Protein AF-A0A0P8XLV2-F1 (afdb_monomer_lite)

Structure (mmCIF, N/CA/C/O backbone):
data_AF-A0A0P8XLV2-F1
#
_entry.id   AF-A0A0P8XLV2-F1
#
loop_
_atom_site.group_PDB
_atom_site.id
_atom_site.type_symbol
_atom_site.label_atom_id
_atom_site.label_alt_id
_atom_site.label_comp_id
_atom_site.label_asym_id
_atom_site.label_entity_id
_atom_site.label_seq_id
_atom_site.pdbx_PDB_ins_code
_atom_site.Cartn_x
_atom_site.Cartn_y
_atom_site.Cartn_z
_atom_site.occupancy
_atom_site.B_iso_or_equiv
_atom_site.auth_seq_id
_atom_site.auth_comp_id
_atom_site.auth_asym_id
_atom_site.auth_atom_id
_atom_site.pdbx_PDB_model_num
ATOM 1 N N . MET A 1 1 ? -13.966 -9.878 7.333 1.00 91.69 1 MET A N 1
ATOM 2 C CA . MET A 1 1 ? -14.048 -8.593 6.598 1.00 91.69 1 MET A CA 1
ATOM 3 C C . MET A 1 1 ? -13.240 -8.684 5.309 1.00 91.69 1 MET A C 1
ATOM 5 O O . MET A 1 1 ? -12.273 -9.438 5.301 1.00 91.69 1 MET A O 1
ATOM 9 N N . PRO A 1 2 ? -13.582 -7.924 4.253 1.00 91.19 2 PRO A N 1
ATOM 10 C CA . PRO A 1 2 ? -12.923 -8.065 2.952 1.00 91.19 2 PRO A CA 1
ATOM 11 C C . PRO A 1 2 ? -11.479 -7.551 2.877 1.00 91.19 2 PRO A C 1
ATOM 13 O O . PRO A 1 2 ? -10.662 -8.152 2.195 1.00 91.19 2 PRO A O 1
ATOM 16 N N . THR A 1 3 ? -11.153 -6.438 3.547 1.00 90.81 3 THR A N 1
ATOM 17 C CA . THR A 1 3 ? -9.817 -5.814 3.464 1.00 90.81 3 THR A CA 1
ATOM 18 C C . THR A 1 3 ? -9.368 -5.244 4.804 1.00 90.81 3 THR A C 1
ATOM 20 O O . THR A 1 3 ? -10.184 -5.025 5.703 1.00 90.81 3 THR A O 1
ATOM 23 N N . TYR A 1 4 ? -8.075 -4.935 4.921 1.00 90.38 4 TYR A N 1
ATOM 24 C CA . TYR A 1 4 ? -7.524 -4.245 6.086 1.00 90.38 4 TYR A CA 1
ATOM 25 C C . TYR A 1 4 ? -8.180 -2.879 6.350 1.00 90.38 4 TYR A C 1
ATOM 27 O O . TYR A 1 4 ? -8.515 -2.580 7.493 1.00 90.38 4 TYR A O 1
ATOM 35 N N . TYR A 1 5 ? -8.463 -2.094 5.303 1.00 88.62 5 TYR A N 1
ATOM 36 C CA . TYR A 1 5 ? -9.189 -0.821 5.420 1.00 88.62 5 TYR A CA 1
ATOM 37 C C . TYR A 1 5 ? -10.507 -0.989 6.196 1.00 88.62 5 TYR A C 1
ATOM 39 O O . TYR A 1 5 ? -10.782 -0.251 7.140 1.00 88.62 5 TYR A O 1
ATOM 47 N N . HIS A 1 6 ? -11.287 -2.024 5.864 1.00 90.19 6 HIS A N 1
ATOM 48 C CA . HIS A 1 6 ? -12.550 -2.317 6.544 1.00 90.19 6 HIS A CA 1
ATOM 49 C C . HIS A 1 6 ? -12.369 -2.708 8.017 1.00 90.19 6 HIS A C 1
ATOM 51 O O . HIS A 1 6 ? -13.211 -2.371 8.847 1.00 90.19 6 HIS A O 1
ATOM 57 N N . ILE A 1 7 ? -11.281 -3.411 8.348 1.00 92.88 7 ILE A N 1
ATOM 58 C CA . ILE A 1 7 ? -10.942 -3.768 9.732 1.00 92.88 7 ILE A CA 1
ATOM 59 C C . ILE A 1 7 ? -10.658 -2.501 10.544 1.00 92.88 7 ILE A C 1
ATOM 61 O O . ILE A 1 7 ? -11.217 -2.342 11.628 1.00 92.88 7 ILE A O 1
ATOM 65 N N . VAL A 1 8 ? -9.830 -1.585 10.029 1.00 90.00 8 VAL A N 1
ATOM 66 C CA . VAL A 1 8 ? -9.492 -0.338 10.739 1.00 90.00 8 VAL A CA 1
ATOM 67 C C . VAL A 1 8 ? -10.716 0.568 10.881 1.00 90.00 8 VAL A C 1
ATOM 69 O O . VAL A 1 8 ? -10.938 1.137 11.950 1.00 90.00 8 VAL A O 1
ATOM 72 N N . LYS A 1 9 ? -11.557 0.636 9.844 1.00 88.44 9 LYS A N 1
ATOM 73 C CA . LYS A 1 9 ? -12.821 1.378 9.867 1.00 88.44 9 LYS A CA 1
ATOM 74 C C . LYS A 1 9 ? -13.758 0.877 10.975 1.00 88.44 9 LYS A C 1
ATOM 76 O O . LYS A 1 9 ? -14.200 1.647 11.824 1.00 88.44 9 LYS A O 1
ATOM 81 N N . LEU A 1 10 ? -13.995 -0.435 11.035 1.00 91.25 10 LEU A N 1
ATOM 82 C CA . LEU A 1 10 ? -14.824 -1.032 12.086 1.00 91.25 10 LEU A CA 1
ATOM 83 C C . LEU A 1 10 ? -14.197 -0.868 13.480 1.00 91.25 10 LEU A C 1
ATOM 85 O O . LEU A 1 10 ? -14.918 -0.644 14.449 1.00 91.25 10 LEU A O 1
ATOM 89 N N . ASN A 1 11 ? -12.865 -0.920 13.587 1.00 91.94 11 ASN A N 1
ATOM 90 C CA . ASN A 1 11 ? -12.161 -0.642 14.838 1.00 91.94 11 ASN A CA 1
ATOM 91 C C . ASN A 1 11 ? -12.483 0.768 15.361 1.00 91.94 11 ASN A C 1
ATOM 93 O O . ASN A 1 11 ? -12.864 0.905 16.521 1.00 91.94 11 ASN A O 1
ATOM 97 N N . TYR A 1 12 ? -12.420 1.795 14.502 1.00 89.00 12 TYR A N 1
ATOM 98 C CA . TYR A 1 12 ? -12.822 3.162 14.863 1.00 89.00 12 TYR A CA 1
ATOM 99 C C . TYR A 1 12 ? -14.260 3.208 15.388 1.00 89.00 12 TYR A C 1
ATOM 101 O O . TYR A 1 12 ? -14.511 3.734 16.473 1.00 89.00 12 TYR A O 1
ATOM 109 N N . MET A 1 13 ? -15.203 2.608 14.652 1.00 87.69 13 MET A N 1
ATOM 110 C CA . MET A 1 13 ? -16.616 2.593 15.041 1.00 87.69 13 MET A CA 1
ATOM 111 C C . MET A 1 13 ? -16.819 1.948 16.418 1.00 87.69 13 MET A C 1
ATOM 113 O O . MET A 1 13 ? -17.513 2.513 17.264 1.00 87.69 13 MET A O 1
ATOM 117 N N . LEU A 1 14 ? -16.191 0.796 16.671 1.00 90.69 14 LEU A N 1
ATOM 118 C CA . LEU A 1 14 ? -16.284 0.108 17.960 1.00 90.69 14 LEU A CA 1
ATOM 119 C C . LEU A 1 14 ? -15.725 0.965 19.101 1.00 90.69 14 LEU A C 1
ATOM 121 O O . LEU A 1 14 ? -16.404 1.125 20.114 1.00 90.69 14 LEU A O 1
ATOM 125 N N . LEU A 1 15 ? -14.546 1.574 18.930 1.00 89.06 15 LEU A N 1
ATOM 126 C CA . LEU A 1 15 ? -13.952 2.464 19.937 1.00 89.06 15 LEU A CA 1
ATOM 127 C C . LEU A 1 15 ? -14.869 3.658 20.254 1.00 89.06 15 LEU A C 1
ATOM 129 O O . LEU A 1 15 ? -15.130 3.953 21.425 1.00 89.06 15 LEU A O 1
ATOM 133 N N . SER A 1 16 ? -15.425 4.297 19.223 1.00 86.94 16 SER A N 1
ATOM 134 C CA . SER A 1 16 ? -16.391 5.392 19.358 1.00 86.94 16 SER A CA 1
ATOM 135 C C . SER A 1 16 ? -17.663 4.967 20.108 1.00 86.94 16 SER A C 1
ATOM 137 O O . SER A 1 16 ? -18.164 5.699 20.972 1.00 86.94 16 SER A O 1
ATOM 139 N N . HIS A 1 17 ? -18.187 3.767 19.839 1.00 86.06 17 HIS A N 1
ATOM 140 C CA . HIS A 1 17 ? -19.363 3.228 20.528 1.00 86.06 17 HIS A CA 1
ATOM 141 C C . HIS A 1 17 ? -19.089 2.839 21.990 1.00 86.06 17 HIS A C 1
ATOM 143 O O . HIS A 1 17 ? -19.942 3.096 22.847 1.00 86.06 17 HIS A O 1
ATOM 149 N N . CYS A 1 18 ? -17.911 2.286 22.297 1.00 82.94 18 CYS A N 1
ATOM 150 C CA . CYS A 1 18 ? -17.477 2.015 23.671 1.00 82.94 18 CYS A CA 1
ATOM 151 C C . CYS A 1 18 ? -17.439 3.313 24.491 1.00 82.94 18 CYS A C 1
ATOM 153 O O . CYS A 1 18 ? -18.000 3.393 25.584 1.00 82.94 18 CYS A O 1
ATOM 155 N N . LEU A 1 19 ? -16.853 4.379 23.937 1.00 80.50 19 LEU A N 1
ATOM 156 C CA . LEU A 1 19 ? -16.751 5.665 24.631 1.00 80.50 19 LEU A CA 1
ATOM 157 C C . LEU A 1 19 ? -18.091 6.353 24.852 1.00 80.50 19 LEU A C 1
ATOM 159 O O . LEU A 1 19 ? -18.364 6.861 25.941 1.00 80.50 19 LEU A O 1
ATOM 163 N N . THR A 1 20 ? -18.954 6.329 23.841 1.00 79.19 20 THR A N 1
ATOM 164 C CA . THR A 1 20 ? -20.302 6.895 23.940 1.00 79.19 20 THR A CA 1
ATOM 165 C C . THR A 1 20 ? -21.250 6.036 24.778 1.00 79.19 20 THR A C 1
ATOM 167 O O . THR A 1 20 ? -22.351 6.478 25.088 1.00 79.19 20 THR A O 1
ATOM 170 N N . GLY A 1 21 ? -20.821 4.864 25.271 1.00 75.19 21 GLY A N 1
ATOM 171 C CA . GLY A 1 21 ? -21.608 3.981 26.156 1.00 75.19 21 GLY A CA 1
ATOM 172 C C . GLY A 1 21 ? -22.720 3.232 25.466 1.00 75.19 21 GLY A C 1
ATOM 173 O O . GLY A 1 21 ? -23.600 2.702 26.135 1.00 75.19 21 GLY A O 1
ATOM 174 N N . ASN A 1 22 ? -22.679 3.214 24.141 1.00 71.50 22 ASN A N 1
ATOM 175 C CA . ASN A 1 22 ? -23.561 2.390 23.337 1.00 71.50 22 ASN A CA 1
ATOM 176 C C . ASN A 1 22 ? -23.142 0.915 23.410 1.00 71.50 22 ASN A C 1
ATOM 178 O O . ASN A 1 22 ? -23.965 0.035 23.187 1.00 71.50 22 ASN A O 1
ATOM 182 N N . LEU A 1 23 ? -21.869 0.655 23.725 1.00 75.62 23 LEU A N 1
ATOM 183 C CA . LEU A 1 23 ? -21.315 -0.674 23.948 1.00 75.62 23 LEU A CA 1
ATOM 184 C C . LEU A 1 23 ? -20.613 -0.740 25.305 1.00 75.62 23 LEU A C 1
ATOM 186 O O . LEU A 1 23 ? -20.111 0.265 25.813 1.00 75.62 23 LEU A O 1
ATOM 190 N N . GLN A 1 24 ? -20.573 -1.946 25.873 1.00 76.44 24 GLN A N 1
ATOM 191 C CA . GLN A 1 24 ? -19.674 -2.261 26.980 1.00 76.44 24 GLN A CA 1
ATOM 192 C C . GLN A 1 24 ? -18.219 -2.208 26.500 1.00 76.44 24 GLN A C 1
ATOM 194 O O . GLN A 1 24 ? -17.950 -2.212 25.302 1.00 76.44 24 GLN A O 1
ATOM 199 N N . GLU A 1 25 ? -17.275 -2.170 27.433 1.00 75.81 25 GLU A N 1
ATOM 200 C CA . GLU A 1 25 ? -15.856 -2.154 27.097 1.00 75.81 25 GLU A CA 1
ATOM 201 C C . GLU A 1 25 ? -15.399 -3.471 26.446 1.00 75.81 25 GLU A C 1
ATOM 203 O O . GLU A 1 25 ? -15.727 -4.562 26.917 1.00 75.81 25 GLU A O 1
ATOM 208 N N . LEU A 1 26 ? -14.622 -3.356 25.365 1.00 84.25 26 LEU A N 1
ATOM 209 C CA . LEU A 1 26 ? -14.157 -4.470 24.541 1.00 84.25 26 LEU A CA 1
ATOM 210 C C . LEU A 1 26 ? -12.632 -4.438 24.416 1.00 84.25 26 LEU A C 1
ATOM 212 O O . LEU A 1 26 ? -12.038 -3.378 24.224 1.00 84.25 26 LEU A O 1
ATOM 216 N N . SER A 1 27 ? -11.997 -5.608 24.432 1.00 87.00 27 SER A N 1
ATOM 217 C CA . SER A 1 27 ? -10.600 -5.757 24.012 1.00 87.00 27 SER A CA 1
ATOM 218 C C . SER A 1 27 ? -10.559 -6.097 22.523 1.00 87.00 27 SER A C 1
ATOM 220 O O . SER A 1 27 ? -10.882 -7.222 22.138 1.00 87.00 27 SER A O 1
ATOM 222 N N . ILE A 1 28 ? -10.199 -5.121 21.688 1.00 91.06 28 ILE A N 1
ATOM 223 C CA . ILE A 1 28 ? -10.263 -5.243 20.226 1.00 91.06 28 ILE A CA 1
ATOM 224 C C . ILE A 1 28 ? -8.884 -5.593 19.652 1.00 91.06 28 ILE A C 1
ATOM 226 O O . ILE A 1 28 ? -7.907 -4.878 19.880 1.00 91.06 28 ILE A O 1
ATOM 230 N N . PHE A 1 29 ? -8.820 -6.661 18.858 1.00 91.50 29 PHE A N 1
ATOM 231 C CA . PHE A 1 29 ? -7.621 -7.147 18.175 1.00 91.50 29 PHE A CA 1
ATOM 232 C C . PHE A 1 29 ? -7.838 -7.155 16.665 1.00 91.50 29 PHE A C 1
ATOM 234 O O . PHE A 1 29 ? -8.930 -7.466 16.196 1.00 91.50 29 PHE A O 1
ATOM 241 N N . LEU A 1 30 ? -6.792 -6.838 15.904 1.00 92.06 30 LEU A N 1
ATOM 242 C CA . LEU A 1 30 ? -6.822 -6.812 14.446 1.00 92.06 30 LEU A CA 1
ATOM 243 C C . LEU A 1 30 ? -5.859 -7.872 13.911 1.00 92.06 30 LEU A C 1
ATOM 245 O O . LEU A 1 30 ? -4.695 -7.893 14.308 1.00 92.06 30 LEU A O 1
ATOM 249 N N . LEU A 1 31 ? -6.332 -8.730 13.009 1.00 91.75 31 LEU A N 1
ATOM 250 C CA . LEU A 1 31 ? -5.530 -9.773 12.368 1.00 91.75 31 LEU A CA 1
ATOM 251 C C . LEU A 1 31 ? -5.616 -9.654 10.844 1.00 91.75 31 LEU A C 1
ATOM 253 O O . LEU A 1 31 ? -6.704 -9.699 10.269 1.00 91.75 31 LEU A O 1
ATOM 257 N N . HIS A 1 32 ? -4.458 -9.545 10.200 1.00 91.12 32 HIS A N 1
ATOM 258 C CA . HIS A 1 32 ? -4.290 -9.434 8.752 1.00 91.12 32 HIS A CA 1
ATOM 259 C C . HIS A 1 32 ? -2.994 -10.153 8.334 1.00 91.12 32 HIS A C 1
ATOM 261 O O . HIS A 1 32 ? -2.091 -10.284 9.155 1.00 91.12 32 HIS A O 1
ATOM 267 N N . GLU A 1 33 ? -2.880 -10.603 7.082 1.00 87.31 33 GLU A N 1
ATOM 268 C CA . GLU A 1 33 ? -1.690 -11.316 6.573 1.00 87.31 33 GLU A CA 1
ATOM 269 C C . GLU A 1 33 ? -0.389 -10.503 6.708 1.00 87.31 33 GLU A C 1
ATOM 271 O O . GLU A 1 33 ? 0.601 -11.000 7.233 1.00 87.31 33 GLU A O 1
ATOM 276 N N . ASN A 1 34 ? -0.425 -9.220 6.341 1.00 80.44 34 ASN A N 1
ATOM 277 C CA . ASN A 1 34 ? 0.729 -8.307 6.364 1.00 80.44 34 ASN A CA 1
ATOM 278 C C . ASN A 1 34 ? 0.913 -7.602 7.726 1.00 80.44 34 ASN A C 1
ATOM 280 O O . ASN A 1 34 ? 1.312 -6.437 7.783 1.00 80.44 34 ASN A O 1
ATOM 284 N N . MET A 1 35 ? 0.532 -8.260 8.827 1.00 76.88 35 MET A N 1
ATOM 285 C CA . MET A 1 35 ? 0.686 -7.736 10.188 1.00 76.88 35 MET A CA 1
ATOM 286 C C . MET A 1 35 ? 1.738 -8.499 10.985 1.00 76.88 35 MET A C 1
ATOM 288 O O . MET A 1 35 ? 1.958 -9.696 10.815 1.00 76.88 35 MET A O 1
ATOM 292 N N . ARG A 1 36 ? 2.368 -7.794 11.929 1.00 81.00 36 ARG A N 1
ATOM 293 C CA . ARG A 1 36 ? 3.384 -8.373 12.812 1.00 81.00 36 ARG A CA 1
ATOM 294 C C . ARG A 1 36 ? 2.786 -9.483 13.679 1.00 81.00 36 ARG A C 1
ATOM 296 O O . ARG A 1 36 ? 1.705 -9.325 14.246 1.00 81.00 36 ARG A O 1
ATOM 303 N N . LYS A 1 37 ? 3.561 -10.551 13.897 1.00 83.38 37 LYS A N 1
ATOM 304 C CA . LYS A 1 37 ? 3.203 -11.662 14.804 1.00 83.38 37 LYS A CA 1
ATOM 305 C C . LYS A 1 37 ? 2.867 -11.203 16.228 1.00 83.38 37 LYS A C 1
ATOM 307 O O . LYS A 1 37 ? 2.071 -11.850 16.900 1.00 83.38 37 LYS A O 1
ATOM 312 N N . ASP A 1 38 ? 3.395 -10.053 16.643 1.00 84.94 38 ASP A N 1
ATOM 313 C CA . ASP A 1 38 ? 3.100 -9.419 17.929 1.00 84.94 38 ASP A CA 1
ATOM 314 C C . ASP A 1 38 ? 1.581 -9.214 18.167 1.00 84.94 38 ASP A C 1
ATOM 316 O O . ASP A 1 38 ? 1.133 -9.289 19.309 1.00 84.94 38 ASP A O 1
ATOM 320 N N . TYR A 1 39 ? 0.765 -9.019 17.116 1.00 85.81 39 TYR A N 1
ATOM 321 C CA . TYR A 1 39 ? -0.702 -8.930 17.237 1.00 85.81 39 TYR A CA 1
ATOM 322 C C . TYR A 1 39 ? -1.349 -10.263 17.648 1.00 85.81 39 TYR A C 1
ATOM 324 O O . TYR A 1 39 ? -2.299 -10.277 18.432 1.00 85.81 39 TYR A O 1
ATOM 332 N N . ILE A 1 40 ? -0.821 -11.388 17.153 1.00 87.31 40 ILE A N 1
ATOM 333 C CA . ILE A 1 40 ? -1.277 -12.734 17.531 1.00 87.31 40 ILE A CA 1
ATOM 334 C C . ILE A 1 40 ? -0.871 -13.016 18.979 1.00 87.31 40 ILE A C 1
ATOM 336 O O . ILE A 1 40 ? -1.692 -13.459 19.781 1.00 87.31 40 ILE A O 1
ATOM 340 N N . ASP A 1 41 ? 0.374 -12.698 19.336 1.00 87.19 41 ASP A N 1
ATOM 341 C CA . ASP A 1 41 ? 0.871 -12.853 20.703 1.00 87.19 41 ASP A CA 1
ATOM 342 C C . ASP A 1 41 ? 0.047 -12.032 21.701 1.00 87.19 41 ASP A C 1
ATOM 344 O O . ASP A 1 41 ? -0.266 -12.521 22.789 1.00 87.19 41 ASP A O 1
ATOM 348 N N . ALA A 1 42 ? -0.328 -10.802 21.335 1.00 85.81 42 ALA A N 1
ATOM 349 C CA . ALA A 1 42 ? -1.185 -9.947 22.148 1.00 85.81 42 ALA A CA 1
ATOM 350 C C . ALA A 1 42 ? -2.570 -10.571 22.374 1.00 85.81 42 ALA A C 1
ATOM 352 O O . ALA A 1 42 ? -3.060 -10.563 23.502 1.00 85.81 42 ALA A O 1
ATOM 353 N N . LEU A 1 43 ? -3.174 -11.165 21.339 1.00 87.69 43 LEU A N 1
ATOM 354 C CA . LEU A 1 43 ? -4.459 -11.861 21.446 1.00 87.69 43 LEU A CA 1
ATOM 355 C C . LEU A 1 43 ? -4.377 -13.091 22.367 1.00 87.69 43 LEU A C 1
ATOM 357 O O . LEU A 1 43 ? -5.247 -13.287 23.219 1.00 87.69 43 LEU A O 1
ATOM 361 N N . ILE A 1 44 ? -3.327 -13.906 22.224 1.00 86.31 44 ILE A N 1
ATOM 362 C CA . ILE A 1 44 ? -3.126 -15.119 23.035 1.00 86.31 44 ILE A CA 1
ATOM 363 C C . ILE A 1 44 ? -2.891 -14.757 24.507 1.00 86.31 44 ILE A C 1
ATOM 365 O O . ILE A 1 44 ? -3.442 -15.401 25.398 1.00 86.31 44 ILE A O 1
ATOM 369 N N . LYS A 1 45 ? -2.100 -13.710 24.769 1.00 83.94 45 LYS A N 1
ATOM 370 C CA . LYS A 1 45 ? -1.774 -13.236 26.126 1.00 83.94 45 LYS A CA 1
ATOM 371 C C . LYS A 1 45 ? -2.881 -12.387 26.759 1.00 83.94 45 LYS A C 1
ATOM 373 O O . LYS A 1 45 ? -2.770 -12.030 27.931 1.00 83.94 45 LYS A O 1
ATOM 378 N N . ALA A 1 46 ? -3.928 -12.038 26.012 1.00 79.94 46 ALA A N 1
ATOM 379 C CA . ALA A 1 46 ? -5.003 -11.187 26.506 1.00 79.94 46 ALA A CA 1
ATOM 380 C C . ALA A 1 46 ? -5.753 -11.833 27.684 1.00 79.94 46 ALA A C 1
ATOM 382 O O . ALA A 1 46 ? -6.057 -13.031 27.663 1.00 79.94 46 ALA A O 1
ATOM 383 N N . ARG A 1 47 ? -6.112 -11.017 28.682 1.00 71.00 47 ARG A N 1
ATOM 384 C CA . ARG A 1 47 ? -6.822 -11.440 29.904 1.00 71.00 47 ARG A CA 1
ATOM 385 C C . ARG A 1 47 ? -8.180 -12.082 29.579 1.00 71.00 47 ARG A C 1
ATOM 387 O O . ARG A 1 47 ? -8.781 -11.787 28.551 1.00 71.00 47 ARG A O 1
ATOM 394 N N . SER A 1 48 ? -8.661 -12.988 30.429 1.00 66.75 48 SER A N 1
ATOM 395 C CA . SER A 1 48 ? -9.911 -13.744 30.214 1.00 66.75 48 SER A CA 1
ATOM 396 C C . SER A 1 48 ? -11.176 -13.045 30.725 1.00 66.75 48 SER A C 1
ATOM 398 O O . SER A 1 48 ? -12.274 -13.541 30.502 1.00 66.75 48 SER A O 1
ATOM 400 N N . ASN A 1 49 ? -11.029 -11.929 31.439 1.00 71.12 49 ASN A N 1
ATOM 401 C CA . ASN A 1 49 ? -12.098 -11.195 32.123 1.00 71.12 49 ASN A CA 1
ATOM 402 C C . ASN A 1 49 ? -12.774 -10.111 31.264 1.00 71.12 49 ASN A C 1
ATOM 404 O O . ASN A 1 49 ? -13.757 -9.524 31.708 1.00 71.12 49 ASN A O 1
ATOM 408 N N . THR A 1 50 ? -12.278 -9.843 30.054 1.00 71.62 50 THR A N 1
ATOM 409 C CA . THR A 1 50 ? -12.869 -8.877 29.119 1.00 71.62 50 THR A CA 1
ATOM 410 C C . THR A 1 50 ? -13.478 -9.574 27.907 1.00 71.62 50 THR A C 1
ATOM 412 O O . THR A 1 50 ? -13.036 -10.647 27.485 1.00 71.62 50 THR A O 1
ATOM 415 N N . VAL A 1 51 ? -14.497 -8.951 27.310 1.00 83.50 51 VAL A N 1
ATOM 416 C CA . VAL A 1 51 ? -15.041 -9.410 26.028 1.00 83.50 51 VAL A CA 1
ATOM 417 C C . VAL A 1 51 ? -14.023 -9.087 24.937 1.00 83.50 51 VAL A C 1
ATOM 419 O O . VAL A 1 51 ? -13.726 -7.923 24.663 1.00 83.50 51 VAL A O 1
ATOM 422 N N . LYS A 1 52 ? -13.467 -10.132 24.322 1.00 88.31 52 LYS A N 1
ATOM 423 C CA . LYS A 1 52 ? -12.504 -10.012 23.225 1.00 88.31 52 LYS A CA 1
ATOM 424 C C . LYS A 1 52 ? -13.240 -9.940 21.894 1.00 88.31 52 LYS A C 1
ATOM 426 O O . LYS A 1 52 ? -14.089 -10.783 21.612 1.00 88.31 52 LYS A O 1
ATOM 431 N N . VAL A 1 53 ? -12.867 -8.978 21.059 1.00 92.69 53 VAL A N 1
ATOM 432 C CA . VAL A 1 53 ? -13.349 -8.855 19.681 1.00 92.69 53 VAL A CA 1
ATOM 433 C C . VAL A 1 53 ? -12.157 -8.946 18.746 1.00 92.69 53 VAL A C 1
ATOM 435 O O . VAL A 1 53 ? -11.209 -8.175 18.866 1.00 92.69 53 VAL A O 1
ATOM 438 N N . VAL A 1 54 ? -12.197 -9.898 17.817 1.00 94.06 54 VAL A N 1
ATOM 439 C CA . VAL A 1 54 ? -11.144 -10.090 16.817 1.00 94.06 54 VAL A CA 1
ATOM 440 C C . VAL A 1 54 ? -11.688 -9.680 15.457 1.00 94.06 54 VAL A C 1
ATOM 442 O O . VAL A 1 54 ? -12.605 -10.299 14.927 1.00 94.06 54 VAL A O 1
ATOM 445 N N . LEU A 1 55 ? -11.118 -8.620 14.898 1.00 95.44 55 LEU A N 1
ATOM 446 C CA . LEU A 1 55 ? -11.414 -8.130 13.562 1.00 95.44 55 LEU A CA 1
ATOM 447 C C . LEU A 1 55 ? -10.396 -8.723 12.589 1.00 95.44 55 LEU A C 1
ATOM 449 O O . LEU A 1 55 ? -9.190 -8.549 12.763 1.00 95.44 55 LEU A O 1
ATOM 453 N N . THR A 1 56 ? -10.863 -9.441 11.571 1.00 94.81 56 THR A N 1
ATOM 454 C CA . THR A 1 56 ? -9.969 -10.207 10.695 1.00 94.81 56 THR A CA 1
ATOM 455 C C . THR A 1 56 ? -10.470 -10.327 9.255 1.00 94.81 56 THR A C 1
ATOM 457 O O . THR A 1 56 ? -11.656 -10.113 8.963 1.00 94.81 56 THR A O 1
ATOM 460 N N . THR A 1 57 ? -9.541 -10.623 8.344 1.00 93.88 57 THR A N 1
ATOM 461 C CA . THR A 1 57 ? -9.816 -11.056 6.970 1.00 93.88 57 THR A CA 1
ATOM 462 C C . THR A 1 57 ? -9.867 -12.584 6.895 1.00 93.88 57 THR A C 1
ATOM 464 O O . THR A 1 57 ? -9.906 -13.274 7.910 1.00 93.88 57 THR A O 1
ATOM 467 N N . GLU A 1 58 ? -9.854 -13.130 5.685 1.00 91.56 58 GLU A N 1
ATOM 468 C CA . GLU A 1 58 ? -9.702 -14.563 5.407 1.00 91.56 58 GLU A CA 1
ATOM 469 C C . GLU A 1 58 ? -8.457 -15.218 6.020 1.00 91.56 58 GLU A C 1
ATOM 471 O O . GLU A 1 58 ? -8.436 -16.436 6.167 1.00 91.56 58 GLU A O 1
ATOM 476 N N . ILE A 1 59 ? -7.453 -14.439 6.449 1.00 91.38 59 ILE A N 1
ATOM 477 C CA . ILE A 1 59 ? -6.251 -14.965 7.114 1.00 91.38 59 ILE A CA 1
ATOM 478 C C . ILE A 1 59 ? -6.602 -15.902 8.279 1.00 91.38 59 ILE A C 1
ATOM 480 O O . ILE A 1 59 ? -5.923 -16.908 8.484 1.00 91.38 59 ILE A O 1
ATOM 484 N N . ILE A 1 60 ? -7.707 -15.624 8.983 1.00 89.94 60 ILE A N 1
ATOM 485 C CA . ILE A 1 60 ? -8.215 -16.424 10.101 1.00 89.94 60 ILE A CA 1
ATOM 486 C C . ILE A 1 60 ? -8.427 -17.901 9.750 1.00 89.94 60 ILE A C 1
ATOM 488 O O . ILE A 1 60 ? -8.221 -18.754 10.605 1.00 89.94 60 ILE A O 1
ATOM 492 N N . GLU A 1 61 ? -8.770 -18.215 8.497 1.00 88.25 61 GLU A N 1
ATOM 493 C CA . GLU A 1 61 ? -9.008 -19.586 8.030 1.00 88.25 61 GLU A CA 1
ATOM 494 C C . GLU A 1 61 ? -7.734 -20.445 8.048 1.00 88.25 61 GLU A C 1
ATOM 496 O O . GLU A 1 61 ? -7.808 -21.671 8.064 1.00 88.25 61 GLU A O 1
ATOM 501 N N . SER A 1 62 ? -6.568 -19.798 8.020 1.00 86.38 62 SER A N 1
ATOM 502 C CA . SER A 1 62 ? -5.249 -20.438 7.956 1.00 86.38 62 SER A CA 1
ATOM 503 C C . SER A 1 62 ? -4.424 -20.277 9.236 1.00 86.38 62 SER A C 1
ATOM 505 O O . SER A 1 62 ? -3.372 -20.903 9.382 1.00 86.38 62 SER A O 1
ATOM 507 N N . LEU A 1 63 ? -4.879 -19.444 10.178 1.00 84.88 63 LEU A N 1
ATOM 508 C CA . LEU A 1 63 ? -4.147 -19.178 11.410 1.00 84.88 63 LEU A CA 1
ATOM 509 C C . LEU A 1 63 ? -4.371 -20.305 12.431 1.00 84.88 63 LEU A C 1
ATOM 511 O O . LEU A 1 63 ? -5.516 -20.610 12.764 1.00 84.88 63 LEU A O 1
ATOM 515 N N . PRO A 1 64 ? -3.305 -20.874 13.023 1.00 75.62 64 PRO A N 1
ATOM 516 C CA . PRO A 1 64 ? -3.422 -21.874 14.082 1.00 75.62 64 PRO A CA 1
ATOM 517 C C . PRO A 1 64 ? -3.760 -21.207 15.429 1.00 75.62 64 PRO A C 1
ATOM 519 O O . PRO A 1 64 ? -2.955 -21.194 16.364 1.00 75.62 64 PRO A O 1
ATOM 522 N N . LEU A 1 65 ? -4.946 -20.608 15.531 1.00 78.69 65 LEU A N 1
ATOM 523 C CA . LEU A 1 65 ? -5.406 -19.920 16.735 1.00 78.69 65 LEU A CA 1
ATOM 524 C C . LEU A 1 65 ? -6.031 -20.906 17.719 1.00 78.69 65 LEU A C 1
ATOM 526 O O . LEU A 1 65 ? -7.080 -21.486 17.468 1.00 78.69 65 LEU A O 1
ATOM 530 N N . LYS A 1 66 ? -5.422 -21.036 18.899 1.00 75.81 66 LYS A N 1
ATOM 531 C CA . LYS A 1 66 ? -5.989 -21.785 20.033 1.00 75.81 66 LYS A CA 1
ATOM 532 C C . LYS A 1 66 ? -6.904 -20.897 20.886 1.00 75.81 66 LYS A C 1
ATOM 534 O O . LYS A 1 66 ? -6.777 -20.868 22.107 1.00 75.81 66 LYS A O 1
ATOM 539 N N . VAL A 1 67 ? -7.767 -20.114 20.239 1.00 77.25 67 VAL A N 1
ATOM 540 C CA . VAL A 1 67 ? -8.698 -19.192 20.904 1.00 77.25 67 VAL A CA 1
ATOM 541 C C . VAL A 1 67 ? -10.122 -19.617 20.542 1.00 77.25 67 VAL A C 1
ATOM 543 O O . VAL A 1 67 ? -10.470 -19.533 19.368 1.00 77.25 67 VAL A O 1
ATOM 546 N N . PRO A 1 68 ? -10.942 -20.088 21.500 1.00 78.00 68 PRO A N 1
ATOM 547 C CA . PRO A 1 68 ? -12.321 -20.464 21.210 1.00 78.00 68 PRO A CA 1
ATOM 548 C C . PRO A 1 68 ? -13.182 -19.211 21.001 1.00 78.00 68 PRO A C 1
ATOM 550 O O . PRO A 1 68 ? -13.209 -18.328 21.862 1.00 78.00 68 PRO A O 1
ATOM 553 N N . PHE A 1 69 ? -13.912 -19.139 19.886 1.00 89.69 69 PHE A N 1
ATOM 554 C CA . PHE A 1 69 ? -14.861 -18.055 19.621 1.00 89.69 69 PHE A CA 1
ATOM 555 C C . PHE A 1 69 ? -16.284 -18.496 19.958 1.00 89.69 69 PHE A C 1
ATOM 557 O O . PHE A 1 69 ? -16.735 -19.537 19.500 1.00 89.69 69 PHE A O 1
ATOM 564 N N . LYS A 1 70 ? -17.017 -17.706 20.747 1.00 91.81 70 LYS A N 1
ATOM 565 C CA . LYS A 1 70 ? -18.438 -17.979 21.030 1.00 91.81 70 LYS A CA 1
ATOM 566 C C . LYS A 1 70 ? -19.358 -17.465 19.915 1.00 91.81 70 LYS A C 1
ATOM 568 O O . LYS A 1 70 ? -20.363 -18.088 19.587 1.00 91.81 70 LYS A O 1
ATOM 573 N N . TYR A 1 71 ? -19.004 -16.323 19.331 1.00 93.88 71 TYR A N 1
ATOM 574 C CA . TYR A 1 71 ? -19.782 -15.672 18.284 1.00 93.88 71 TYR A CA 1
ATOM 575 C C . TYR A 1 71 ? -18.894 -15.359 17.089 1.00 93.88 71 TYR A C 1
ATOM 577 O O . TYR A 1 71 ? -17.765 -14.893 17.256 1.00 93.88 71 TYR A O 1
ATOM 585 N N . GLN A 1 72 ? -19.438 -15.552 15.894 1.00 94.25 72 GLN A N 1
ATOM 586 C CA . GLN A 1 72 ? -18.809 -15.158 14.640 1.00 94.25 72 GLN A CA 1
ATOM 587 C C . GLN A 1 72 ? -19.766 -14.285 13.837 1.00 94.25 72 GLN A C 1
ATOM 589 O O . GLN A 1 72 ? -20.933 -14.631 13.683 1.00 94.25 72 GLN A O 1
ATOM 594 N N . ILE A 1 73 ? -19.258 -13.181 13.289 1.00 96.38 73 ILE A N 1
ATOM 595 C CA . ILE A 1 73 ? -19.973 -12.336 12.329 1.00 96.38 73 ILE A CA 1
ATOM 596 C C . ILE A 1 73 ? -19.194 -12.382 11.016 1.00 96.38 73 ILE A C 1
ATOM 598 O O . ILE A 1 73 ? -18.073 -11.880 10.930 1.00 96.38 73 ILE A O 1
ATOM 602 N N . ASP A 1 74 ? -19.777 -13.012 10.005 1.00 95.56 74 ASP A N 1
ATOM 603 C CA . ASP A 1 74 ? -19.167 -13.219 8.699 1.00 95.56 74 ASP A CA 1
ATOM 604 C C . ASP A 1 74 ? -19.813 -12.306 7.657 1.00 95.56 74 ASP A C 1
ATOM 606 O O . ASP A 1 74 ? -21.012 -12.395 7.388 1.00 95.56 74 ASP A O 1
ATOM 610 N N . SER A 1 75 ? -19.006 -11.443 7.035 1.00 95.06 75 SER A N 1
ATOM 611 C CA . SER A 1 75 ? -19.446 -10.606 5.916 1.00 95.06 75 SER A CA 1
ATOM 612 C C . SER A 1 75 ? -19.704 -11.408 4.638 1.00 95.06 75 SER A C 1
ATOM 614 O O . SER A 1 75 ? -20.165 -10.827 3.664 1.00 95.06 75 SER A O 1
ATOM 616 N N . ALA A 1 76 ? -19.334 -12.696 4.606 1.00 95.00 76 ALA A N 1
ATOM 617 C CA . ALA A 1 76 ? -19.414 -13.601 3.458 1.00 95.00 76 ALA A CA 1
ATOM 618 C C . ALA A 1 76 ? -18.729 -13.079 2.179 1.00 95.00 76 ALA A C 1
ATOM 620 O O . ALA A 1 76 ? -18.900 -13.638 1.106 1.00 95.00 76 ALA A O 1
ATOM 621 N N . CYS A 1 77 ? -17.919 -12.030 2.294 1.00 93.56 77 CYS A N 1
ATOM 622 C CA . CYS A 1 77 ? -17.326 -11.294 1.184 1.00 93.56 77 CYS A CA 1
ATOM 623 C C . CYS A 1 77 ? -15.811 -11.173 1.377 1.00 93.56 77 CYS A C 1
ATOM 625 O O . CYS A 1 77 ? -15.338 -11.015 2.513 1.00 93.56 77 CYS A O 1
ATOM 627 N N . ARG A 1 78 ? -15.073 -11.236 0.266 1.00 91.38 78 ARG A N 1
ATOM 628 C CA . ARG A 1 78 ? -13.624 -11.016 0.178 1.00 91.38 78 ARG A CA 1
ATOM 629 C C . ARG A 1 78 ? -13.293 -10.081 -0.986 1.00 91.38 78 ARG A C 1
ATOM 631 O O . ARG A 1 78 ? -14.106 -9.920 -1.890 1.00 91.38 78 ARG A O 1
ATOM 638 N N . LEU A 1 79 ? -12.105 -9.482 -0.959 1.00 89.62 79 LEU A N 1
ATOM 639 C CA . LEU A 1 79 ? -11.534 -8.814 -2.128 1.00 89.62 79 LEU A CA 1
ATOM 640 C C . LEU A 1 79 ? -10.596 -9.802 -2.836 1.00 89.62 79 LEU A C 1
ATOM 642 O O . LEU A 1 79 ? -9.605 -10.217 -2.240 1.00 89.62 79 LEU A O 1
ATOM 646 N N . THR A 1 80 ? -10.911 -10.183 -4.072 1.00 87.38 80 THR A N 1
ATOM 647 C CA . THR A 1 80 ? -10.108 -11.114 -4.876 1.00 87.38 80 THR A CA 1
ATOM 648 C C . THR A 1 80 ? -9.383 -10.346 -5.988 1.00 87.38 80 THR A C 1
ATOM 650 O O . THR A 1 80 ? -10.058 -9.730 -6.816 1.00 87.38 80 THR A O 1
ATOM 653 N N . PRO A 1 81 ? -8.039 -10.392 -6.068 1.00 86.81 81 PRO A N 1
ATOM 654 C CA . PRO A 1 81 ? -7.314 -9.906 -7.236 1.00 86.81 81 PRO A CA 1
ATOM 655 C C . PRO A 1 81 ? -7.456 -10.909 -8.388 1.00 86.81 81 PRO A C 1
ATOM 657 O O . PRO A 1 81 ? -7.038 -12.064 -8.287 1.00 86.81 81 PRO A O 1
ATOM 660 N N . MET A 1 82 ? -8.033 -10.460 -9.496 1.00 88.25 82 MET A N 1
ATOM 661 C CA . MET A 1 82 ? -8.302 -11.252 -10.692 1.00 88.25 82 MET A CA 1
ATOM 662 C C . MET A 1 82 ? -7.402 -10.782 -11.832 1.00 88.25 82 MET A C 1
ATOM 664 O O . MET A 1 82 ? -7.371 -9.596 -12.159 1.00 88.25 82 MET A O 1
ATOM 668 N N . TYR A 1 83 ? -6.666 -11.698 -12.457 1.00 89.44 83 TYR A N 1
ATOM 669 C CA . TYR A 1 83 ? -5.887 -11.376 -13.647 1.00 89.44 83 TYR A CA 1
ATOM 670 C C . TYR A 1 83 ? -6.753 -11.438 -14.907 1.00 89.44 83 TYR A C 1
ATOM 672 O O . TYR A 1 83 ? -7.272 -12.494 -15.273 1.00 89.44 83 TYR A O 1
ATOM 680 N N . ASP A 1 84 ? -6.857 -10.302 -15.595 1.00 84.94 84 ASP A N 1
ATOM 681 C CA . ASP A 1 84 ? -7.506 -10.187 -16.895 1.00 84.94 84 ASP A CA 1
ATOM 682 C C . ASP A 1 84 ? -6.455 -10.221 -18.013 1.00 84.94 84 ASP A C 1
ATOM 684 O O . ASP A 1 84 ? -5.695 -9.267 -18.232 1.00 84.94 84 ASP A O 1
ATOM 688 N N . SER A 1 85 ? -6.429 -11.336 -18.744 1.00 82.25 85 SER A N 1
ATOM 689 C CA . SER A 1 85 ? -5.516 -11.553 -19.864 1.00 82.25 85 SER A CA 1
ATOM 690 C C . SER A 1 85 ? -5.855 -10.721 -21.097 1.00 82.25 85 SER A C 1
ATOM 692 O O . SER A 1 85 ? -4.978 -10.551 -21.940 1.00 82.25 85 SER A O 1
ATOM 694 N N . THR A 1 86 ? -7.066 -10.161 -21.199 1.00 81.50 86 THR A N 1
ATOM 695 C CA . THR A 1 86 ? -7.442 -9.288 -22.323 1.00 81.50 86 THR A CA 1
ATOM 696 C C . THR A 1 86 ? -6.822 -7.898 -22.196 1.00 81.50 86 THR A C 1
ATOM 698 O O . THR A 1 86 ? -6.379 -7.321 -23.186 1.00 81.50 86 THR A O 1
ATOM 701 N N . ASN A 1 87 ? -6.728 -7.380 -20.968 1.00 75.88 87 ASN A N 1
ATOM 702 C CA . ASN A 1 87 ? -6.235 -6.032 -20.676 1.00 75.88 87 ASN A CA 1
ATOM 703 C C . ASN A 1 87 ? -4.814 -5.992 -20.096 1.00 75.88 87 ASN A C 1
ATOM 705 O O . ASN A 1 87 ? -4.300 -4.893 -19.837 1.00 75.88 87 ASN A O 1
ATOM 709 N N . TYR A 1 88 ? -4.194 -7.163 -19.901 1.00 80.75 88 TYR A N 1
ATOM 710 C CA . TYR A 1 88 ? -2.897 -7.346 -19.241 1.00 80.75 88 TYR A CA 1
ATOM 711 C C . TYR A 1 88 ? -2.849 -6.656 -17.870 1.00 80.75 88 TYR A C 1
ATOM 713 O O . TYR A 1 88 ? -1.879 -5.977 -17.534 1.00 80.75 88 TYR A O 1
ATOM 721 N N . SER A 1 89 ? -3.920 -6.785 -17.085 1.00 82.88 89 SER A N 1
ATOM 722 C CA . SER A 1 89 ? -4.069 -6.053 -15.825 1.00 82.88 89 SER A CA 1
ATOM 723 C C . SER A 1 89 ? -4.663 -6.907 -14.718 1.00 82.88 89 SER A C 1
ATOM 725 O O . SER A 1 89 ? -5.405 -7.851 -14.976 1.00 82.88 89 SER A O 1
ATOM 727 N N . ILE A 1 90 ? -4.355 -6.526 -13.481 1.00 86.50 90 ILE A N 1
ATOM 728 C CA . ILE A 1 90 ? -4.999 -7.065 -12.286 1.00 86.50 90 ILE A CA 1
ATOM 729 C C . ILE A 1 90 ? -6.216 -6.198 -11.971 1.00 86.50 90 ILE A C 1
ATOM 731 O O . ILE A 1 90 ? -6.186 -4.974 -12.132 1.00 86.50 90 ILE A O 1
ATOM 735 N N . GLU A 1 91 ? -7.278 -6.848 -11.531 1.00 84.38 91 GLU A N 1
ATOM 736 C CA . GLU A 1 91 ? -8.525 -6.229 -11.136 1.00 84.38 91 GLU A CA 1
ATOM 737 C C . GLU A 1 91 ? -8.958 -6.751 -9.768 1.00 84.38 91 GLU A C 1
ATOM 739 O O . GLU A 1 91 ? -9.177 -7.947 -9.601 1.00 84.38 91 GLU A O 1
ATOM 744 N N . ASP A 1 92 ? -9.130 -5.855 -8.804 1.00 84.44 92 ASP A N 1
ATOM 745 C CA . ASP A 1 92 ? -9.616 -6.222 -7.478 1.00 84.44 92 ASP A CA 1
ATOM 746 C C . ASP A 1 92 ? -11.152 -6.237 -7.469 1.00 84.44 92 ASP A C 1
ATOM 748 O O . ASP A 1 92 ? -11.794 -5.212 -7.710 1.00 84.44 92 ASP A O 1
ATOM 752 N N . ARG A 1 93 ? -11.757 -7.401 -7.198 1.00 86.25 93 ARG A N 1
ATOM 753 C CA . ARG A 1 93 ? -13.219 -7.581 -7.155 1.00 86.25 93 ARG A CA 1
ATOM 754 C C . ARG A 1 93 ? -13.701 -7.963 -5.767 1.00 86.25 93 ARG A C 1
ATOM 756 O O . ARG A 1 93 ? -13.167 -8.882 -5.151 1.00 86.25 93 ARG A O 1
ATOM 763 N N . TYR A 1 94 ? -14.742 -7.287 -5.285 1.00 89.38 94 TYR A N 1
ATOM 764 C CA . TYR A 1 94 ? -15.492 -7.769 -4.129 1.00 89.38 94 TYR A CA 1
ATOM 765 C C . TYR A 1 94 ? -16.381 -8.928 -4.562 1.00 89.38 94 TYR A C 1
ATOM 767 O O . TYR A 1 94 ? -17.283 -8.752 -5.377 1.00 89.38 94 TYR A O 1
ATOM 775 N N . GLU A 1 95 ? -16.125 -10.106 -4.008 1.00 90.12 95 GLU A N 1
ATOM 776 C CA . GLU A 1 95 ? -16.831 -11.332 -4.359 1.00 90.12 95 GLU A CA 1
ATOM 777 C C . GLU A 1 95 ? -17.385 -12.003 -3.106 1.00 90.12 95 GLU A C 1
ATOM 779 O O . GLU A 1 95 ? -16.757 -12.014 -2.038 1.00 90.12 95 GLU A O 1
ATOM 784 N N . TRP A 1 96 ? -18.574 -12.591 -3.246 1.00 94.31 96 TRP A N 1
ATOM 785 C CA . TRP A 1 96 ? -19.082 -13.521 -2.248 1.00 94.31 96 TRP A CA 1
ATOM 786 C C . TRP A 1 96 ? -18.177 -14.752 -2.195 1.00 94.31 96 TRP A C 1
ATOM 788 O O . TRP A 1 96 ? -17.766 -15.284 -3.225 1.00 94.31 96 TRP A O 1
ATOM 798 N N . VAL A 1 97 ? -17.865 -15.213 -0.988 1.00 94.94 97 VAL A N 1
ATOM 799 C CA . VAL A 1 97 ? -17.068 -16.426 -0.798 1.00 94.94 97 VAL A CA 1
ATOM 800 C C . VAL A 1 97 ? -17.937 -17.666 -0.991 1.00 94.94 97 VAL A C 1
ATOM 802 O O . VAL A 1 97 ? -19.131 -17.645 -0.699 1.00 94.94 97 VAL A O 1
ATOM 805 N N . ALA A 1 98 ? -17.334 -18.758 -1.451 1.00 95.88 98 ALA A N 1
ATOM 806 C CA . ALA A 1 98 ? -18.022 -20.032 -1.634 1.00 95.88 98 ALA A CA 1
ATOM 807 C C . ALA A 1 98 ? -18.477 -20.663 -0.301 1.00 95.88 98 ALA A C 1
ATOM 809 O O . ALA A 1 98 ? -18.016 -20.287 0.786 1.00 95.88 98 ALA A O 1
ATOM 810 N N . LYS A 1 99 ? -19.385 -21.646 -0.373 1.00 96.88 99 LYS A N 1
ATOM 811 C CA . LYS A 1 99 ? -19.958 -22.297 0.820 1.00 96.88 99 LYS A CA 1
ATOM 812 C C . LYS A 1 99 ? -18.900 -23.015 1.663 1.00 96.88 99 LYS A C 1
ATOM 814 O O . LYS A 1 99 ? -19.004 -22.994 2.888 1.00 96.88 99 LYS A O 1
ATOM 819 N N . ASP A 1 100 ? -17.867 -23.589 1.048 1.00 95.19 100 ASP A N 1
ATOM 820 C CA . ASP A 1 100 ? -16.739 -24.214 1.750 1.00 95.19 100 ASP A CA 1
ATOM 821 C C . ASP A 1 100 ? -15.952 -23.235 2.642 1.00 95.19 100 ASP A C 1
ATOM 823 O O . ASP A 1 100 ? -15.595 -23.583 3.767 1.00 95.19 100 ASP A O 1
ATOM 827 N N . CYS A 1 101 ? -15.720 -21.997 2.198 1.00 94.38 101 CYS A N 1
ATOM 828 C CA . CYS A 1 101 ? -15.135 -20.928 3.010 1.00 94.38 101 CYS A CA 1
ATOM 829 C C . CYS A 1 101 ? -16.018 -20.621 4.216 1.00 94.38 101 CYS A C 1
ATOM 831 O O . CYS A 1 101 ? -15.530 -20.566 5.344 1.00 94.38 101 CYS A O 1
ATOM 833 N N . LEU A 1 102 ? -17.325 -20.460 3.993 1.00 94.94 102 LEU A N 1
ATOM 834 C CA . LEU A 1 102 ? -18.284 -20.180 5.064 1.00 94.94 102 LEU A CA 1
ATOM 835 C C . LEU A 1 102 ? -18.338 -21.313 6.096 1.00 94.94 102 LEU A C 1
ATOM 837 O O . LEU A 1 102 ? -18.466 -21.037 7.290 1.00 94.94 102 LEU A O 1
ATOM 841 N N . ALA A 1 103 ? -18.222 -22.564 5.646 1.00 92.94 103 ALA A N 1
ATOM 842 C CA . ALA A 1 103 ? -18.144 -23.736 6.511 1.00 92.94 103 ALA A CA 1
ATOM 843 C C . ALA A 1 103 ? -16.821 -23.774 7.294 1.00 92.94 103 ALA A C 1
ATOM 845 O O . ALA A 1 103 ? -16.838 -23.961 8.505 1.00 92.94 103 ALA A O 1
ATOM 846 N N . ARG A 1 104 ? -15.670 -23.525 6.647 1.00 91.75 104 ARG A N 1
ATOM 847 C CA . ARG A 1 104 ? -14.361 -23.472 7.329 1.00 91.75 104 ARG A CA 1
ATOM 848 C C . ARG A 1 104 ? -14.305 -22.380 8.391 1.00 91.75 104 ARG A C 1
ATOM 850 O O . ARG A 1 104 ? -13.751 -22.609 9.461 1.00 91.75 104 ARG A O 1
ATOM 857 N N . ARG A 1 105 ? -14.894 -21.213 8.121 1.00 91.75 105 ARG A N 1
ATOM 858 C CA . ARG A 1 105 ? -14.997 -20.137 9.114 1.00 91.75 105 ARG A CA 1
ATOM 859 C C . ARG A 1 105 ? -15.885 -20.549 10.282 1.00 91.75 105 ARG A C 1
ATOM 861 O O . ARG A 1 105 ? -15.479 -20.347 11.413 1.00 91.75 105 ARG A O 1
ATOM 868 N N . GLU A 1 106 ? -17.037 -21.171 10.022 1.00 91.31 106 GLU A N 1
ATOM 869 C CA . GLU A 1 106 ? -17.959 -21.664 11.061 1.00 91.31 106 GLU A CA 1
ATOM 870 C C . GLU A 1 106 ? -17.290 -22.629 12.057 1.00 91.31 106 GLU A C 1
ATOM 872 O O . GLU A 1 106 ? -17.620 -22.592 13.239 1.00 91.31 106 GLU A O 1
ATOM 877 N N . LEU A 1 107 ? -16.282 -23.403 11.631 1.00 89.50 107 LEU A N 1
ATOM 878 C CA . LEU A 1 107 ? -15.489 -24.270 12.521 1.00 89.50 107 LEU A CA 1
ATOM 879 C C . LEU A 1 107 ? -14.695 -23.509 13.598 1.00 89.50 107 LEU A C 1
ATOM 881 O O . LEU A 1 107 ? -14.214 -24.122 14.549 1.00 89.50 107 LEU A O 1
ATOM 885 N N . LEU A 1 108 ? -14.528 -22.191 13.462 1.00 88.81 108 LEU A N 1
ATOM 886 C CA . LEU A 1 108 ? -13.898 -21.349 14.481 1.00 88.81 108 LEU A CA 1
ATOM 887 C C . LEU A 1 108 ? -14.821 -21.122 15.686 1.00 88.81 108 LEU A C 1
ATOM 889 O O . LEU A 1 108 ? -14.341 -20.776 16.771 1.00 88.81 108 LEU A O 1
ATOM 893 N N . VAL A 1 109 ? -16.134 -21.296 15.506 1.00 90.69 109 VAL A N 1
ATOM 894 C CA . VAL A 1 109 ? -17.115 -21.185 16.583 1.00 90.69 109 VAL A CA 1
ATOM 895 C C . VAL A 1 109 ? -17.036 -22.427 17.462 1.00 90.69 109 VAL A C 1
ATOM 897 O O . VAL A 1 109 ? -17.107 -23.560 16.993 1.00 90.69 109 VAL A O 1
ATOM 900 N N . ASN A 1 110 ? -16.925 -22.217 18.768 1.00 86.19 110 ASN A N 1
ATOM 901 C CA . ASN A 1 110 ? -16.961 -23.284 19.750 1.00 86.19 110 ASN A CA 1
ATOM 902 C C . ASN A 1 110 ? -18.393 -23.816 19.901 1.00 86.19 110 ASN A C 1
ATOM 904 O O . ASN A 1 110 ? -19.152 -23.355 20.752 1.00 86.19 110 ASN A O 1
ATOM 908 N N . THR A 1 111 ? -18.748 -24.811 19.094 1.00 79.12 111 THR A N 1
ATOM 909 C CA . THR A 1 111 ? -20.076 -25.439 19.104 1.00 79.12 111 THR A CA 1
ATOM 910 C C . THR A 1 111 ? -20.401 -26.178 20.404 1.00 79.12 111 THR A C 1
ATOM 912 O O . THR A 1 111 ? -21.568 -26.457 20.660 1.00 79.12 111 THR A O 1
ATOM 915 N N . GLU A 1 112 ? -19.404 -26.499 21.235 1.00 82.38 112 GLU A N 1
ATOM 916 C CA . GLU A 1 112 ? -19.618 -27.151 22.535 1.00 82.38 112 GLU A CA 1
ATOM 917 C C . GLU A 1 112 ? -20.084 -26.163 23.615 1.00 82.38 112 GLU A C 1
ATOM 919 O O . GLU A 1 112 ? -20.697 -26.561 24.607 1.00 82.38 112 GLU A O 1
ATOM 924 N N . ALA A 1 113 ? -19.808 -24.866 23.441 1.00 82.31 113 ALA A N 1
ATOM 925 C CA . ALA A 1 113 ? -20.261 -23.847 24.376 1.00 82.31 113 ALA A CA 1
ATOM 926 C C . ALA A 1 113 ? -21.752 -23.533 24.148 1.00 82.31 113 ALA A C 1
ATOM 928 O O . ALA A 1 113 ? -22.160 -23.303 23.004 1.00 82.31 113 ALA A O 1
ATOM 929 N N . PRO A 1 114 ? -22.572 -23.462 25.215 1.00 84.06 114 PRO A N 1
ATOM 930 C CA . PRO A 1 114 ? -23.982 -23.124 25.081 1.00 84.06 114 PRO A CA 1
ATOM 931 C C . PRO A 1 114 ? -24.142 -21.716 24.499 1.00 84.06 114 PRO A C 1
ATOM 933 O O . PRO A 1 114 ? -23.391 -20.805 24.856 1.00 84.06 114 PRO A O 1
ATOM 936 N N . ASP A 1 115 ? -25.163 -21.537 23.655 1.00 88.69 115 ASP A N 1
ATOM 937 C CA . ASP A 1 115 ? -25.531 -20.242 23.064 1.00 88.69 115 ASP A CA 1
ATOM 938 C C . ASP A 1 115 ? -24.447 -19.647 22.135 1.00 88.69 115 ASP A C 1
ATOM 940 O O . ASP A 1 115 ? -24.201 -18.443 22.117 1.00 88.69 115 ASP A O 1
ATOM 944 N N . SER A 1 116 ? -23.762 -20.503 21.375 1.00 91.50 116 SER A N 1
ATOM 945 C CA . SER A 1 116 ? -22.794 -20.090 20.350 1.00 91.50 116 SER A CA 1
ATOM 946 C C . SER A 1 116 ? -23.473 -19.910 18.991 1.00 91.50 116 SER A C 1
ATOM 948 O O . SER A 1 116 ? -24.290 -20.740 18.598 1.00 91.50 116 SER A O 1
ATOM 950 N N . HIS A 1 117 ? -23.132 -18.838 18.265 1.00 93.12 117 HIS A N 1
ATOM 951 C CA . HIS A 1 117 ? -23.820 -18.462 17.019 1.00 93.12 117 HIS A CA 1
ATOM 952 C C . HIS A 1 117 ? -22.857 -18.013 15.917 1.00 93.12 117 HIS A C 1
ATOM 954 O O . HIS A 1 117 ? -21.909 -17.262 16.164 1.00 93.12 117 HIS A O 1
ATOM 960 N N . CYS A 1 118 ? -23.160 -18.413 14.681 1.00 93.56 118 CYS A N 1
ATOM 961 C CA . CYS A 1 118 ? -22.533 -17.906 13.463 1.00 93.56 118 CYS A CA 1
ATOM 962 C C . CYS A 1 118 ? -23.539 -17.031 12.700 1.00 93.56 118 CYS A C 1
ATOM 964 O O . CYS A 1 118 ? -24.544 -17.521 12.185 1.00 93.56 118 CYS A O 1
ATOM 966 N N . PHE A 1 119 ? -23.273 -15.729 12.622 1.00 95.56 119 PHE A N 1
ATOM 967 C CA . PHE A 1 119 ? -24.085 -14.764 11.888 1.00 95.56 119 PHE A CA 1
ATOM 968 C C . PHE A 1 119 ? -23.467 -14.521 10.513 1.00 95.56 119 PHE A C 1
ATOM 970 O O . PHE A 1 119 ? -22.343 -14.032 10.420 1.00 95.56 119 PHE A O 1
ATOM 977 N N . ARG A 1 120 ? -24.200 -14.827 9.439 1.00 95.12 120 ARG A N 1
ATOM 978 C CA . ARG A 1 120 ? -23.767 -14.562 8.059 1.00 95.12 120 ARG A CA 1
ATOM 979 C C . ARG A 1 120 ? -24.548 -13.383 7.493 1.00 95.12 120 ARG A C 1
ATOM 981 O O . ARG A 1 120 ? -25.773 -13.424 7.435 1.00 95.12 120 ARG A O 1
ATOM 988 N N . LEU A 1 121 ? -23.840 -12.342 7.070 1.00 95.56 121 LEU A N 1
ATOM 989 C CA . LEU A 1 121 ? -24.422 -11.124 6.503 1.00 95.56 121 LEU A CA 1
ATOM 990 C C . LEU A 1 121 ? -24.674 -11.294 4.997 1.00 95.56 121 LEU A C 1
ATOM 992 O O . LEU A 1 121 ? -24.092 -10.595 4.172 1.00 95.56 121 LEU A O 1
ATOM 996 N N . ILE A 1 122 ? -25.516 -12.262 4.644 1.00 94.81 122 ILE A N 1
ATOM 997 C CA . ILE A 1 122 ? -25.886 -12.586 3.264 1.00 94.81 122 ILE A CA 1
ATOM 998 C C . ILE A 1 122 ? -27.352 -13.027 3.219 1.00 94.81 122 ILE A C 1
ATOM 1000 O O . ILE A 1 122 ? -27.829 -13.716 4.123 1.00 94.81 122 ILE A O 1
ATOM 1004 N N . PHE A 1 123 ? -28.074 -12.627 2.172 1.00 95.44 123 PHE A N 1
ATOM 1005 C CA . PHE A 1 123 ? -29.443 -13.091 1.945 1.00 95.44 123 PHE A CA 1
ATOM 1006 C C . PHE A 1 123 ? -29.473 -14.586 1.637 1.00 95.44 123 PHE A C 1
ATOM 1008 O O . PHE A 1 123 ? -28.530 -15.135 1.062 1.00 95.44 123 PHE A O 1
ATOM 1015 N N . LYS A 1 124 ? -30.571 -15.251 2.001 1.00 95.19 124 LYS A N 1
ATOM 1016 C CA . LYS A 1 124 ? -30.700 -16.699 1.834 1.00 95.19 124 LYS A CA 1
ATOM 1017 C C . LYS A 1 124 ? -30.625 -17.101 0.359 1.00 95.19 124 LYS A C 1
ATOM 1019 O O . LYS A 1 124 ? -29.906 -18.034 0.025 1.00 95.19 124 LYS A O 1
ATOM 1024 N N . GLU A 1 125 ? -31.262 -16.334 -0.516 1.00 95.94 125 GLU A N 1
ATOM 1025 C CA . GLU A 1 125 ? -31.251 -16.542 -1.964 1.00 95.94 125 GLU A CA 1
ATOM 1026 C C . GLU A 1 125 ? -29.832 -16.409 -2.538 1.00 95.94 125 GLU A C 1
ATOM 1028 O O . GLU A 1 125 ? -29.396 -17.242 -3.331 1.00 95.94 125 GLU A O 1
ATOM 1033 N N . ALA A 1 126 ? -29.082 -15.396 -2.088 1.00 95.25 126 ALA A N 1
ATOM 1034 C CA . ALA A 1 126 ? -27.691 -15.204 -2.488 1.00 95.25 126 ALA A CA 1
ATOM 1035 C C . ALA A 1 126 ? -26.807 -16.356 -1.988 1.00 95.25 126 ALA A C 1
ATOM 1037 O O . ALA A 1 126 ? -26.014 -16.883 -2.763 1.00 95.25 126 ALA A O 1
ATOM 1038 N N . TYR A 1 127 ? -26.996 -16.806 -0.742 1.00 96.50 127 TYR A N 1
ATOM 1039 C CA . TYR A 1 127 ? -26.296 -17.968 -0.187 1.00 96.50 127 TYR A CA 1
ATOM 1040 C C . TYR A 1 127 ? -26.562 -19.251 -0.985 1.00 96.50 127 TYR A C 1
ATOM 1042 O O . TYR A 1 127 ? -25.633 -20.007 -1.275 1.00 96.50 127 TYR A O 1
ATOM 1050 N N . ASP A 1 128 ? -27.818 -19.498 -1.358 1.00 96.62 128 ASP A N 1
ATOM 1051 C CA . ASP A 1 128 ? -28.200 -20.695 -2.108 1.00 96.62 128 ASP A CA 1
ATOM 1052 C C . ASP A 1 128 ? -27.598 -20.696 -3.527 1.00 96.62 128 ASP A C 1
ATOM 1054 O O . ASP A 1 128 ? -27.302 -21.767 -4.059 1.00 96.62 128 ASP A O 1
ATOM 1058 N N . SER A 1 129 ? -27.323 -19.510 -4.089 1.00 96.62 129 SER A N 1
ATOM 1059 C CA . SER A 1 129 ? -26.646 -19.329 -5.383 1.00 96.62 129 SER A CA 1
ATOM 1060 C C . SER A 1 129 ? -25.113 -19.437 -5.345 1.00 96.62 129 SER A C 1
ATOM 1062 O O . SER A 1 129 ? -24.484 -19.463 -6.404 1.00 96.62 129 SER A O 1
ATOM 1064 N N . LEU A 1 130 ? -24.495 -19.495 -4.158 1.00 96.50 130 LEU A N 1
ATOM 1065 C CA . LEU A 1 130 ? -23.038 -19.598 -4.033 1.00 96.50 130 LEU A CA 1
ATOM 1066 C C . LEU A 1 130 ? -22.524 -20.936 -4.566 1.00 96.50 130 LEU A C 1
ATOM 1068 O O . LEU A 1 130 ? -23.165 -21.976 -4.389 1.00 96.50 130 LEU A O 1
ATOM 1072 N N . SER A 1 131 ? -21.317 -20.920 -5.135 1.00 96.50 131 SER A N 1
ATOM 1073 C CA . SER A 1 131 ? -20.603 -22.152 -5.454 1.00 96.50 131 SER A CA 1
ATOM 1074 C C . SER A 1 131 ? -20.323 -22.950 -4.180 1.00 96.50 131 SER A C 1
ATOM 1076 O O . SER A 1 131 ? -20.050 -22.389 -3.114 1.00 96.50 131 SER A O 1
ATOM 1078 N N . ASP A 1 132 ? -20.388 -24.276 -4.283 1.00 96.75 132 ASP A N 1
ATOM 1079 C CA . ASP A 1 132 ? -20.122 -25.140 -3.132 1.00 96.75 132 ASP A CA 1
ATOM 1080 C C . ASP A 1 132 ? -18.644 -25.076 -2.724 1.00 96.75 132 ASP A C 1
ATOM 1082 O O . ASP A 1 132 ? -18.327 -25.050 -1.535 1.00 96.75 132 ASP A O 1
ATOM 1086 N N . THR A 1 133 ? -17.749 -24.975 -3.710 1.00 94.56 133 THR A N 1
ATOM 1087 C CA . THR A 1 133 ? -16.298 -24.901 -3.518 1.00 94.56 133 THR A CA 1
ATOM 1088 C C . THR A 1 133 ? -15.716 -23.590 -4.025 1.00 94.56 133 THR A C 1
ATOM 1090 O O . THR A 1 133 ? -16.198 -23.008 -5.003 1.00 94.56 133 THR A O 1
ATOM 1093 N N . SER A 1 134 ? -14.642 -23.151 -3.377 1.00 91.88 134 SER A N 1
ATOM 1094 C CA . SER A 1 134 ? -13.872 -21.980 -3.777 1.00 91.88 134 SER A CA 1
ATOM 1095 C C . SER A 1 134 ? -13.092 -22.230 -5.062 1.00 91.88 134 SER A C 1
ATOM 1097 O O . SER A 1 134 ? -12.502 -23.296 -5.243 1.00 91.88 134 SER A O 1
ATOM 1099 N N . THR A 1 135 ? -13.026 -21.220 -5.928 1.00 91.38 135 THR A N 1
ATOM 1100 C CA . THR A 1 135 ? -12.141 -21.246 -7.097 1.00 91.38 135 THR A CA 1
ATOM 1101 C C . THR A 1 135 ? -10.680 -21.293 -6.633 1.00 91.38 135 THR A C 1
ATOM 1103 O O . THR A 1 135 ? -10.268 -20.435 -5.843 1.00 91.38 135 THR A O 1
ATOM 1106 N N . PRO A 1 136 ? -9.874 -22.266 -7.096 1.00 92.06 136 PRO A N 1
ATOM 1107 C CA . PRO A 1 136 ? -8.461 -22.351 -6.752 1.00 92.06 136 PRO A CA 1
ATOM 1108 C C . PRO A 1 136 ? -7.710 -21.066 -7.134 1.00 92.06 136 PRO A C 1
ATOM 1110 O O . PRO A 1 136 ? -7.775 -20.659 -8.297 1.00 92.06 136 PRO A O 1
ATOM 1113 N N . PRO A 1 137 ? -6.930 -20.455 -6.219 1.00 89.44 137 PRO A N 1
ATOM 1114 C CA . PRO A 1 137 ? -6.237 -19.195 -6.492 1.00 89.44 137 PRO A CA 1
ATOM 1115 C C . PRO A 1 137 ? -5.337 -19.235 -7.732 1.00 89.44 137 PRO A C 1
ATOM 1117 O O . PRO A 1 137 ? -5.186 -18.229 -8.416 1.00 89.44 137 PRO A O 1
ATOM 1120 N N . LEU A 1 138 ? -4.758 -20.401 -8.054 1.00 93.19 138 LEU A N 1
ATOM 1121 C CA . LEU A 1 138 ? -3.877 -20.574 -9.213 1.00 93.19 138 LEU A CA 1
ATOM 1122 C C . LEU A 1 138 ? -4.584 -20.247 -10.540 1.00 93.19 138 LEU A C 1
ATOM 1124 O O . LEU A 1 138 ? -3.928 -19.833 -11.486 1.00 93.19 138 LEU A O 1
ATOM 1128 N N . GLN A 1 139 ? -5.910 -20.384 -10.613 1.00 92.75 139 GLN A N 1
ATOM 1129 C CA . GLN A 1 139 ? -6.670 -20.126 -11.837 1.00 92.75 139 GLN A CA 1
ATOM 1130 C C . GLN A 1 139 ? -6.906 -18.639 -12.113 1.00 92.75 139 GLN A C 1
ATOM 1132 O O . GLN A 1 139 ? -7.148 -18.268 -13.261 1.00 92.75 139 GLN A O 1
ATOM 1137 N N . THR A 1 140 ? -6.837 -17.795 -11.084 1.00 90.81 140 THR A N 1
ATOM 1138 C CA . THR A 1 140 ? -7.245 -16.387 -11.169 1.00 90.81 140 THR A CA 1
ATOM 1139 C C . THR A 1 140 ? -6.136 -15.403 -10.820 1.00 90.81 140 THR A C 1
ATOM 1141 O O . THR A 1 140 ? -6.181 -14.261 -11.276 1.00 90.81 140 THR A O 1
ATOM 1144 N N . MET A 1 141 ? -5.132 -15.825 -10.046 1.00 91.50 141 MET A N 1
ATOM 1145 C CA . MET A 1 141 ? -4.053 -14.952 -9.594 1.00 91.50 141 MET A CA 1
ATOM 1146 C C . MET A 1 141 ? -3.120 -14.513 -10.730 1.00 91.50 141 MET A C 1
ATOM 1148 O O . MET A 1 141 ? -2.972 -15.177 -11.757 1.00 91.50 141 MET A O 1
ATOM 1152 N N . TYR A 1 142 ? -2.399 -13.420 -10.492 1.00 93.00 142 TYR A N 1
ATOM 1153 C CA . TYR A 1 142 ? -1.241 -13.041 -11.295 1.00 93.00 142 TYR A CA 1
ATOM 1154 C C . TYR A 1 142 ? -0.075 -14.011 -11.027 1.00 93.00 142 TYR A C 1
ATOM 1156 O O . TYR A 1 142 ? 0.340 -14.189 -9.883 1.00 93.00 142 TYR A O 1
ATOM 1164 N N . LEU A 1 143 ? 0.441 -14.673 -12.069 1.00 95.56 143 LEU A N 1
ATOM 1165 C CA . LEU A 1 143 ? 1.310 -15.854 -11.915 1.00 95.56 143 LEU A CA 1
ATOM 1166 C C . LEU A 1 143 ? 2.815 -15.552 -11.894 1.00 95.56 143 LEU A C 1
ATOM 1168 O O . LEU A 1 143 ? 3.603 -16.494 -11.936 1.00 95.56 143 LEU A O 1
ATOM 1172 N N . ASP A 1 144 ? 3.256 -14.293 -11.873 1.00 95.69 144 ASP A N 1
ATOM 1173 C CA . ASP A 1 144 ? 4.675 -13.940 -12.067 1.00 95.69 144 ASP A CA 1
ATOM 1174 C C . ASP A 1 144 ? 5.603 -14.627 -11.049 1.00 95.69 144 ASP A C 1
ATOM 1176 O O . ASP A 1 144 ? 6.578 -15.288 -11.416 1.00 95.69 144 ASP A O 1
ATOM 1180 N N . ARG A 1 145 ? 5.233 -14.566 -9.768 1.00 95.62 145 ARG A N 1
ATOM 1181 C CA . ARG A 1 145 ? 5.924 -15.223 -8.656 1.00 95.62 145 ARG A CA 1
ATOM 1182 C C . ARG A 1 145 ? 5.872 -16.740 -8.766 1.00 95.62 145 ARG A C 1
ATOM 1184 O O . ARG A 1 145 ? 6.865 -17.404 -8.479 1.00 95.62 145 ARG A O 1
ATOM 1191 N N . ILE A 1 146 ? 4.731 -17.285 -9.188 1.00 96.31 146 ILE A N 1
ATOM 1192 C CA . ILE A 1 146 ? 4.542 -18.729 -9.352 1.00 96.31 146 ILE A CA 1
ATOM 1193 C C . ILE A 1 146 ? 5.434 -19.256 -10.475 1.00 96.31 146 ILE A C 1
ATOM 1195 O O . ILE A 1 146 ? 6.134 -20.243 -10.280 1.00 96.31 146 ILE A O 1
ATOM 1199 N N . CYS A 1 147 ? 5.475 -18.572 -11.617 1.00 97.31 147 CYS A N 1
ATOM 1200 C CA . CYS A 1 147 ? 6.325 -18.923 -12.753 1.00 97.31 147 CYS A CA 1
ATOM 1201 C C . CYS A 1 147 ? 7.810 -18.923 -12.360 1.00 97.31 147 CYS A C 1
ATOM 1203 O O . CYS A 1 147 ? 8.540 -19.864 -12.676 1.00 97.31 147 CYS A O 1
ATOM 1205 N N . LEU A 1 148 ? 8.247 -17.908 -11.607 1.00 96.75 148 LEU A N 1
ATOM 1206 C CA . LEU A 1 148 ? 9.614 -17.840 -11.093 1.00 96.75 148 LEU A CA 1
ATOM 1207 C C . LEU A 1 148 ? 9.920 -18.986 -10.108 1.00 96.75 148 LEU A C 1
ATOM 1209 O O . LEU A 1 148 ? 10.976 -19.613 -10.199 1.00 96.75 148 LEU A O 1
ATOM 1213 N N . LEU A 1 149 ? 8.985 -19.307 -9.206 1.00 96.00 149 LEU A N 1
ATOM 1214 C CA . LEU A 1 149 ? 9.118 -20.426 -8.268 1.00 96.00 149 LEU A CA 1
ATOM 1215 C C . LEU A 1 149 ? 9.183 -21.781 -8.990 1.00 96.00 149 LEU A C 1
ATOM 1217 O O . LEU A 1 149 ? 10.000 -22.625 -8.628 1.00 96.00 149 LEU A O 1
ATOM 1221 N N . VAL A 1 150 ? 8.372 -21.984 -10.031 1.00 96.31 150 VAL A N 1
ATOM 1222 C CA . VAL A 1 150 ? 8.407 -23.191 -10.871 1.00 96.31 150 VAL A CA 1
ATOM 1223 C C . VAL A 1 150 ? 9.794 -23.389 -11.467 1.00 96.31 150 VAL A C 1
ATOM 1225 O O . VAL A 1 150 ? 10.350 -24.480 -11.353 1.00 96.31 150 VAL A O 1
ATOM 1228 N N . LYS A 1 151 ? 10.394 -22.342 -12.043 1.00 95.31 151 LYS A N 1
ATOM 1229 C CA . LYS A 1 151 ? 11.745 -22.445 -12.609 1.00 95.31 151 LYS A CA 1
ATOM 1230 C C . LYS A 1 151 ? 12.818 -22.692 -11.556 1.00 95.31 151 LYS A C 1
ATOM 1232 O O . LYS A 1 151 ? 13.782 -23.390 -11.843 1.00 95.31 151 LYS A O 1
ATOM 1237 N N . PHE A 1 152 ? 12.656 -22.174 -10.343 1.00 93.50 152 PHE A N 1
ATOM 1238 C CA . PHE A 1 152 ? 13.560 -22.500 -9.243 1.00 93.50 152 PHE A CA 1
ATOM 1239 C C . PHE A 1 152 ? 13.463 -23.979 -8.830 1.00 93.50 152 PHE A C 1
ATOM 1241 O O . PHE A 1 152 ? 14.485 -24.638 -8.650 1.00 93.50 152 PHE A O 1
ATOM 1248 N N . LEU A 1 153 ? 12.245 -24.518 -8.719 1.00 94.50 153 LEU A N 1
ATOM 1249 C CA . LEU A 1 153 ? 12.000 -25.910 -8.318 1.00 94.50 153 LEU A CA 1
ATOM 1250 C C . LEU A 1 153 ? 12.270 -26.925 -9.439 1.00 94.50 153 LEU A C 1
ATOM 1252 O O . LEU A 1 153 ? 12.556 -28.090 -9.172 1.00 94.50 153 LEU A O 1
ATOM 1256 N N . SER A 1 154 ? 12.131 -26.522 -10.700 1.00 95.25 154 SER A N 1
ATOM 1257 C CA . SER A 1 154 ? 12.311 -27.374 -11.878 1.00 95.25 154 SER A CA 1
ATOM 1258 C C . SER A 1 154 ? 12.957 -26.596 -13.032 1.00 95.25 154 SER A C 1
ATOM 1260 O O . SER A 1 154 ? 12.286 -26.281 -14.018 1.00 95.25 154 SER A O 1
ATOM 1262 N N . PRO A 1 155 ? 14.276 -26.326 -12.958 1.00 93.38 155 PRO A N 1
ATOM 1263 C CA . PRO A 1 155 ? 14.979 -25.467 -13.917 1.00 93.38 155 PRO A CA 1
ATOM 1264 C C . PRO A 1 155 ? 14.902 -25.930 -15.371 1.00 93.38 155 PRO A C 1
ATOM 1266 O O . PRO A 1 155 ? 14.897 -25.108 -16.275 1.00 93.38 155 PRO A O 1
ATOM 1269 N N . HIS A 1 156 ? 14.813 -27.238 -15.610 1.00 93.38 156 HIS A N 1
ATOM 1270 C CA . HIS A 1 156 ? 14.818 -27.810 -16.960 1.00 93.38 156 HIS A CA 1
ATOM 1271 C C . HIS A 1 156 ? 13.427 -27.966 -17.582 1.00 93.38 156 HIS A C 1
ATOM 1273 O O . HIS A 1 156 ? 13.328 -28.393 -18.728 1.00 93.38 156 HIS A O 1
ATOM 1279 N N . LYS A 1 157 ? 12.352 -27.673 -16.839 1.00 94.25 157 LYS A N 1
ATOM 1280 C CA . LYS A 1 157 ? 10.983 -27.778 -17.354 1.00 94.25 157 LYS A CA 1
ATOM 1281 C C . LYS A 1 157 ? 10.507 -26.441 -17.912 1.00 94.25 157 LYS A C 1
ATOM 1283 O O . LYS A 1 157 ? 10.873 -25.377 -17.402 1.00 94.25 157 LYS A O 1
ATOM 1288 N N . ILE A 1 158 ? 9.665 -26.532 -18.937 1.00 96.25 158 ILE A N 1
ATOM 1289 C CA . ILE A 1 158 ? 8.878 -25.409 -19.446 1.00 96.25 158 ILE A CA 1
ATOM 1290 C C . ILE A 1 158 ? 7.793 -25.097 -18.413 1.00 96.25 158 ILE A C 1
ATOM 1292 O O . ILE A 1 158 ? 7.182 -26.006 -17.841 1.00 96.25 158 ILE A O 1
ATOM 1296 N N . ILE A 1 159 ? 7.556 -23.811 -18.147 1.00 97.62 159 ILE A N 1
ATOM 1297 C CA . ILE A 1 159 ? 6.662 -23.384 -17.058 1.00 97.62 159 ILE A CA 1
ATOM 1298 C C . ILE A 1 159 ? 5.233 -23.882 -17.290 1.00 97.62 159 ILE A C 1
ATOM 1300 O O . ILE A 1 159 ? 4.606 -24.409 -16.369 1.00 97.62 159 ILE A O 1
ATOM 1304 N N . GLY A 1 160 ? 4.738 -23.750 -18.524 1.00 96.62 160 GLY A N 1
ATOM 1305 C CA . GLY A 1 160 ? 3.405 -24.215 -18.916 1.00 96.62 160 GLY A CA 1
ATOM 1306 C C . GLY A 1 160 ? 3.208 -25.708 -18.679 1.00 96.62 160 GLY A C 1
ATOM 1307 O O . GLY A 1 160 ? 2.225 -26.093 -18.057 1.00 96.62 160 GLY A O 1
ATOM 1308 N N . GLU A 1 161 ? 4.180 -26.532 -19.075 1.00 95.75 161 GLU A N 1
ATOM 1309 C CA . GLU A 1 161 ? 4.126 -27.982 -18.863 1.00 95.75 161 GLU A CA 1
ATOM 1310 C C . GLU A 1 161 ? 4.076 -28.332 -17.376 1.00 95.75 161 GLU A C 1
ATOM 1312 O O . GLU A 1 161 ? 3.294 -29.182 -16.968 1.00 95.75 161 GLU A O 1
ATOM 1317 N N . TYR A 1 162 ? 4.885 -27.670 -16.542 1.00 96.38 162 TYR A N 1
ATOM 1318 C CA . TYR A 1 162 ? 4.871 -27.920 -15.102 1.00 96.38 162 TYR A CA 1
ATOM 1319 C C . TYR A 1 162 ? 3.516 -27.571 -14.474 1.00 96.38 162 TYR A C 1
ATOM 1321 O O . TYR A 1 162 ? 2.999 -28.336 -13.660 1.00 96.38 162 TYR A O 1
ATOM 1329 N N . LEU A 1 163 ? 2.952 -26.413 -14.831 1.00 96.69 163 LEU A N 1
ATOM 1330 C CA . LEU A 1 163 ? 1.691 -25.938 -14.262 1.00 96.69 163 LEU A CA 1
ATOM 1331 C C . LEU A 1 163 ? 0.485 -26.766 -14.725 1.00 96.69 163 LEU A C 1
ATOM 1333 O O . LEU A 1 163 ? -0.467 -26.902 -13.956 1.00 96.69 163 LEU A O 1
ATOM 1337 N N . ASP A 1 164 ? 0.551 -27.374 -15.910 1.00 96.06 164 ASP A N 1
ATOM 1338 C CA . ASP A 1 164 ? -0.479 -28.289 -16.420 1.00 96.06 164 ASP A CA 1
ATOM 1339 C C . ASP A 1 164 ? -0.623 -29.560 -15.566 1.00 96.06 164 ASP A C 1
ATOM 1341 O O . ASP A 1 164 ? -1.713 -30.103 -15.422 1.00 96.06 164 ASP A O 1
ATOM 1345 N N . PHE A 1 165 ? 0.462 -30.000 -14.915 1.00 94.69 165 PHE A N 1
ATOM 1346 C CA . PHE A 1 165 ? 0.444 -31.150 -14.001 1.00 94.69 165 PHE A CA 1
ATOM 1347 C C . PHE A 1 165 ? -0.134 -30.844 -12.609 1.00 94.69 165 PHE A C 1
ATOM 1349 O O . PHE A 1 165 ? -0.194 -31.738 -11.761 1.00 94.69 165 PHE A O 1
ATOM 1356 N N . THR A 1 166 ? -0.513 -29.597 -12.318 1.00 95.00 166 THR A N 1
ATOM 1357 C CA . THR A 1 166 ? -1.098 -29.250 -11.013 1.00 95.00 166 THR A CA 1
ATOM 1358 C C . THR A 1 166 ? -2.545 -29.746 -10.896 1.00 95.00 166 THR A C 1
ATOM 1360 O O . THR A 1 166 ? -3.219 -29.987 -11.890 1.00 95.00 166 THR A O 1
ATOM 1363 N N . ILE A 1 167 ? -3.052 -29.893 -9.664 1.00 95.12 167 ILE A N 1
ATOM 1364 C CA . ILE A 1 167 ? -4.417 -30.402 -9.399 1.00 95.12 167 ILE A CA 1
ATOM 1365 C C . ILE A 1 167 ? -5.493 -29.538 -10.081 1.00 95.12 167 ILE A C 1
ATOM 1367 O O . ILE A 1 167 ? -6.537 -30.036 -10.496 1.00 95.12 167 ILE A O 1
ATOM 1371 N N . SER A 1 168 ? -5.258 -28.231 -10.171 1.00 94.31 168 SER A N 1
ATOM 1372 C CA . SER A 1 168 ? -6.164 -27.278 -10.810 1.00 94.31 168 SER A CA 1
ATOM 1373 C C . SER A 1 168 ? -5.335 -26.302 -11.642 1.00 94.31 168 SER A C 1
ATOM 1375 O O . SER A 1 168 ? -4.931 -25.261 -11.116 1.00 94.31 168 SER A O 1
ATOM 1377 N N . PRO A 1 169 ? -5.037 -26.650 -12.907 1.00 96.00 169 PRO A N 1
ATOM 1378 C CA . PRO A 1 169 ? -4.114 -25.883 -13.727 1.00 96.00 169 PRO A CA 1
ATOM 1379 C C . PRO A 1 169 ? -4.657 -24.480 -14.034 1.00 96.00 169 PRO A C 1
ATOM 1381 O O . PRO A 1 169 ? -5.876 -24.298 -14.167 1.00 96.00 169 PRO A O 1
ATOM 1384 N N . PRO A 1 170 ? -3.770 -23.474 -14.140 1.00 95.94 170 PRO A N 1
ATOM 1385 C CA . PRO A 1 170 ? -4.141 -22.139 -14.584 1.00 95.94 170 PRO A CA 1
ATOM 1386 C C . PRO A 1 170 ? -4.529 -22.134 -16.070 1.00 95.94 170 PRO A C 1
ATOM 1388 O O . PRO A 1 170 ? -4.060 -22.977 -16.838 1.00 95.94 170 PRO A O 1
ATOM 1391 N N . PRO A 1 171 ? -5.304 -21.137 -16.531 1.00 94.56 171 PRO A N 1
ATOM 1392 C CA . PRO A 1 171 ? -5.524 -20.935 -17.958 1.00 94.56 171 PRO A CA 1
ATOM 1393 C C . PRO A 1 171 ? -4.194 -20.762 -18.708 1.00 94.56 171 PRO A C 1
ATOM 1395 O O . PRO A 1 171 ? -3.403 -19.874 -18.384 1.00 94.56 171 PRO A O 1
ATOM 1398 N N . MET A 1 172 ? -3.963 -21.563 -19.751 1.00 94.00 172 MET A N 1
ATOM 1399 C CA . MET A 1 172 ? -2.712 -21.534 -20.529 1.00 94.00 172 MET A CA 1
ATOM 1400 C C . MET A 1 172 ? -2.400 -20.160 -21.132 1.00 94.00 172 MET A C 1
ATOM 1402 O O . MET A 1 172 ? -1.239 -19.760 -21.193 1.00 94.00 172 MET A O 1
ATOM 1406 N N . ILE A 1 173 ? -3.432 -19.403 -21.521 1.00 93.75 173 ILE A N 1
ATOM 1407 C CA . ILE A 1 173 ? -3.274 -18.025 -22.004 1.00 93.75 173 ILE A CA 1
ATOM 1408 C C . ILE A 1 173 ? -2.663 -17.111 -20.933 1.00 93.75 173 ILE A C 1
ATOM 1410 O O . ILE A 1 173 ? -1.776 -16.315 -21.238 1.00 93.75 173 ILE A O 1
ATOM 1414 N N . ASN A 1 174 ? -3.065 -17.280 -19.668 1.00 94.06 174 ASN A N 1
ATOM 1415 C CA . ASN A 1 174 ? -2.519 -16.514 -18.553 1.00 94.06 174 ASN A CA 1
ATOM 1416 C C . ASN A 1 174 ? -1.052 -16.888 -18.333 1.00 94.06 174 ASN A C 1
ATOM 1418 O O . ASN A 1 174 ? -0.214 -15.999 -18.222 1.00 94.06 174 ASN A O 1
ATOM 1422 N N . VAL A 1 175 ? -0.718 -18.185 -18.339 1.00 96.44 175 VAL A N 1
ATOM 1423 C CA . VAL A 1 175 ? 0.678 -18.641 -18.213 1.00 96.44 175 VAL A CA 1
ATOM 1424 C C . VAL A 1 175 ? 1.542 -18.050 -19.322 1.00 96.44 175 VAL A C 1
ATOM 1426 O O . VAL A 1 175 ? 2.572 -17.444 -19.038 1.00 96.44 175 VAL A O 1
ATOM 1429 N N . HIS A 1 176 ? 1.101 -18.165 -20.577 1.00 95.31 176 HIS A N 1
ATOM 1430 C CA . HIS A 1 176 ? 1.830 -17.634 -21.722 1.00 95.31 176 HIS A CA 1
ATOM 1431 C C . HIS A 1 176 ? 2.081 -16.127 -21.582 1.00 95.31 176 HIS A C 1
ATOM 1433 O O . HIS A 1 176 ? 3.222 -15.686 -21.699 1.00 95.31 176 HIS A O 1
ATOM 1439 N N . HIS A 1 177 ? 1.047 -15.340 -21.268 1.00 93.56 177 HIS A N 1
ATOM 1440 C CA . HIS A 1 177 ? 1.182 -13.893 -21.084 1.00 93.56 177 HIS A CA 1
ATOM 1441 C C . HIS A 1 177 ? 2.170 -13.530 -19.976 1.00 93.56 177 HIS A C 1
ATOM 1443 O O . HIS A 1 177 ? 3.024 -12.666 -20.169 1.00 93.56 177 HIS A O 1
ATOM 1449 N N . ILE A 1 178 ? 2.093 -14.205 -18.832 1.00 95.50 178 ILE A N 1
ATOM 1450 C CA . ILE A 1 178 ? 2.981 -13.936 -17.702 1.00 95.50 178 ILE A CA 1
ATOM 1451 C C . ILE A 1 178 ? 4.427 -14.294 -18.042 1.00 95.50 178 ILE A C 1
ATOM 1453 O O . ILE A 1 178 ? 5.327 -13.515 -17.734 1.00 95.50 178 ILE A O 1
ATOM 1457 N N . VAL A 1 179 ? 4.665 -15.411 -18.734 1.00 96.88 179 VAL A N 1
ATOM 1458 C CA . VAL A 1 179 ? 6.003 -15.767 -19.225 1.00 96.88 179 VAL A CA 1
ATOM 1459 C C . VAL A 1 179 ? 6.539 -14.689 -20.170 1.00 96.88 179 VAL A C 1
ATOM 1461 O O . VAL A 1 179 ? 7.684 -14.272 -20.014 1.00 96.88 179 VAL A O 1
ATOM 1464 N N . GLN A 1 180 ? 5.721 -14.169 -21.093 1.00 94.56 180 GLN A N 1
ATOM 1465 C CA . GLN A 1 180 ? 6.135 -13.064 -21.969 1.00 94.56 180 GLN A CA 1
ATOM 1466 C C . GLN A 1 180 ? 6.473 -11.793 -21.181 1.00 94.56 180 GLN A C 1
ATOM 1468 O O . GLN A 1 180 ? 7.473 -11.140 -21.475 1.00 94.56 180 GLN A O 1
ATOM 1473 N N . ILE A 1 181 ? 5.694 -11.457 -20.148 1.00 93.38 181 ILE A N 1
ATOM 1474 C CA . ILE A 1 181 ? 6.000 -10.322 -19.267 1.00 93.38 181 ILE A CA 1
ATOM 1475 C C . ILE A 1 181 ? 7.332 -10.551 -18.546 1.00 93.38 181 ILE A C 1
ATOM 1477 O O . ILE A 1 181 ? 8.176 -9.659 -18.552 1.00 93.38 181 ILE A O 1
ATOM 1481 N N . LEU A 1 182 ? 7.561 -11.739 -17.978 1.00 96.69 182 LEU A N 1
ATOM 1482 C CA . LEU A 1 182 ? 8.805 -12.077 -17.279 1.00 96.69 182 LEU A CA 1
ATOM 1483 C C . LEU A 1 182 ? 10.034 -12.018 -18.196 1.00 96.69 182 LEU A C 1
ATOM 1485 O O . LEU A 1 182 ? 11.083 -11.544 -17.757 1.00 96.69 182 LEU A O 1
ATOM 1489 N N . LYS A 1 183 ? 9.898 -12.426 -19.464 1.00 95.62 183 LYS A N 1
ATOM 1490 C CA . LYS A 1 183 ? 10.928 -12.231 -20.498 1.00 95.62 183 LYS A CA 1
ATOM 1491 C C . LYS A 1 183 ? 11.156 -10.750 -20.785 1.00 95.62 183 LYS A C 1
ATOM 1493 O O . LYS A 1 183 ? 12.283 -10.264 -20.764 1.00 95.62 183 LYS A O 1
ATOM 1498 N N . LYS A 1 184 ? 10.071 -9.990 -20.958 1.00 93.00 184 LYS A N 1
ATOM 1499 C CA . LYS A 1 184 ? 10.112 -8.547 -21.236 1.00 93.00 184 LYS A CA 1
ATOM 1500 C C . LYS A 1 184 ? 10.815 -7.735 -20.146 1.00 93.00 184 LYS A C 1
ATOM 1502 O O . LYS A 1 184 ? 11.441 -6.720 -20.451 1.00 93.00 184 LYS A O 1
ATOM 1507 N N . ILE A 1 185 ? 10.711 -8.162 -18.888 1.00 94.50 185 ILE A N 1
ATOM 1508 C CA . ILE A 1 185 ? 11.360 -7.503 -17.745 1.00 94.50 185 ILE A CA 1
ATOM 1509 C C . ILE A 1 185 ? 12.705 -8.126 -17.354 1.00 94.50 185 ILE A C 1
ATOM 1511 O O . ILE A 1 185 ? 13.251 -7.741 -16.320 1.00 94.50 185 ILE A O 1
ATOM 1515 N N . ASP A 1 186 ? 13.237 -9.035 -18.178 1.00 94.75 186 ASP A N 1
ATOM 1516 C CA . ASP A 1 186 ? 14.541 -9.692 -18.008 1.00 94.75 186 ASP A CA 1
ATOM 1517 C C . ASP A 1 186 ? 14.643 -10.539 -16.726 1.00 94.75 186 ASP A C 1
ATOM 1519 O O . ASP A 1 186 ? 15.706 -10.663 -16.122 1.00 94.75 186 ASP A O 1
ATOM 1523 N N . VAL A 1 187 ? 13.524 -11.109 -16.264 1.00 97.06 187 VAL A N 1
ATOM 1524 C CA . VAL A 1 187 ? 13.489 -12.095 -15.163 1.00 97.06 187 VAL A CA 1
ATOM 1525 C C . VAL A 1 187 ? 13.727 -13.508 -15.685 1.00 97.06 187 VAL A C 1
ATOM 1527 O O . VAL A 1 187 ? 14.384 -14.312 -15.019 1.00 97.06 187 VAL A O 1
ATOM 1530 N N . LEU A 1 188 ? 13.206 -13.786 -16.878 1.00 97.25 188 LEU A N 1
ATOM 1531 C CA . LEU A 1 188 ? 13.489 -14.981 -17.661 1.00 97.25 188 LEU A CA 1
ATOM 1532 C C . LEU A 1 188 ? 14.169 -14.568 -18.965 1.00 97.25 188 LEU A C 1
ATOM 1534 O O . LEU A 1 188 ? 13.929 -13.468 -19.458 1.00 97.25 188 LEU A O 1
ATOM 1538 N N . ASP A 1 189 ? 14.983 -15.447 -19.532 1.00 95.12 189 ASP A N 1
ATOM 1539 C CA . ASP A 1 189 ? 15.489 -15.269 -20.888 1.00 95.12 189 ASP A CA 1
ATOM 1540 C C . ASP A 1 189 ? 14.527 -15.850 -21.944 1.00 95.12 189 ASP A C 1
ATOM 1542 O O . ASP A 1 189 ? 13.455 -16.386 -21.639 1.00 95.12 189 ASP A O 1
ATOM 1546 N N . GLU A 1 190 ? 14.908 -15.751 -23.219 1.00 94.12 190 GLU A N 1
ATOM 1547 C CA . GLU A 1 190 ? 14.105 -16.242 -24.346 1.00 94.12 190 GLU A CA 1
ATOM 1548 C C . GLU A 1 190 ? 13.781 -17.746 -24.266 1.00 94.12 190 GLU A C 1
ATOM 1550 O O . GLU A 1 190 ? 12.748 -18.172 -24.792 1.00 94.12 190 GLU A O 1
ATOM 1555 N N . TYR A 1 191 ? 14.599 -18.533 -23.560 1.00 95.00 191 TYR A N 1
ATOM 1556 C CA . TYR A 1 191 ? 14.450 -19.979 -23.373 1.00 95.00 191 TYR A CA 1
ATOM 1557 C C . TYR A 1 191 ? 13.724 -20.352 -22.070 1.00 95.00 191 TYR A C 1
ATOM 1559 O O . TYR A 1 191 ? 13.627 -21.530 -21.738 1.00 95.00 191 TYR A O 1
ATOM 1567 N N . GLU A 1 192 ? 13.160 -19.367 -21.362 1.00 96.00 192 GLU A N 1
ATOM 1568 C CA . GLU A 1 192 ? 12.556 -19.524 -20.031 1.00 96.00 192 GLU A CA 1
ATOM 1569 C C . GLU A 1 192 ? 13.558 -19.892 -18.927 1.00 96.00 192 GLU A C 1
ATOM 1571 O O . GLU A 1 192 ? 13.151 -20.390 -17.874 1.00 96.00 192 GLU A O 1
ATOM 1576 N N . ASP A 1 193 ? 14.854 -19.646 -19.114 1.00 96.06 193 ASP A N 1
ATOM 1577 C CA . ASP A 1 193 ? 15.838 -19.810 -18.049 1.00 96.06 193 ASP A CA 1
ATOM 1578 C C . ASP A 1 193 ? 15.872 -18.578 -17.142 1.00 96.06 193 ASP A C 1
ATOM 1580 O O . ASP A 1 193 ? 15.660 -17.440 -17.565 1.00 96.06 193 ASP A O 1
ATOM 1584 N N . VAL A 1 194 ? 16.109 -18.806 -15.848 1.00 96.81 194 VAL A N 1
ATOM 1585 C CA . VAL A 1 194 ? 16.104 -17.736 -14.843 1.00 96.81 194 VAL A CA 1
ATOM 1586 C C . VAL A 1 194 ? 17.356 -16.881 -14.997 1.00 96.81 194 VAL A C 1
ATOM 1588 O O . VAL A 1 194 ? 18.480 -17.379 -14.914 1.00 96.81 194 VAL A O 1
ATOM 1591 N N . THR A 1 195 ? 17.173 -15.573 -15.168 1.00 96.25 195 THR A N 1
ATOM 1592 C CA . THR A 1 195 ? 18.287 -14.620 -15.228 1.00 96.25 195 THR A CA 1
ATOM 1593 C C . THR A 1 195 ? 18.837 -14.323 -13.829 1.00 96.25 195 THR A C 1
ATOM 1595 O O . THR A 1 195 ? 18.253 -14.681 -12.804 1.00 96.25 195 THR A O 1
ATOM 1598 N N . TRP A 1 196 ? 19.946 -13.578 -13.739 1.00 95.94 196 TRP A N 1
ATOM 1599 C CA . TRP A 1 196 ? 20.431 -13.100 -12.439 1.00 95.94 196 TRP A CA 1
ATOM 1600 C C . TRP A 1 196 ? 19.408 -12.225 -11.712 1.00 95.94 196 TRP A C 1
ATOM 1602 O O . TRP A 1 196 ? 19.329 -12.310 -10.488 1.00 95.94 196 TRP A O 1
ATOM 1612 N N . LEU A 1 197 ? 18.605 -11.433 -12.437 1.00 96.38 197 LEU A N 1
ATOM 1613 C CA . LEU A 1 197 ? 17.506 -10.686 -11.831 1.00 96.38 197 LEU A CA 1
ATOM 1614 C C . LEU A 1 197 ? 16.522 -11.666 -11.192 1.00 96.38 197 LEU A C 1
ATOM 1616 O O . LEU A 1 197 ? 16.285 -11.568 -9.991 1.00 96.38 197 LEU A O 1
ATOM 1620 N N . GLY A 1 198 ? 16.020 -12.644 -11.952 1.00 96.56 198 GLY A N 1
ATOM 1621 C CA . GLY A 1 198 ? 15.090 -13.650 -11.434 1.00 96.56 198 GLY A CA 1
ATOM 1622 C C . GLY A 1 198 ? 15.625 -14.378 -10.200 1.00 96.56 198 GLY A C 1
ATOM 1623 O O . GLY A 1 198 ? 14.921 -14.482 -9.196 1.00 96.56 198 GLY A O 1
ATOM 1624 N N . CYS A 1 199 ? 16.905 -14.757 -10.207 1.00 95.50 199 CYS A N 1
ATOM 1625 C CA . CYS A 1 199 ? 17.570 -15.369 -9.056 1.00 95.50 199 CYS A CA 1
ATOM 1626 C C . CYS A 1 199 ? 17.555 -14.480 -7.806 1.00 95.50 199 CYS A C 1
ATOM 1628 O O . CYS A 1 199 ? 17.451 -14.997 -6.700 1.00 95.50 199 CYS A O 1
ATOM 1630 N N . ARG A 1 200 ? 17.704 -13.155 -7.944 1.00 95.06 200 ARG A N 1
ATOM 1631 C CA . ARG A 1 200 ? 17.620 -12.226 -6.802 1.00 95.06 200 ARG A CA 1
ATOM 1632 C C . ARG A 1 200 ? 16.184 -11.999 -6.346 1.00 95.06 200 ARG A C 1
ATOM 1634 O O . ARG A 1 200 ? 15.955 -11.806 -5.159 1.00 95.06 200 ARG A O 1
ATOM 1641 N N . LEU A 1 201 ? 15.230 -11.998 -7.276 1.00 96.69 201 LEU A N 1
ATOM 1642 C CA . LEU A 1 201 ? 13.834 -11.715 -6.955 1.00 96.69 201 LEU A CA 1
ATOM 1643 C C . LEU A 1 201 ? 13.156 -12.852 -6.189 1.00 96.69 201 LEU A C 1
ATOM 1645 O O . LEU A 1 201 ? 12.206 -12.564 -5.468 1.00 96.69 201 LEU A O 1
ATOM 1649 N N . LEU A 1 202 ? 13.637 -14.097 -6.280 1.00 93.62 202 LEU A N 1
ATOM 1650 C CA . LEU A 1 202 ? 13.090 -15.243 -5.535 1.00 93.62 202 LEU A CA 1
ATOM 1651 C C . LEU A 1 202 ? 12.878 -14.935 -4.043 1.00 93.62 202 LEU A C 1
ATOM 1653 O O . LEU A 1 202 ? 11.779 -15.154 -3.532 1.00 93.62 202 LEU A O 1
ATOM 1657 N N . ASP A 1 203 ? 13.872 -14.327 -3.394 1.00 89.19 203 ASP A N 1
ATOM 1658 C CA . ASP A 1 203 ? 13.862 -14.033 -1.954 1.00 89.19 203 ASP A CA 1
ATOM 1659 C C . ASP A 1 203 ? 13.133 -12.729 -1.581 1.00 89.19 203 ASP A C 1
ATOM 1661 O O . ASP A 1 203 ? 12.977 -12.426 -0.399 1.00 89.19 203 ASP A O 1
ATOM 1665 N N . ILE A 1 204 ? 12.693 -11.929 -2.559 1.00 95.62 204 ILE A N 1
ATOM 1666 C CA . ILE A 1 204 ? 12.049 -10.631 -2.313 1.00 95.62 204 ILE A CA 1
ATOM 1667 C C . ILE A 1 204 ? 10.523 -10.790 -2.420 1.00 95.62 204 ILE A C 1
ATOM 1669 O O . ILE A 1 204 ? 10.036 -11.155 -3.491 1.00 95.62 204 ILE A O 1
ATOM 1673 N N . PRO A 1 205 ? 9.741 -10.486 -1.366 1.00 93.50 205 PRO A N 1
ATOM 1674 C CA . PRO A 1 205 ? 8.301 -10.748 -1.303 1.00 93.50 205 PRO A CA 1
ATOM 1675 C C . PRO A 1 205 ? 7.482 -9.650 -2.002 1.00 93.50 205 PRO A C 1
ATOM 1677 O O . PRO A 1 205 ? 6.595 -9.044 -1.413 1.00 93.50 205 PRO A O 1
ATOM 1680 N N . VAL A 1 206 ? 7.806 -9.358 -3.261 1.00 96.00 206 VAL A N 1
ATOM 1681 C CA . VAL A 1 206 ? 7.082 -8.396 -4.105 1.00 96.00 206 VAL A CA 1
ATOM 1682 C C . VAL A 1 206 ? 6.936 -8.961 -5.523 1.00 96.00 206 VAL A C 1
ATOM 1684 O O . VAL A 1 206 ? 7.784 -9.764 -5.934 1.00 96.00 206 VAL A O 1
ATOM 1687 N N . PRO A 1 207 ? 5.918 -8.538 -6.299 1.00 95.56 207 PRO A N 1
ATOM 1688 C CA . PRO A 1 207 ? 5.819 -8.831 -7.725 1.00 95.56 207 PRO A CA 1
ATOM 1689 C C . PRO A 1 207 ? 7.125 -8.525 -8.454 1.00 95.56 207 PRO A C 1
ATOM 1691 O O . PRO A 1 207 ? 7.829 -7.563 -8.132 1.00 95.56 207 PRO A O 1
ATOM 1694 N N . CYS A 1 208 ? 7.443 -9.319 -9.470 1.00 96.94 208 CYS A N 1
ATOM 1695 C CA . CYS A 1 208 ? 8.729 -9.281 -10.154 1.00 96.94 208 CYS A CA 1
ATOM 1696 C C . CYS A 1 208 ? 9.064 -7.886 -10.718 1.00 96.94 208 CYS A C 1
ATOM 1698 O O . CYS A 1 208 ? 10.205 -7.431 -10.621 1.00 96.94 208 CYS A O 1
ATOM 1700 N N . GLN A 1 209 ? 8.061 -7.160 -11.222 1.00 95.69 209 GLN A N 1
ATOM 1701 C CA . GLN A 1 209 ? 8.221 -5.777 -11.685 1.00 95.69 209 GLN A CA 1
ATOM 1702 C C . GLN A 1 209 ? 8.662 -4.828 -10.558 1.00 95.69 209 GLN A C 1
ATOM 1704 O O . GLN A 1 209 ? 9.597 -4.049 -10.729 1.00 95.69 209 GLN A O 1
ATOM 1709 N N . LEU A 1 210 ? 8.022 -4.902 -9.387 1.00 97.50 210 LEU A N 1
ATOM 1710 C CA . LEU A 1 210 ? 8.381 -4.061 -8.241 1.00 97.50 210 LEU A CA 1
ATOM 1711 C C . LEU A 1 210 ? 9.753 -4.448 -7.673 1.00 97.50 210 LEU A C 1
ATOM 1713 O O . LEU A 1 210 ? 10.510 -3.590 -7.225 1.00 97.50 210 LEU A O 1
ATOM 1717 N N . GLY A 1 211 ? 10.119 -5.728 -7.764 1.00 97.81 211 GLY A N 1
ATOM 1718 C CA . GLY A 1 211 ? 11.460 -6.211 -7.448 1.00 97.81 211 GLY A CA 1
ATOM 1719 C C . GLY A 1 211 ? 12.528 -5.595 -8.355 1.00 97.81 211 GLY A C 1
ATOM 1720 O O . GLY A 1 211 ? 13.549 -5.103 -7.872 1.00 97.81 211 GLY A O 1
ATOM 1721 N N . ARG A 1 212 ? 12.269 -5.541 -9.668 1.00 97.62 212 ARG A N 1
ATOM 1722 C CA . ARG A 1 212 ? 13.127 -4.833 -10.632 1.00 97.62 212 ARG A CA 1
ATOM 1723 C C . ARG A 1 212 ? 13.254 -3.350 -10.28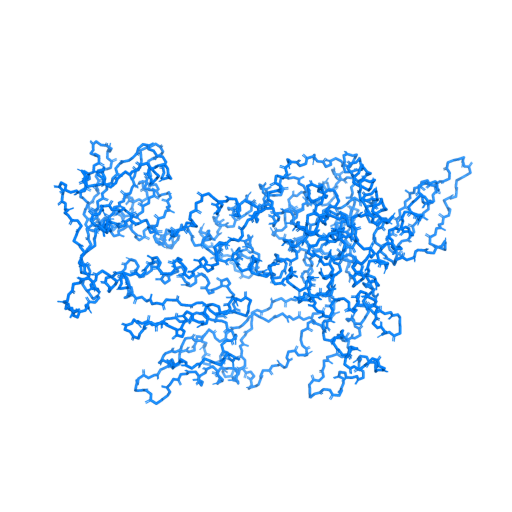2 1.00 97.62 212 ARG A C 1
ATOM 1725 O O . ARG A 1 212 ? 14.360 -2.815 -10.324 1.00 97.62 212 ARG A O 1
ATOM 1732 N N . LEU A 1 213 ? 12.160 -2.701 -9.884 1.00 98.25 213 LEU A N 1
ATOM 1733 C CA . LEU A 1 213 ? 12.177 -1.310 -9.436 1.00 98.25 213 LEU A CA 1
ATOM 1734 C C . LEU A 1 213 ? 13.094 -1.088 -8.220 1.00 98.25 213 LEU A C 1
ATOM 1736 O O . LEU A 1 213 ? 13.872 -0.133 -8.223 1.00 98.25 213 LEU A O 1
ATOM 1740 N N . LEU A 1 214 ? 13.092 -1.991 -7.234 1.00 98.50 214 LEU A N 1
ATOM 1741 C CA . LEU A 1 214 ? 14.033 -1.931 -6.104 1.00 98.50 214 LEU A CA 1
ATOM 1742 C C . LEU A 1 214 ? 15.495 -1.987 -6.575 1.00 98.50 214 LEU A C 1
ATOM 1744 O O . LEU A 1 214 ? 16.314 -1.203 -6.100 1.00 98.50 214 LEU A O 1
ATOM 1748 N N . VAL A 1 215 ? 15.822 -2.853 -7.542 1.00 97.62 215 VAL A N 1
ATOM 1749 C CA . VAL A 1 215 ? 17.179 -2.944 -8.119 1.00 97.62 215 VAL A CA 1
ATOM 1750 C C . VAL A 1 215 ? 17.589 -1.636 -8.805 1.00 97.62 215 VAL A C 1
ATOM 1752 O O . VAL A 1 215 ? 18.721 -1.183 -8.634 1.00 97.62 215 VAL A O 1
ATOM 1755 N N . PHE A 1 216 ? 16.676 -0.985 -9.534 1.00 97.56 216 PHE A N 1
ATOM 1756 C CA . PHE A 1 216 ? 16.933 0.343 -10.105 1.00 97.56 216 PHE A CA 1
ATOM 1757 C C . PHE A 1 216 ? 17.171 1.401 -9.020 1.00 97.56 216 PHE A C 1
ATOM 1759 O O . PHE A 1 216 ? 18.088 2.209 -9.163 1.00 97.56 216 PHE A O 1
ATOM 1766 N N . GLY A 1 217 ? 16.417 1.360 -7.916 1.00 96.94 217 GLY A N 1
ATOM 1767 C CA . GLY A 1 217 ? 16.645 2.225 -6.754 1.00 96.94 217 GLY A CA 1
ATOM 1768 C C . GLY A 1 217 ? 18.033 2.044 -6.125 1.00 96.94 217 GLY A C 1
ATOM 1769 O O . GLY A 1 217 ? 18.657 3.027 -5.734 1.00 96.94 217 GLY A O 1
ATOM 1770 N N . ILE A 1 218 ? 18.554 0.811 -6.085 1.00 95.50 218 ILE A N 1
ATOM 1771 C CA . ILE A 1 218 ? 19.919 0.507 -5.615 1.00 95.50 218 ILE A CA 1
ATOM 1772 C C . ILE A 1 218 ? 20.965 1.111 -6.559 1.00 95.50 218 ILE A C 1
ATOM 1774 O O . ILE A 1 218 ? 21.864 1.819 -6.108 1.00 95.50 218 ILE A O 1
ATOM 1778 N N . LEU A 1 219 ? 20.844 0.863 -7.867 1.00 94.62 219 LEU A N 1
ATOM 1779 C CA . LEU A 1 219 ? 21.824 1.327 -8.859 1.00 94.62 219 LEU A CA 1
ATOM 1780 C C . LEU A 1 219 ? 21.899 2.848 -8.961 1.00 94.62 219 LEU A C 1
ATOM 1782 O O . LEU A 1 219 ? 22.979 3.405 -9.130 1.00 94.62 219 LEU A O 1
ATOM 1786 N N . LEU A 1 220 ? 20.751 3.511 -8.855 1.00 95.19 220 LEU A N 1
ATOM 1787 C CA . LEU A 1 220 ? 20.650 4.965 -8.907 1.00 95.19 220 LEU A CA 1
ATOM 1788 C C . LEU A 1 220 ? 20.798 5.625 -7.529 1.00 95.19 220 LEU A C 1
ATOM 1790 O O . LEU A 1 220 ? 20.657 6.838 -7.425 1.00 95.19 220 LEU A O 1
ATOM 1794 N N . GLN A 1 221 ? 21.113 4.847 -6.485 1.00 94.06 221 GLN A N 1
ATOM 1795 C CA . GLN A 1 221 ? 21.352 5.318 -5.117 1.00 94.06 221 GLN A CA 1
ATOM 1796 C C . GLN A 1 221 ? 20.185 6.137 -4.532 1.00 94.06 221 GLN A C 1
ATOM 1798 O O . GLN A 1 221 ? 20.389 7.101 -3.792 1.00 94.06 221 GLN A O 1
ATOM 1803 N N . CYS A 1 222 ? 18.951 5.752 -4.857 1.00 94.31 222 CYS A N 1
ATOM 1804 C CA . CYS A 1 222 ? 17.710 6.370 -4.389 1.00 94.31 222 CYS A CA 1
ATOM 1805 C C . CYS A 1 222 ? 16.740 5.327 -3.801 1.00 94.31 222 CYS A C 1
ATOM 1807 O O . CYS A 1 222 ? 15.526 5.383 -4.006 1.00 94.31 222 CYS A O 1
ATOM 1809 N N . LEU A 1 223 ? 17.271 4.338 -3.078 1.00 95.75 223 LEU A N 1
ATOM 1810 C CA . LEU A 1 223 ? 16.507 3.188 -2.597 1.00 95.75 223 LEU A CA 1
ATOM 1811 C C . LEU A 1 223 ? 15.369 3.563 -1.626 1.00 95.75 223 LEU A C 1
ATOM 1813 O O . LEU A 1 223 ? 14.328 2.922 -1.637 1.00 95.75 223 LEU A O 1
ATOM 1817 N N . ASP A 1 224 ? 15.532 4.582 -0.789 1.00 93.62 224 ASP A N 1
ATOM 1818 C CA . ASP A 1 224 ? 14.601 4.980 0.268 1.00 93.62 224 ASP A CA 1
ATOM 1819 C C . ASP A 1 224 ? 13.236 5.434 -0.272 1.00 93.62 224 ASP A C 1
ATOM 1821 O O . ASP A 1 224 ? 12.235 4.829 0.124 1.00 93.62 224 ASP A O 1
ATOM 1825 N N . PRO A 1 225 ? 13.137 6.402 -1.206 1.00 94.44 225 PRO A N 1
ATOM 1826 C CA . PRO A 1 225 ? 11.858 6.741 -1.824 1.00 94.44 225 PRO A CA 1
ATOM 1827 C C . PRO A 1 225 ? 11.268 5.568 -2.607 1.00 94.44 225 PRO A C 1
ATOM 1829 O O . PRO A 1 225 ? 10.063 5.337 -2.535 1.00 94.44 225 PRO A O 1
ATOM 1832 N N . ILE A 1 226 ? 12.102 4.790 -3.304 1.00 97.56 226 ILE A N 1
ATOM 1833 C CA . ILE A 1 226 ? 11.650 3.628 -4.075 1.00 97.56 226 ILE A CA 1
ATOM 1834 C C . ILE A 1 226 ? 11.057 2.544 -3.168 1.00 97.56 226 ILE A C 1
ATOM 1836 O O . ILE A 1 226 ? 10.003 1.997 -3.477 1.00 97.56 226 ILE A O 1
ATOM 1840 N N . LEU A 1 227 ? 11.670 2.282 -2.014 1.00 96.25 227 LEU A N 1
ATOM 1841 C CA . LEU A 1 227 ? 11.136 1.385 -0.991 1.00 96.25 227 LEU A CA 1
ATOM 1842 C C . LEU A 1 227 ? 9.766 1.852 -0.501 1.00 96.25 227 LEU A C 1
ATOM 1844 O O . LEU A 1 227 ? 8.875 1.022 -0.340 1.00 96.25 227 LEU A O 1
ATOM 1848 N N . THR A 1 228 ? 9.581 3.156 -0.272 1.00 95.81 228 THR A N 1
ATOM 1849 C CA . THR A 1 228 ? 8.278 3.700 0.140 1.00 95.81 228 THR A CA 1
ATOM 1850 C C . THR A 1 228 ? 7.250 3.495 -0.958 1.00 95.81 228 THR A C 1
ATOM 1852 O O . THR A 1 228 ? 6.185 2.967 -0.674 1.00 95.81 228 THR A O 1
ATOM 1855 N N . ILE A 1 229 ? 7.590 3.819 -2.208 1.00 97.12 229 ILE A N 1
ATOM 1856 C CA . ILE A 1 229 ? 6.697 3.641 -3.358 1.00 97.12 229 ILE A CA 1
ATOM 1857 C C . ILE A 1 229 ? 6.289 2.173 -3.517 1.00 97.12 229 ILE A C 1
ATOM 1859 O O . ILE A 1 229 ? 5.102 1.877 -3.594 1.00 97.12 229 ILE A O 1
ATOM 1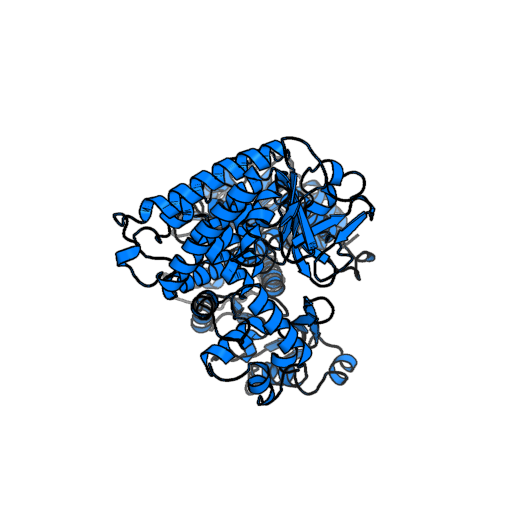863 N N . VAL A 1 230 ? 7.251 1.246 -3.518 1.00 97.69 230 VAL A N 1
ATOM 1864 C CA . VAL A 1 230 ? 6.975 -0.195 -3.630 1.00 97.69 230 VAL A CA 1
ATOM 1865 C C . VAL A 1 230 ? 6.107 -0.678 -2.469 1.00 97.69 230 VAL A C 1
ATOM 1867 O O . VAL A 1 230 ? 5.166 -1.429 -2.696 1.00 97.69 230 VAL A O 1
ATOM 1870 N N . SER A 1 231 ? 6.377 -0.220 -1.244 1.00 96.06 231 SER A N 1
ATOM 1871 C CA . SER A 1 231 ? 5.570 -0.588 -0.074 1.00 96.06 231 SER A CA 1
ATOM 1872 C C . SER A 1 231 ? 4.143 -0.058 -0.186 1.00 96.06 231 SER A C 1
ATOM 1874 O O . SER A 1 231 ? 3.209 -0.803 0.073 1.00 96.06 231 SER A O 1
ATOM 1876 N N . SER A 1 232 ? 3.963 1.189 -0.633 1.00 95.56 232 SER A N 1
ATOM 1877 C CA . SER A 1 232 ? 2.643 1.786 -0.858 1.00 95.56 232 SER A CA 1
ATOM 1878 C C . SER A 1 232 ? 1.846 1.062 -1.934 1.00 95.56 232 SER A C 1
ATOM 1880 O O . SER A 1 232 ? 0.654 0.867 -1.755 1.00 95.56 232 SER A O 1
ATOM 1882 N N . LEU A 1 233 ? 2.495 0.619 -3.015 1.00 93.94 233 LEU A N 1
ATOM 1883 C CA . LEU A 1 233 ? 1.856 -0.175 -4.071 1.00 93.94 233 LEU A CA 1
ATOM 1884 C C . LEU A 1 233 ? 1.487 -1.599 -3.616 1.00 93.94 233 LEU A C 1
ATOM 1886 O O . LEU A 1 233 ? 0.722 -2.271 -4.302 1.00 93.94 233 LEU A O 1
ATOM 1890 N N . MET A 1 234 ? 2.036 -2.061 -2.488 1.00 92.25 234 MET A N 1
ATOM 1891 C CA . MET A 1 234 ? 1.735 -3.360 -1.874 1.00 92.25 234 MET A CA 1
ATOM 1892 C C . MET A 1 234 ? 0.742 -3.279 -0.715 1.00 92.25 234 MET A C 1
ATOM 1894 O O . MET A 1 234 ? 0.325 -4.306 -0.184 1.00 92.25 234 MET A O 1
ATOM 1898 N N . THR A 1 235 ? 0.350 -2.072 -0.320 1.00 91.00 235 THR A N 1
ATOM 1899 C CA . THR A 1 235 ? -0.663 -1.833 0.706 1.00 91.00 235 THR A CA 1
ATOM 1900 C C . THR A 1 235 ? -1.849 -1.087 0.119 1.00 91.00 235 THR A C 1
ATOM 1902 O O . THR A 1 235 ? -1.803 -0.609 -1.011 1.00 91.00 235 THR A O 1
ATOM 1905 N N . ALA A 1 236 ? -2.931 -0.965 0.887 1.00 88.38 236 ALA A N 1
ATOM 1906 C CA . ALA A 1 236 ? -4.024 -0.088 0.488 1.00 88.38 236 ALA A CA 1
ATOM 1907 C C . ALA A 1 236 ? -3.517 1.356 0.305 1.00 88.38 236 ALA A C 1
ATOM 1909 O O . ALA A 1 236 ? -2.620 1.786 1.033 1.00 88.38 236 ALA A O 1
ATOM 1910 N N . ASP A 1 237 ? -4.104 2.103 -0.637 1.00 89.06 237 ASP A N 1
ATOM 1911 C CA . ASP A 1 237 ? -3.796 3.526 -0.804 1.00 89.06 237 ASP A CA 1
ATOM 1912 C C . ASP A 1 237 ? -4.184 4.279 0.480 1.00 89.06 237 ASP A C 1
ATOM 1914 O O . ASP A 1 237 ? -5.373 4.322 0.819 1.00 89.06 237 ASP A O 1
ATOM 1918 N N . PRO A 1 238 ? -3.225 4.892 1.199 1.00 88.75 238 PRO A N 1
ATOM 1919 C CA . PRO A 1 238 ? -3.536 5.638 2.412 1.00 88.75 238 PRO A CA 1
ATOM 1920 C C . PRO A 1 238 ? -4.412 6.874 2.138 1.00 88.75 238 PRO A C 1
ATOM 1922 O O . PRO A 1 238 ? -5.115 7.336 3.031 1.00 88.75 238 PRO A O 1
ATOM 1925 N N . LEU A 1 239 ? -4.395 7.391 0.905 1.00 89.31 239 LEU A N 1
ATOM 1926 C CA . LEU A 1 239 ? -5.232 8.487 0.414 1.00 89.31 239 LEU A CA 1
ATOM 1927 C C . LEU A 1 239 ? -6.181 7.986 -0.689 1.00 89.31 239 LEU A C 1
ATOM 1929 O O . LEU A 1 239 ? -6.444 8.697 -1.666 1.00 89.31 239 LEU A O 1
ATOM 1933 N N . GLY A 1 240 ? -6.645 6.738 -0.573 1.00 83.25 240 GLY A N 1
ATOM 1934 C CA . GLY A 1 240 ? -7.589 6.139 -1.507 1.00 83.25 240 GLY A CA 1
ATOM 1935 C C . GLY A 1 240 ? -8.935 6.853 -1.446 1.00 83.25 240 GLY A C 1
ATOM 1936 O O . GLY A 1 240 ? -9.580 6.901 -0.398 1.00 83.25 240 GLY A O 1
ATOM 1937 N N . ILE A 1 241 ? -9.368 7.410 -2.574 1.00 72.56 241 ILE A N 1
ATOM 1938 C CA . ILE A 1 241 ? -10.699 8.003 -2.684 1.00 72.56 241 ILE A CA 1
ATOM 1939 C C . ILE A 1 241 ? -11.697 6.842 -2.781 1.00 72.56 241 ILE A C 1
ATOM 1941 O O . ILE A 1 241 ? -11.529 5.999 -3.667 1.00 72.56 241 ILE A O 1
ATOM 1945 N N . PRO A 1 242 ? -12.720 6.766 -1.910 1.00 65.25 242 PRO A N 1
ATOM 1946 C CA . PRO A 1 242 ? -13.800 5.804 -2.080 1.00 65.25 242 PRO A CA 1
ATOM 1947 C C . PRO A 1 242 ? -14.529 6.160 -3.377 1.00 65.25 242 PRO A C 1
ATOM 1949 O O . PRO A 1 242 ? -15.269 7.143 -3.428 1.00 65.25 242 PRO A O 1
ATOM 1952 N N . PHE A 1 243 ? -14.242 5.412 -4.439 1.00 58.81 243 PHE A N 1
ATOM 1953 C CA . PHE A 1 243 ? -14.830 5.585 -5.758 1.00 58.81 243 PHE A CA 1
ATOM 1954 C C . PHE A 1 243 ? -15.534 4.282 -6.125 1.00 58.81 243 PHE A C 1
ATOM 1956 O O . PHE A 1 243 ? -14.908 3.227 -6.144 1.00 58.81 243 PHE A O 1
ATOM 1963 N N . ASN A 1 244 ? -16.837 4.363 -6.369 1.00 54.75 244 ASN A N 1
ATOM 1964 C CA . ASN A 1 244 ? -17.623 3.292 -6.965 1.00 54.75 244 ASN A CA 1
ATOM 1965 C C . ASN A 1 244 ? -18.531 3.966 -7.990 1.00 54.75 244 ASN A C 1
ATOM 1967 O O . ASN A 1 244 ? -19.441 4.687 -7.585 1.00 54.75 244 ASN A O 1
ATOM 1971 N N . GLU A 1 245 ? -18.282 3.711 -9.277 1.00 43.88 245 GLU A N 1
ATOM 1972 C CA . GLU A 1 245 ? -19.079 4.229 -10.406 1.00 43.88 245 GLU A CA 1
ATOM 1973 C C . GLU A 1 245 ? -20.584 3.930 -10.239 1.00 43.88 245 GLU A C 1
ATOM 1975 O O . GLU A 1 245 ? -21.432 4.671 -10.724 1.00 43.88 245 GLU A O 1
ATOM 1980 N N . ASP A 1 246 ? -20.927 2.888 -9.475 1.00 44.09 246 ASP A N 1
ATOM 1981 C CA . ASP A 1 246 ? -22.303 2.425 -9.282 1.00 44.09 246 ASP A CA 1
ATOM 1982 C C . ASP A 1 246 ? -23.068 3.117 -8.129 1.00 44.09 246 ASP A C 1
ATOM 1984 O O . ASP A 1 246 ? -24.247 2.830 -7.918 1.00 44.09 246 ASP A O 1
ATOM 1988 N N . ILE A 1 247 ? -22.431 4.001 -7.341 1.00 49.06 247 ILE A N 1
ATOM 1989 C CA . ILE A 1 247 ? -23.022 4.571 -6.103 1.00 49.06 247 ILE A CA 1
ATOM 1990 C C . ILE A 1 247 ? -22.991 6.117 -6.094 1.00 49.06 247 ILE A C 1
ATOM 1992 O O . ILE A 1 247 ? -23.349 6.741 -5.098 1.00 49.06 247 ILE A O 1
ATOM 1996 N N . ASP A 1 248 ? -22.649 6.764 -7.212 1.00 51.25 248 ASP A N 1
ATOM 1997 C CA . ASP A 1 248 ? -22.481 8.227 -7.316 1.00 51.25 248 ASP A CA 1
ATOM 1998 C C . ASP A 1 248 ? -23.698 9.048 -6.828 1.00 51.25 248 ASP A C 1
ATOM 2000 O O . ASP A 1 248 ? -23.542 10.142 -6.285 1.00 51.25 248 ASP A O 1
ATOM 2004 N N . HIS A 1 249 ? -24.925 8.526 -6.949 1.00 54.25 249 HIS A N 1
ATOM 2005 C CA . HIS A 1 249 ? -26.143 9.212 -6.485 1.00 54.25 249 HIS A CA 1
ATOM 2006 C C . HIS A 1 249 ? -26.449 9.050 -4.988 1.00 54.25 249 HIS A C 1
ATOM 2008 O O . HIS A 1 249 ? -27.338 9.723 -4.468 1.00 54.25 249 HIS A O 1
ATOM 2014 N N . LEU A 1 250 ? -25.746 8.153 -4.297 1.00 54.41 250 LEU A N 1
ATOM 2015 C CA . LEU A 1 250 ? -25.977 7.813 -2.891 1.00 54.41 250 LEU A CA 1
ATOM 2016 C C . LEU A 1 250 ? -24.890 8.375 -1.969 1.00 54.41 250 LEU A C 1
ATOM 2018 O O . LEU A 1 250 ? -24.920 8.121 -0.765 1.00 54.41 250 LEU A O 1
ATOM 2022 N N . TRP A 1 251 ? -23.922 9.122 -2.510 1.00 61.25 251 TRP A N 1
ATOM 2023 C CA . TRP A 1 251 ? -22.876 9.716 -1.691 1.00 61.25 251 TRP A CA 1
ATOM 2024 C C . TRP A 1 251 ? -23.456 10.798 -0.802 1.00 61.25 251 TRP A C 1
ATOM 2026 O O . TRP A 1 251 ? -23.983 11.820 -1.245 1.00 61.25 251 TRP A O 1
ATOM 2036 N N . ASP A 1 252 ? -23.323 10.569 0.491 1.00 69.06 252 ASP A N 1
ATOM 2037 C CA . ASP A 1 252 ? -23.694 11.555 1.471 1.00 69.06 252 ASP A CA 1
ATOM 2038 C C . ASP A 1 252 ? -22.692 12.726 1.509 1.00 69.06 252 ASP A C 1
ATOM 2040 O O . ASP A 1 252 ? -21.567 12.687 0.993 1.00 69.06 252 ASP A O 1
ATOM 2044 N N . ARG A 1 253 ? -23.106 13.814 2.167 1.00 69.88 253 ARG A N 1
ATOM 2045 C CA . ARG A 1 253 ? -22.292 15.028 2.329 1.00 69.88 253 ARG A CA 1
ATOM 2046 C C . ARG A 1 253 ? -20.930 14.750 2.976 1.00 69.88 253 ARG A C 1
ATOM 2048 O O . ARG A 1 253 ? -19.985 15.503 2.739 1.00 69.88 253 ARG A O 1
ATOM 2055 N N . PHE A 1 254 ? -20.821 13.704 3.794 1.00 70.81 254 PHE A N 1
ATOM 2056 C CA . PHE A 1 254 ? -19.565 13.337 4.432 1.00 70.81 254 PHE A CA 1
ATOM 2057 C C . PHE A 1 254 ? -18.594 12.685 3.450 1.00 70.81 254 PHE A C 1
ATOM 2059 O O . PHE A 1 254 ? -17.429 13.073 3.404 1.00 70.81 254 PHE A O 1
ATOM 2066 N N . THR A 1 255 ? -19.078 11.755 2.634 1.00 74.44 255 THR A N 1
ATOM 2067 C CA . THR A 1 255 ? -18.306 11.087 1.588 1.00 74.44 255 THR A CA 1
ATOM 2068 C C . THR A 1 255 ? -17.704 12.133 0.660 1.00 74.44 255 THR A C 1
ATOM 2070 O O . THR A 1 255 ? -16.491 12.164 0.477 1.00 74.44 255 THR A O 1
ATOM 2073 N N . ILE A 1 256 ? -18.514 13.090 0.197 1.00 76.88 256 ILE A N 1
ATOM 2074 C CA . ILE A 1 256 ? -18.050 14.210 -0.636 1.00 76.88 256 ILE A CA 1
ATOM 2075 C C . ILE A 1 256 ? -17.001 15.064 0.098 1.00 76.88 256 ILE A C 1
ATOM 2077 O O . ILE A 1 256 ? -15.983 15.444 -0.484 1.00 76.88 256 ILE A O 1
ATOM 2081 N N . PHE A 1 257 ? -17.213 15.367 1.384 1.00 78.31 257 PHE A N 1
ATOM 2082 C CA . PHE A 1 257 ? -16.246 16.115 2.195 1.00 78.31 257 PHE A CA 1
ATOM 2083 C C . PHE A 1 257 ? -14.892 15.394 2.297 1.00 78.31 257 PHE A C 1
ATOM 2085 O O . PHE A 1 257 ? -13.854 16.021 2.078 1.00 78.31 257 PHE A O 1
ATOM 2092 N N . ILE A 1 258 ? -14.894 14.087 2.577 1.00 78.75 258 ILE A N 1
ATOM 2093 C CA . ILE A 1 258 ? -13.677 13.271 2.642 1.00 78.75 258 ILE A CA 1
ATOM 2094 C C . ILE A 1 258 ? -12.998 13.210 1.281 1.00 78.75 258 ILE A C 1
ATOM 2096 O O . ILE A 1 258 ? -11.802 13.463 1.203 1.00 78.75 258 ILE A O 1
ATOM 2100 N N . GLN A 1 259 ? -13.740 12.970 0.201 1.00 81.44 259 GLN A N 1
ATOM 2101 C CA . GLN A 1 259 ? -13.178 12.961 -1.148 1.00 81.44 259 GLN A CA 1
ATOM 2102 C C . GLN A 1 259 ? -12.493 14.290 -1.489 1.00 81.44 259 GLN A C 1
ATOM 2104 O O . GLN A 1 259 ? -11.372 14.284 -1.989 1.00 81.44 259 GLN A O 1
ATOM 2109 N N . ASN A 1 260 ? -13.117 15.430 -1.179 1.00 84.00 260 ASN A N 1
ATOM 2110 C CA . ASN A 1 260 ? -12.511 16.744 -1.408 1.00 84.00 260 ASN A CA 1
ATOM 2111 C C . ASN A 1 260 ? -11.264 16.963 -0.543 1.00 84.00 260 ASN A C 1
ATOM 2113 O O . ASN A 1 260 ? -10.260 17.471 -1.039 1.00 84.00 260 ASN A O 1
ATOM 2117 N N . ARG A 1 261 ? -11.287 16.544 0.730 1.00 84.38 261 ARG A N 1
ATOM 2118 C CA . ARG A 1 261 ? -10.108 16.601 1.607 1.00 84.38 261 ARG A CA 1
ATOM 2119 C C . ARG A 1 261 ? -8.969 15.739 1.062 1.00 84.38 261 ARG A C 1
ATOM 2121 O O . ARG A 1 261 ? -7.841 16.215 1.007 1.00 84.38 261 ARG A O 1
ATOM 2128 N N . ILE A 1 262 ? -9.271 14.524 0.604 1.00 87.62 262 ILE A N 1
ATOM 2129 C CA . ILE A 1 262 ? -8.306 13.621 -0.028 1.00 87.62 262 ILE A CA 1
ATOM 2130 C C . ILE A 1 262 ? -7.733 14.254 -1.297 1.00 87.62 262 ILE A C 1
ATOM 2132 O O . ILE A 1 262 ? -6.518 14.308 -1.441 1.00 87.62 262 ILE A O 1
ATOM 2136 N N . LYS A 1 263 ? -8.576 14.769 -2.202 1.00 88.00 263 LYS A N 1
ATOM 2137 C CA . LYS A 1 263 ? -8.132 15.421 -3.446 1.00 88.00 263 LYS A CA 1
ATOM 2138 C C . LYS A 1 263 ? -7.212 16.608 -3.168 1.00 88.00 263 LYS A C 1
ATOM 2140 O O . LYS A 1 263 ? -6.135 16.690 -3.751 1.00 88.00 263 LYS A O 1
ATOM 2145 N N . ASN A 1 264 ? -7.596 17.477 -2.233 1.00 88.75 264 ASN A N 1
ATOM 2146 C CA . ASN A 1 264 ? -6.782 18.622 -1.825 1.00 88.75 264 ASN A CA 1
ATOM 2147 C C . ASN A 1 264 ? -5.441 18.178 -1.229 1.00 88.75 264 ASN A C 1
ATOM 2149 O O . ASN A 1 264 ? -4.404 18.757 -1.545 1.00 88.75 264 ASN A O 1
ATOM 2153 N N . GLU A 1 265 ? -5.447 17.131 -0.404 1.00 90.50 265 GLU A N 1
ATOM 2154 C CA . GLU A 1 265 ? -4.231 16.598 0.205 1.00 90.50 265 GLU A CA 1
ATOM 2155 C C . GLU A 1 265 ? -3.316 15.934 -0.831 1.00 90.50 265 GLU A C 1
ATOM 2157 O O . GLU A 1 265 ? -2.110 16.173 -0.828 1.00 90.50 265 GLU A O 1
ATOM 2162 N N . ARG A 1 266 ? -3.874 15.178 -1.784 1.00 91.81 266 ARG A N 1
ATOM 2163 C CA . ARG A 1 266 ? -3.132 14.619 -2.923 1.00 91.81 266 ARG A CA 1
ATOM 2164 C C . ARG A 1 266 ? -2.515 15.724 -3.777 1.00 91.81 266 ARG A C 1
ATOM 2166 O O . ARG A 1 266 ? -1.336 15.633 -4.100 1.00 91.81 266 ARG A O 1
ATOM 2173 N N . ALA A 1 267 ? -3.257 16.789 -4.084 1.00 89.50 267 ALA A N 1
ATOM 2174 C CA . ALA A 1 267 ? -2.738 17.940 -4.825 1.00 89.50 267 ALA A CA 1
ATOM 2175 C C . ALA A 1 267 ? -1.600 18.651 -4.065 1.00 89.50 267 ALA A C 1
ATOM 2177 O O . ALA A 1 267 ? -0.541 18.908 -4.643 1.00 89.50 267 ALA A O 1
ATOM 2178 N N . ARG A 1 268 ? -1.771 18.889 -2.754 1.00 91.06 268 ARG A N 1
ATOM 2179 C CA . ARG A 1 268 ? -0.739 19.472 -1.875 1.00 91.06 268 ARG A CA 1
ATOM 2180 C C . ARG A 1 268 ? 0.528 18.620 -1.855 1.00 91.06 268 ARG A C 1
ATOM 2182 O O . ARG A 1 268 ? 1.630 19.145 -1.986 1.00 91.06 268 ARG A O 1
ATOM 2189 N N . LEU A 1 269 ? 0.373 17.308 -1.700 1.00 90.88 269 LEU A N 1
ATOM 2190 C CA . LEU A 1 269 ? 1.480 16.357 -1.649 1.00 90.88 269 LEU A CA 1
ATOM 2191 C C . LEU A 1 269 ? 2.092 16.084 -3.023 1.00 90.88 269 LEU A C 1
ATOM 2193 O O . LEU A 1 269 ? 3.243 15.668 -3.081 1.00 90.88 269 LEU A O 1
ATOM 2197 N N . ALA A 1 270 ? 1.383 16.311 -4.126 1.00 87.75 270 ALA A N 1
ATOM 2198 C CA . ALA A 1 270 ? 1.953 16.244 -5.467 1.00 87.75 270 ALA A CA 1
ATOM 2199 C C . ALA A 1 270 ? 2.830 17.467 -5.768 1.00 87.75 270 ALA A C 1
ATOM 2201 O O . ALA A 1 270 ? 3.853 17.319 -6.437 1.00 87.75 270 ALA A O 1
ATOM 2202 N N . ASP A 1 271 ? 2.482 18.647 -5.231 1.00 83.81 271 ASP A N 1
ATOM 2203 C CA . ASP A 1 271 ? 3.268 19.896 -5.314 1.00 83.81 271 ASP A CA 1
ATOM 2204 C C . ASP A 1 271 ? 3.706 20.222 -6.752 1.00 83.81 271 ASP A C 1
ATOM 2206 O O . ASP A 1 271 ? 4.870 20.514 -7.034 1.00 83.81 271 ASP A O 1
ATOM 2210 N N . ASN A 1 272 ? 2.783 20.045 -7.701 1.00 79.06 272 ASN A N 1
ATOM 2211 C CA . ASN A 1 272 ? 3.019 20.258 -9.131 1.00 79.06 272 ASN A CA 1
ATOM 2212 C C . ASN A 1 272 ? 4.223 19.475 -9.706 1.00 79.06 272 ASN A C 1
ATOM 2214 O O . ASN A 1 272 ? 4.833 19.896 -10.684 1.00 79.06 272 ASN A O 1
ATOM 2218 N N . GLN A 1 273 ? 4.575 18.321 -9.123 1.00 79.12 273 GLN A N 1
ATOM 2219 C CA . GLN A 1 273 ? 5.605 17.410 -9.654 1.00 79.12 273 GLN A CA 1
ATOM 2220 C C . GLN A 1 273 ? 5.038 16.353 -10.615 1.00 79.12 273 GLN A C 1
ATOM 2222 O O . GLN A 1 273 ? 5.788 15.502 -11.101 1.00 79.12 273 GLN A O 1
ATOM 2227 N N . PHE A 1 274 ? 3.724 16.407 -10.878 1.00 86.12 274 PHE A N 1
ATOM 2228 C CA . PHE A 1 274 ? 2.985 15.547 -11.813 1.00 86.12 274 PHE A CA 1
ATOM 2229 C C . PHE A 1 274 ? 3.276 14.054 -11.604 1.00 86.12 274 PHE A C 1
ATOM 2231 O O . PHE A 1 274 ? 3.627 13.323 -12.533 1.00 86.12 274 PHE A O 1
ATOM 2238 N N . SER A 1 275 ? 3.199 13.618 -10.344 1.00 90.31 275 SER A N 1
ATOM 2239 C CA . SER A 1 275 ? 3.578 12.270 -9.927 1.00 90.31 275 SER A CA 1
ATOM 2240 C C . SER A 1 275 ? 2.790 11.818 -8.703 1.00 90.31 275 SER A C 1
ATOM 2242 O O . SER A 1 275 ? 3.014 12.319 -7.600 1.00 90.31 275 SER A O 1
ATOM 2244 N N . ASP A 1 276 ? 1.926 10.820 -8.881 1.00 93.00 276 ASP A N 1
ATOM 2245 C CA . ASP A 1 276 ? 1.219 10.166 -7.777 1.00 93.00 276 ASP A CA 1
ATOM 2246 C C . ASP A 1 276 ? 2.181 9.395 -6.871 1.00 93.00 276 ASP A C 1
ATOM 2248 O O . ASP A 1 276 ? 2.042 9.402 -5.652 1.00 93.00 276 ASP A O 1
ATOM 2252 N N . HIS A 1 277 ? 3.222 8.783 -7.440 1.00 94.38 277 HIS A N 1
ATOM 2253 C CA . HIS A 1 277 ? 4.208 8.021 -6.671 1.00 94.38 277 HIS A CA 1
ATOM 2254 C C . HIS A 1 277 ? 4.913 8.875 -5.607 1.00 94.38 277 HIS A C 1
ATOM 2256 O O . HIS A 1 277 ? 5.278 8.382 -4.541 1.00 94.38 277 HIS A O 1
ATOM 2262 N N . PHE A 1 278 ? 5.073 10.176 -5.856 1.00 91.50 278 PHE A N 1
ATOM 2263 C CA . PHE A 1 278 ? 5.681 11.084 -4.887 1.00 91.50 278 PHE A CA 1
ATOM 2264 C C . PHE A 1 278 ? 4.751 11.531 -3.763 1.00 91.50 278 PHE A C 1
ATOM 2266 O O . PHE A 1 278 ? 5.245 11.908 -2.697 1.00 91.50 278 PHE A O 1
ATOM 2273 N N . ILE A 1 279 ? 3.435 11.419 -3.955 1.00 93.06 279 ILE A N 1
ATOM 2274 C CA . ILE A 1 279 ? 2.456 11.618 -2.884 1.00 93.06 279 ILE A CA 1
ATOM 2275 C C . ILE A 1 279 ? 2.748 10.627 -1.757 1.00 93.06 279 ILE A C 1
ATOM 2277 O O . ILE A 1 279 ? 2.846 11.030 -0.602 1.00 93.06 279 ILE A O 1
ATOM 2281 N N . PHE A 1 280 ? 2.993 9.357 -2.095 1.00 94.19 280 PHE A N 1
ATOM 2282 C CA . PHE A 1 280 ? 3.340 8.320 -1.122 1.00 94.19 280 PHE A CA 1
ATOM 2283 C C . PHE A 1 280 ? 4.623 8.632 -0.350 1.00 94.19 280 PHE A C 1
ATOM 2285 O O . PHE A 1 280 ? 4.664 8.498 0.873 1.00 94.19 280 PHE A O 1
ATOM 2292 N N . VAL A 1 281 ? 5.665 9.087 -1.054 1.00 92.50 281 VAL A N 1
ATOM 2293 C CA . VAL A 1 281 ? 6.956 9.437 -0.447 1.00 92.50 281 VAL A CA 1
ATOM 2294 C C . VAL A 1 281 ? 6.789 10.563 0.572 1.00 92.50 281 VAL A C 1
ATOM 2296 O O . VAL A 1 281 ? 7.209 10.418 1.721 1.00 92.50 281 VAL A O 1
ATOM 2299 N N . ARG A 1 282 ? 6.137 11.663 0.179 1.00 91.00 282 ARG A N 1
ATOM 2300 C CA . ARG A 1 282 ? 5.929 12.820 1.059 1.00 91.00 282 ARG A CA 1
ATOM 2301 C C . ARG A 1 282 ? 4.987 12.505 2.212 1.00 91.00 282 ARG A C 1
ATOM 2303 O O . ARG A 1 282 ? 5.290 12.871 3.344 1.00 91.00 282 ARG A O 1
ATOM 2310 N N . LEU A 1 283 ? 3.897 11.782 1.956 1.00 92.38 283 LEU A N 1
ATOM 2311 C CA . LEU A 1 283 ? 2.964 11.365 3.000 1.00 92.38 283 LEU A CA 1
ATOM 2312 C C . LEU A 1 283 ? 3.667 10.533 4.074 1.00 92.38 283 LEU A C 1
ATOM 2314 O O . LEU A 1 283 ? 3.514 10.800 5.264 1.00 92.38 283 LEU A O 1
ATOM 2318 N N . PHE A 1 284 ? 4.478 9.556 3.659 1.00 90.81 284 PHE A N 1
ATOM 2319 C CA . PHE A 1 284 ? 5.246 8.725 4.581 1.00 90.81 284 PHE A CA 1
ATOM 2320 C C . PHE A 1 284 ? 6.248 9.531 5.399 1.00 90.81 284 PHE A C 1
ATOM 2322 O O . PHE A 1 284 ? 6.364 9.325 6.605 1.00 90.81 284 PHE A O 1
ATOM 2329 N N . GLN A 1 285 ? 6.930 10.487 4.772 1.00 86.88 285 GLN A N 1
ATOM 2330 C CA . GLN A 1 285 ? 7.873 11.365 5.461 1.00 86.88 285 GLN A CA 1
ATOM 2331 C C . GLN A 1 285 ? 7.182 12.279 6.472 1.00 86.88 285 GLN A C 1
ATOM 2333 O O . GLN A 1 285 ? 7.650 12.396 7.606 1.00 86.88 285 GLN A O 1
ATOM 2338 N N . GLU A 1 286 ? 6.063 12.903 6.098 1.00 87.50 286 GLU A N 1
ATOM 2339 C CA . GLU A 1 286 ? 5.287 13.736 7.013 1.00 87.50 286 GLU A CA 1
ATOM 2340 C C . GLU A 1 286 ? 4.762 12.905 8.188 1.00 87.50 286 GLU A C 1
ATOM 2342 O O . GLU A 1 286 ? 4.961 13.287 9.344 1.00 87.50 286 GLU A O 1
ATOM 2347 N N . TRP A 1 287 ? 4.175 11.738 7.915 1.00 87.12 287 TRP A N 1
ATOM 2348 C CA . TRP A 1 287 ? 3.689 10.814 8.940 1.00 87.12 287 TRP A CA 1
ATOM 2349 C C . TRP A 1 287 ? 4.807 10.374 9.896 1.00 87.12 287 TRP A C 1
ATOM 2351 O O . TRP A 1 287 ? 4.675 10.509 11.113 1.00 87.12 287 TRP A O 1
ATOM 2361 N N . GLN A 1 288 ? 5.958 9.957 9.364 1.00 82.25 288 GLN A N 1
ATOM 2362 C CA . GLN A 1 288 ? 7.122 9.582 10.167 1.00 82.25 288 GLN A CA 1
ATOM 2363 C C . GLN A 1 288 ? 7.649 10.759 11.005 1.00 82.25 288 GLN A C 1
ATOM 2365 O O . GLN A 1 288 ? 8.047 10.575 12.157 1.00 82.25 288 GLN A O 1
ATOM 2370 N N . SER A 1 289 ? 7.644 11.979 10.458 1.00 79.81 289 SER A N 1
ATOM 2371 C CA . SER A 1 289 ? 8.125 13.171 11.165 1.00 79.81 289 SER A CA 1
ATOM 2372 C C . SER A 1 289 ? 7.253 13.528 12.375 1.00 79.81 289 SER A C 1
ATOM 2374 O O . SER A 1 289 ? 7.791 13.910 13.416 1.00 79.81 289 SER A O 1
ATOM 2376 N N . ARG A 1 290 ? 5.929 13.319 12.276 1.00 76.62 290 ARG A N 1
ATOM 2377 C CA . ARG A 1 290 ? 4.968 13.525 13.374 1.00 76.62 290 ARG A CA 1
ATOM 2378 C C . ARG A 1 290 ? 5.219 12.570 14.545 1.00 76.62 290 ARG A C 1
ATOM 2380 O O . ARG A 1 290 ? 5.022 12.957 15.691 1.00 76.62 290 ARG A O 1
ATOM 2387 N N . LEU A 1 291 ? 5.728 11.367 14.273 1.00 74.25 291 LEU A N 1
ATOM 2388 C CA . LEU A 1 291 ? 6.018 10.346 15.290 1.00 74.25 291 LEU A CA 1
ATOM 2389 C C . LEU A 1 291 ? 7.379 10.522 15.982 1.00 74.25 291 LEU A C 1
ATOM 2391 O O . LEU A 1 291 ? 7.612 9.958 17.046 1.00 74.25 291 LEU A O 1
ATOM 2395 N N . LYS A 1 292 ? 8.300 11.299 15.400 1.00 59.19 292 LYS A N 1
ATOM 2396 C CA . LYS A 1 292 ? 9.679 11.436 15.904 1.00 59.19 292 LYS A CA 1
ATOM 2397 C C . LYS A 1 292 ? 9.789 12.253 17.197 1.00 59.19 292 LYS A C 1
ATOM 2399 O O . LYS A 1 292 ? 10.721 12.043 17.968 1.00 59.19 292 LYS A O 1
ATOM 2404 N N . ASN A 1 293 ? 8.855 13.176 17.421 1.00 53.94 293 ASN A N 1
ATOM 2405 C CA . ASN A 1 293 ? 8.902 14.129 18.534 1.00 53.94 293 ASN A CA 1
ATOM 2406 C C . ASN A 1 293 ? 7.733 13.968 19.517 1.00 53.94 293 ASN A C 1
ATOM 2408 O O . ASN A 1 293 ? 7.685 14.681 20.516 1.00 53.94 293 ASN A O 1
ATOM 2412 N N . LYS A 1 294 ? 6.773 13.082 19.223 1.00 57.69 294 LYS A N 1
ATOM 2413 C CA . LYS A 1 294 ? 5.533 12.909 19.987 1.00 57.69 294 LYS A CA 1
ATOM 2414 C C . LYS A 1 294 ? 5.153 11.434 20.007 1.00 57.69 294 LYS A C 1
ATOM 2416 O O . LYS A 1 294 ? 5.359 10.725 19.024 1.00 57.69 294 LYS A O 1
ATOM 2421 N N . ILE A 1 295 ? 4.591 10.978 21.126 1.00 62.56 295 ILE A N 1
ATOM 2422 C CA . ILE A 1 295 ? 3.860 9.707 21.158 1.00 62.56 295 ILE A CA 1
ATOM 2423 C C . ILE A 1 295 ? 2.793 9.801 20.053 1.00 62.56 295 ILE A C 1
ATOM 2425 O O . ILE A 1 295 ? 2.183 10.869 19.932 1.00 62.56 295 ILE A O 1
ATOM 2429 N N . PRO A 1 296 ? 2.593 8.759 19.220 1.00 66.38 296 PRO A N 1
ATOM 2430 C CA . PRO A 1 296 ? 1.528 8.754 18.224 1.00 66.38 296 PRO A CA 1
ATOM 2431 C C . PRO A 1 296 ? 0.220 9.288 18.812 1.00 66.38 296 PRO A C 1
ATOM 2433 O O . PRO A 1 296 ? -0.069 8.970 19.966 1.00 66.38 296 PRO A O 1
ATOM 2436 N N . PRO A 1 297 ? -0.581 10.068 18.063 1.00 71.94 297 PRO A N 1
ATOM 2437 C CA . PRO A 1 297 ? -1.866 10.526 18.568 1.00 71.94 297 PRO A CA 1
ATOM 2438 C C . PRO A 1 297 ? -2.713 9.303 18.929 1.00 71.94 297 PRO A C 1
ATOM 2440 O O . PRO A 1 297 ? -3.117 8.530 18.060 1.00 71.94 297 PRO A O 1
ATOM 2443 N N . LEU A 1 298 ? -2.918 9.105 20.233 1.00 82.12 298 LEU A N 1
ATOM 2444 C CA . LEU A 1 298 ? -3.725 8.013 20.780 1.00 82.12 298 LEU A CA 1
ATOM 2445 C C . LEU A 1 298 ? -5.208 8.394 20.874 1.00 82.12 298 LEU A C 1
ATOM 2447 O O . LEU A 1 298 ? -6.024 7.582 21.291 1.00 82.12 298 LEU A O 1
ATOM 2451 N N . HIS A 1 299 ? -5.558 9.628 20.509 1.00 84.00 299 HIS A N 1
ATOM 2452 C CA . HIS A 1 299 ? -6.934 10.090 20.396 1.00 84.00 299 HIS A CA 1
ATOM 2453 C C . HIS A 1 299 ? -7.508 9.770 19.009 1.00 84.00 299 HIS A C 1
ATOM 2455 O O . HIS A 1 299 ? -6.793 9.734 18.010 1.00 84.00 299 HIS A O 1
ATOM 2461 N N . LEU A 1 300 ? -8.822 9.593 18.949 1.00 83.81 300 LEU A N 1
ATOM 2462 C CA . LEU A 1 300 ? -9.586 9.504 17.715 1.00 83.81 300 LEU A CA 1
ATOM 2463 C C . LEU A 1 300 ? -9.805 10.911 17.160 1.00 83.81 300 LEU A C 1
ATOM 2465 O O . LEU A 1 300 ? -10.313 11.795 17.850 1.00 83.81 300 LEU A O 1
ATOM 2469 N N . THR A 1 301 ? -9.427 11.127 15.910 1.00 80.25 301 THR A N 1
ATOM 2470 C CA . THR A 1 301 ? -9.789 12.335 15.170 1.00 80.25 301 THR A CA 1
ATOM 2471 C C . THR A 1 301 ? -11.062 12.052 14.372 1.00 80.25 301 THR A C 1
ATOM 2473 O O . THR A 1 301 ? -12.091 11.688 14.949 1.00 80.25 301 THR A O 1
ATOM 2476 N N . ASP A 1 302 ? -11.011 12.161 13.051 1.00 77.12 302 ASP A N 1
ATOM 2477 C CA . ASP A 1 302 ? -12.028 11.607 12.172 1.00 77.12 302 ASP A CA 1
ATOM 2478 C C . ASP A 1 302 ? -11.665 10.178 11.729 1.00 77.12 302 ASP A C 1
ATOM 2480 O O . ASP A 1 302 ? -10.533 9.708 11.877 1.00 77.12 302 ASP A O 1
ATOM 2484 N N . GLU A 1 303 ? -12.671 9.464 11.221 1.00 79.25 303 GLU A N 1
ATOM 2485 C CA . GLU A 1 303 ? -12.533 8.085 10.740 1.00 79.25 303 GLU A CA 1
ATOM 2486 C C . GLU A 1 303 ? -11.440 7.966 9.669 1.00 79.25 303 GLU A C 1
ATOM 2488 O O . GLU A 1 303 ? -10.681 6.998 9.658 1.00 79.25 303 GLU A O 1
ATOM 2493 N N . TYR A 1 304 ? -11.325 8.971 8.800 1.00 83.00 304 TYR A N 1
ATOM 2494 C CA . TYR A 1 304 ? -10.370 8.978 7.703 1.00 83.00 304 TYR A CA 1
ATOM 2495 C C . TYR A 1 304 ? -8.919 9.054 8.196 1.00 83.00 304 TYR A C 1
ATOM 2497 O O . TYR A 1 304 ? -8.110 8.205 7.827 1.00 83.00 304 TYR A O 1
ATOM 2505 N N . ASP A 1 305 ? -8.589 10.009 9.066 1.00 85.06 305 ASP A N 1
ATOM 2506 C CA . ASP A 1 305 ? -7.248 10.169 9.634 1.00 85.06 305 ASP A CA 1
ATOM 2507 C C . ASP A 1 305 ? -6.834 8.931 10.455 1.00 85.06 305 ASP A C 1
ATOM 2509 O O . ASP A 1 305 ? -5.671 8.514 10.424 1.00 85.06 305 ASP A O 1
ATOM 2513 N N . PHE A 1 306 ? -7.767 8.303 11.179 1.00 85.25 306 PHE A N 1
ATOM 2514 C CA . PHE A 1 306 ? -7.485 7.065 11.910 1.00 85.25 306 PHE A CA 1
ATOM 2515 C C . PHE A 1 306 ? -7.179 5.896 10.966 1.00 85.25 306 PHE A C 1
ATOM 2517 O O . PHE A 1 306 ? -6.196 5.174 11.164 1.00 85.25 306 PHE A O 1
ATOM 2524 N N . VAL A 1 307 ? -7.985 5.735 9.912 1.00 86.81 307 VAL A N 1
ATOM 2525 C CA . VAL A 1 307 ? -7.757 4.714 8.883 1.00 86.81 307 VAL A CA 1
ATOM 2526 C C . VAL A 1 307 ? -6.431 4.947 8.166 1.00 86.81 307 VAL A C 1
ATOM 2528 O O . VAL A 1 307 ? -5.647 4.007 8.037 1.00 86.81 307 VAL A O 1
ATOM 2531 N N . LEU A 1 308 ? -6.131 6.195 7.800 1.00 88.19 308 LEU A N 1
ATOM 2532 C CA . LEU A 1 308 ? -4.847 6.604 7.241 1.00 88.19 308 LEU A CA 1
ATOM 2533 C C . LEU A 1 308 ? -3.690 6.145 8.139 1.00 88.19 308 LEU A C 1
ATOM 2535 O O . LEU A 1 308 ? -2.800 5.448 7.664 1.00 88.19 308 LEU A O 1
ATOM 2539 N N . ASN A 1 309 ? -3.709 6.449 9.442 1.00 88.62 309 ASN A N 1
ATOM 2540 C CA . ASN A 1 309 ? -2.640 6.021 10.355 1.00 88.62 309 ASN A CA 1
ATOM 2541 C C . ASN A 1 309 ? -2.504 4.493 10.446 1.00 88.62 309 ASN A C 1
ATOM 2543 O O . ASN A 1 309 ? -1.384 3.979 10.465 1.00 88.62 309 ASN A O 1
ATOM 2547 N N . GLY A 1 310 ? -3.623 3.763 10.458 1.00 88.62 310 GLY A N 1
ATOM 2548 C CA . GLY A 1 310 ? -3.617 2.302 10.425 1.00 88.62 310 GLY A CA 1
ATOM 2549 C C . GLY A 1 310 ? -2.985 1.732 9.151 1.00 88.62 310 GLY A C 1
ATOM 2550 O O . GLY A 1 310 ? -2.215 0.772 9.226 1.00 88.62 310 GLY A O 1
ATOM 2551 N N . VAL A 1 311 ? -3.273 2.325 7.988 1.00 90.69 311 VAL A N 1
ATOM 2552 C CA . VAL A 1 311 ? -2.678 1.947 6.693 1.00 90.69 311 VAL A CA 1
ATOM 2553 C C . VAL A 1 311 ? -1.194 2.323 6.634 1.00 90.69 311 VAL A C 1
ATOM 2555 O O . VAL A 1 311 ? -0.380 1.525 6.175 1.00 90.69 311 VAL A O 1
ATOM 2558 N N . MET A 1 312 ? -0.805 3.483 7.168 1.00 91.25 312 MET A N 1
ATOM 2559 C CA . MET A 1 312 ? 0.601 3.902 7.244 1.00 91.25 312 MET A CA 1
ATOM 2560 C C . MET A 1 312 ? 1.442 2.982 8.141 1.00 91.25 312 MET A C 1
ATOM 2562 O O . MET A 1 312 ? 2.600 2.696 7.824 1.00 91.25 312 MET A O 1
ATOM 2566 N N . GLU A 1 313 ? 0.862 2.460 9.225 1.00 88.94 313 GLU A N 1
ATOM 2567 C CA . GLU A 1 313 ? 1.484 1.408 10.034 1.00 88.94 313 GLU A CA 1
ATOM 2568 C C . GLU A 1 313 ? 1.734 0.130 9.212 1.00 88.94 313 GLU A C 1
ATOM 2570 O O . GLU A 1 313 ? 2.845 -0.409 9.244 1.00 88.94 313 GLU A O 1
ATOM 2575 N N . GLN A 1 314 ? 0.736 -0.336 8.451 1.00 90.00 314 GLN A N 1
ATOM 2576 C CA . GLN A 1 314 ? 0.878 -1.503 7.574 1.00 90.00 314 GLN A CA 1
ATOM 2577 C C . GLN A 1 314 ? 1.981 -1.278 6.529 1.00 90.00 314 GLN A C 1
ATOM 2579 O O . GLN A 1 314 ? 2.870 -2.116 6.388 1.00 90.00 314 GLN A O 1
ATOM 2584 N N . LEU A 1 315 ? 1.980 -0.118 5.868 1.00 92.19 315 LEU A N 1
ATOM 2585 C CA . LEU A 1 315 ? 3.000 0.287 4.898 1.00 92.19 315 LEU A CA 1
ATOM 2586 C C . LEU A 1 315 ? 4.401 0.232 5.520 1.00 92.19 315 LEU A C 1
ATOM 2588 O O . LEU A 1 315 ? 5.321 -0.336 4.931 1.00 92.19 315 LEU A O 1
ATOM 2592 N N . ASN A 1 316 ? 4.580 0.760 6.734 1.00 90.56 316 ASN A N 1
ATOM 2593 C CA . ASN A 1 316 ? 5.864 0.702 7.430 1.00 90.56 316 ASN A CA 1
ATOM 2594 C C . ASN A 1 316 ? 6.324 -0.739 7.743 1.00 90.56 316 ASN A C 1
ATOM 2596 O O . ASN A 1 316 ? 7.524 -1.038 7.680 1.00 90.56 316 ASN A O 1
ATOM 2600 N N . ASN A 1 317 ? 5.390 -1.635 8.073 1.00 89.12 317 ASN A N 1
ATOM 2601 C CA . ASN A 1 317 ? 5.693 -3.050 8.293 1.00 89.12 317 ASN A CA 1
ATOM 2602 C C . ASN A 1 317 ? 6.159 -3.715 6.992 1.00 89.12 317 ASN A C 1
ATOM 2604 O O . ASN A 1 317 ? 7.267 -4.253 6.962 1.00 89.12 317 ASN A O 1
ATOM 2608 N N . THR A 1 318 ? 5.397 -3.567 5.904 1.00 91.94 318 THR A N 1
ATOM 2609 C CA . THR A 1 318 ? 5.759 -4.065 4.566 1.00 91.94 318 THR A CA 1
ATOM 2610 C C . THR A 1 318 ? 7.123 -3.537 4.123 1.00 91.94 318 THR A C 1
ATOM 2612 O O . THR A 1 318 ? 7.991 -4.295 3.690 1.00 91.94 318 THR A O 1
ATOM 2615 N N . ARG A 1 319 ? 7.384 -2.243 4.331 1.00 93.06 319 ARG A N 1
ATOM 2616 C CA . ARG A 1 319 ? 8.682 -1.624 4.045 1.00 93.06 319 ARG A CA 1
ATOM 2617 C C . ARG A 1 319 ? 9.826 -2.291 4.807 1.00 93.06 319 ARG A C 1
ATOM 2619 O O . ARG A 1 319 ? 10.895 -2.535 4.246 1.00 93.06 319 ARG A O 1
ATOM 2626 N N . SER A 1 320 ? 9.616 -2.593 6.086 1.00 91.19 320 SER A N 1
ATOM 2627 C CA . SER A 1 320 ? 10.618 -3.251 6.933 1.00 91.19 320 SER A CA 1
ATOM 2628 C C . SER A 1 320 ? 10.890 -4.695 6.492 1.00 91.19 320 SER A C 1
ATOM 2630 O O . SER A 1 320 ? 12.041 -5.142 6.515 1.00 91.19 320 SER A O 1
ATOM 2632 N N . GLU A 1 321 ? 9.856 -5.417 6.060 1.00 92.44 321 GLU A N 1
ATOM 2633 C CA . GLU A 1 321 ? 9.959 -6.776 5.512 1.00 92.44 321 GLU A CA 1
ATOM 2634 C C . GLU A 1 321 ? 10.728 -6.801 4.187 1.00 92.44 321 GLU A C 1
ATOM 2636 O O . GLU A 1 321 ? 11.646 -7.610 4.025 1.00 92.44 321 GLU A O 1
ATOM 2641 N N . ILE A 1 322 ? 10.450 -5.856 3.283 1.00 95.81 322 ILE A N 1
ATOM 2642 C CA . ILE A 1 322 ? 11.190 -5.705 2.023 1.00 95.81 322 ILE A CA 1
ATOM 2643 C C . ILE A 1 322 ? 12.668 -5.426 2.303 1.00 95.81 322 ILE A C 1
ATOM 2645 O O . ILE A 1 322 ? 13.532 -6.099 1.746 1.00 95.81 322 ILE A O 1
ATOM 2649 N N . VAL A 1 323 ? 12.992 -4.492 3.205 1.00 95.25 323 VAL A N 1
ATOM 2650 C CA . VAL A 1 323 ? 14.392 -4.207 3.578 1.00 95.25 323 VAL A CA 1
ATOM 2651 C C . VAL A 1 323 ? 15.082 -5.446 4.152 1.00 95.25 323 VAL A C 1
ATOM 2653 O O . VAL A 1 323 ? 16.256 -5.692 3.870 1.00 95.25 323 VAL A O 1
ATOM 2656 N N . SER A 1 324 ? 14.372 -6.235 4.959 1.00 94.56 324 SER A N 1
ATOM 2657 C CA . SER A 1 324 ? 14.914 -7.466 5.544 1.00 94.56 324 SER A CA 1
ATOM 2658 C C . SER A 1 324 ? 15.199 -8.515 4.465 1.00 94.56 324 SER A C 1
ATOM 2660 O O . SER A 1 324 ? 16.247 -9.156 4.493 1.00 94.56 324 SER A O 1
ATOM 2662 N N . SER A 1 325 ? 14.327 -8.603 3.463 1.00 96.50 325 SER A N 1
ATOM 2663 C CA . SER A 1 325 ? 14.468 -9.492 2.306 1.00 96.50 325 SER A CA 1
ATOM 2664 C C . SER A 1 325 ? 15.592 -9.050 1.362 1.00 96.50 325 SER A C 1
ATOM 2666 O O . SER A 1 325 ? 16.386 -9.871 0.918 1.00 96.50 325 SER A O 1
ATOM 2668 N N . LEU A 1 326 ? 15.758 -7.742 1.130 1.00 97.25 326 LEU A N 1
ATOM 2669 C CA . LEU A 1 326 ? 16.888 -7.198 0.362 1.00 97.25 326 LEU A CA 1
ATOM 2670 C C . LEU A 1 326 ? 18.241 -7.489 1.025 1.00 97.25 326 LEU A C 1
ATOM 2672 O O . LEU A 1 326 ? 19.231 -7.729 0.331 1.00 97.25 326 LEU A O 1
ATOM 2676 N N . ARG A 1 327 ? 18.293 -7.484 2.363 1.00 95.69 327 ARG A N 1
ATOM 2677 C CA . ARG A 1 327 ? 19.483 -7.914 3.112 1.00 95.69 327 ARG A CA 1
ATOM 2678 C C . ARG A 1 327 ? 19.723 -9.414 2.971 1.00 95.69 327 ARG A C 1
ATOM 2680 O O . ARG A 1 327 ? 20.861 -9.806 2.741 1.00 95.69 327 ARG A O 1
ATOM 2687 N N . ALA A 1 328 ? 18.674 -10.234 3.062 1.00 94.38 328 ALA A N 1
ATOM 2688 C CA . ALA A 1 328 ? 18.775 -11.681 2.857 1.00 94.38 328 ALA A CA 1
ATOM 2689 C C . ALA A 1 328 ? 19.277 -12.029 1.440 1.00 94.38 328 ALA A C 1
ATOM 2691 O O . ALA A 1 328 ? 20.159 -12.871 1.290 1.00 94.38 328 ALA A O 1
ATOM 2692 N N . ALA A 1 329 ? 18.820 -11.292 0.424 1.00 94.38 329 ALA A N 1
ATOM 2693 C CA . ALA A 1 329 ? 19.266 -11.411 -0.967 1.00 94.38 329 ALA A CA 1
ATOM 2694 C C . ALA A 1 329 ? 20.661 -10.796 -1.243 1.00 94.38 329 ALA A C 1
ATOM 2696 O O . ALA A 1 329 ? 21.114 -10.774 -2.390 1.00 94.38 329 ALA A O 1
ATOM 2697 N N . ASN A 1 330 ? 21.350 -10.269 -0.218 1.00 94.50 330 ASN A N 1
ATOM 2698 C CA . ASN A 1 330 ? 22.637 -9.561 -0.311 1.00 94.50 330 ASN A CA 1
ATOM 2699 C C . ASN A 1 330 ? 22.643 -8.357 -1.272 1.00 94.50 330 ASN A C 1
ATOM 2701 O O . ASN A 1 330 ? 23.696 -7.933 -1.738 1.00 94.50 330 ASN A O 1
ATOM 2705 N N . LEU A 1 331 ? 21.477 -7.783 -1.564 1.00 95.31 331 LEU A N 1
ATOM 2706 C CA . LEU A 1 331 ? 21.355 -6.547 -2.340 1.00 95.31 331 LEU A CA 1
ATOM 2707 C C . LEU A 1 331 ? 21.594 -5.302 -1.476 1.00 95.31 331 LEU A C 1
ATOM 2709 O O . LEU A 1 331 ? 21.966 -4.251 -1.989 1.00 95.31 331 LEU A O 1
ATOM 2713 N N . VAL A 1 332 ? 21.402 -5.433 -0.162 1.00 95.25 332 VAL A N 1
ATOM 2714 C CA . VAL A 1 332 ? 21.724 -4.413 0.840 1.00 95.25 332 VAL A CA 1
ATOM 2715 C C . VAL A 1 332 ? 22.685 -5.010 1.857 1.00 95.25 332 VAL A C 1
ATOM 2717 O O . VAL A 1 332 ? 22.378 -6.008 2.509 1.00 95.25 332 VAL A O 1
ATOM 2720 N N . HIS A 1 333 ? 23.842 -4.382 2.026 1.00 93.44 333 HIS A N 1
ATOM 2721 C CA . HIS A 1 333 ? 24.879 -4.810 2.963 1.00 93.44 333 HIS A CA 1
ATOM 2722 C C . HIS A 1 333 ? 24.810 -4.018 4.271 1.00 93.44 333 HIS A C 1
ATOM 2724 O O . HIS A 1 333 ? 24.183 -2.960 4.372 1.00 93.44 333 HIS A O 1
ATOM 2730 N N . SER A 1 334 ? 25.468 -4.529 5.310 1.00 90.31 334 SER A N 1
ATOM 2731 C CA . SER A 1 334 ? 25.592 -3.825 6.592 1.00 90.31 334 SER A CA 1
ATOM 2732 C C . SER A 1 334 ? 26.563 -2.641 6.519 1.00 90.31 334 SER A C 1
ATOM 2734 O O . SER A 1 334 ? 26.393 -1.659 7.241 1.00 90.31 334 SER A O 1
ATOM 2736 N N . ARG A 1 335 ? 27.583 -2.734 5.658 1.00 88.62 335 ARG A N 1
ATOM 2737 C CA . ARG A 1 335 ? 28.656 -1.753 5.435 1.00 88.62 335 ARG A CA 1
ATOM 2738 C C . ARG A 1 335 ? 29.076 -1.789 3.961 1.00 88.62 335 ARG A C 1
ATOM 2740 O O . ARG A 1 335 ? 28.644 -2.672 3.229 1.00 88.62 335 ARG A O 1
ATOM 2747 N N . GLY A 1 336 ? 29.920 -0.850 3.540 1.00 88.19 336 GLY A N 1
ATOM 2748 C CA . GLY A 1 336 ? 30.408 -0.789 2.160 1.00 88.19 336 GLY A CA 1
ATOM 2749 C C . GLY A 1 336 ? 29.504 0.008 1.222 1.00 88.19 336 GLY A C 1
ATOM 2750 O O . GLY A 1 336 ? 28.609 0.739 1.655 1.00 88.19 336 GLY A O 1
ATOM 2751 N N . GLN A 1 337 ? 29.749 -0.129 -0.077 1.00 87.31 337 GLN A N 1
ATOM 2752 C CA . GLN A 1 337 ? 29.051 0.587 -1.150 1.00 87.31 337 GLN A CA 1
ATOM 2753 C C . GLN A 1 337 ? 27.558 0.245 -1.204 1.00 87.31 337 GLN A C 1
ATOM 2755 O O . GLN A 1 337 ? 26.735 1.124 -1.432 1.00 87.31 337 GLN A O 1
ATOM 2760 N N . LEU A 1 338 ? 27.193 -1.005 -0.901 1.00 92.00 338 LEU A N 1
ATOM 2761 C CA . LEU A 1 338 ? 25.798 -1.455 -0.842 1.00 92.00 338 LEU A CA 1
ATOM 2762 C C . LEU A 1 338 ? 25.149 -1.240 0.538 1.00 92.00 338 LEU A C 1
ATOM 2764 O O . LEU A 1 338 ? 24.114 -1.832 0.844 1.00 92.00 338 LEU A O 1
ATOM 2768 N N . SER A 1 339 ? 25.743 -0.417 1.406 1.00 92.50 339 SER A N 1
ATOM 2769 C CA . SER A 1 339 ? 25.123 -0.062 2.686 1.00 92.50 339 SER A CA 1
ATOM 2770 C C . SER A 1 339 ? 23.908 0.847 2.496 1.00 92.50 339 SER A C 1
ATOM 2772 O O . SER A 1 339 ? 23.870 1.675 1.589 1.00 92.50 339 SER A O 1
ATOM 2774 N N . MET A 1 340 ? 22.933 0.768 3.409 1.00 91.50 340 MET A N 1
ATOM 2775 C CA . MET A 1 340 ? 21.737 1.629 3.370 1.00 91.50 340 MET A CA 1
ATOM 2776 C C . MET A 1 340 ? 22.053 3.129 3.295 1.00 91.50 340 MET A C 1
ATOM 2778 O O . MET A 1 340 ? 21.237 3.882 2.786 1.00 91.50 340 MET A O 1
ATOM 2782 N N . GLN A 1 341 ? 23.196 3.589 3.805 1.00 89.88 341 GLN A N 1
ATOM 2783 C CA . GLN A 1 341 ? 23.584 4.995 3.693 1.00 89.88 341 GLN A CA 1
ATOM 2784 C C . GLN A 1 341 ? 23.994 5.352 2.255 1.00 89.88 341 GLN A C 1
ATOM 2786 O O . GLN A 1 341 ? 23.502 6.332 1.700 1.00 89.88 341 GLN A O 1
ATOM 2791 N N . ASN A 1 342 ? 24.848 4.531 1.642 1.00 90.31 342 ASN A N 1
ATOM 2792 C CA . ASN A 1 342 ? 25.401 4.778 0.307 1.00 90.31 342 ASN A CA 1
ATOM 2793 C C . ASN A 1 342 ? 24.384 4.525 -0.814 1.00 90.31 342 ASN A C 1
ATOM 2795 O O . ASN A 1 342 ? 24.390 5.212 -1.830 1.00 90.31 342 ASN A O 1
ATOM 2799 N N . LEU A 1 343 ? 23.436 3.614 -0.597 1.00 92.44 343 LEU A N 1
ATOM 2800 C CA . LEU A 1 343 ? 22.331 3.358 -1.527 1.00 92.44 343 LEU A CA 1
ATOM 2801 C C . LEU A 1 343 ? 21.270 4.467 -1.556 1.00 92.44 343 LEU A C 1
ATOM 2803 O O . LEU A 1 343 ? 20.248 4.313 -2.221 1.00 92.44 343 LEU A O 1
ATOM 2807 N N . ASN A 1 344 ? 21.486 5.559 -0.820 1.00 92.00 344 ASN A N 1
ATOM 2808 C CA . ASN A 1 344 ? 20.522 6.640 -0.656 1.00 92.00 344 ASN A CA 1
ATOM 2809 C C . ASN A 1 344 ? 21.088 8.041 -0.905 1.00 92.00 344 ASN A C 1
ATOM 2811 O O . ASN A 1 344 ? 20.384 9.016 -0.636 1.00 92.00 344 ASN A O 1
ATOM 2815 N N . LEU A 1 345 ? 22.304 8.153 -1.449 1.00 90.44 345 LEU A N 1
ATOM 2816 C CA . LEU A 1 345 ? 22.960 9.435 -1.738 1.00 90.44 345 LEU A CA 1
ATOM 2817 C C . LEU A 1 345 ? 22.148 10.333 -2.691 1.00 90.44 345 LEU A C 1
ATOM 2819 O O . LEU A 1 345 ? 22.204 11.553 -2.566 1.00 90.44 345 LEU A O 1
ATOM 2823 N N . MET A 1 346 ? 21.346 9.742 -3.581 1.00 91.12 346 MET A N 1
ATOM 2824 C CA . MET A 1 346 ? 20.498 10.437 -4.559 1.00 91.12 346 MET A CA 1
ATOM 2825 C C . MET A 1 346 ? 19.008 10.433 -4.193 1.00 91.12 346 MET A C 1
ATOM 2827 O O . MET A 1 346 ? 18.173 10.820 -5.007 1.00 91.12 346 MET A O 1
ATOM 2831 N N . SER A 1 347 ? 18.632 10.029 -2.975 1.00 90.69 347 SER A N 1
ATOM 2832 C CA . SER A 1 347 ? 17.214 9.959 -2.566 1.00 90.69 347 SER A CA 1
ATOM 2833 C C . SER A 1 347 ? 16.501 11.313 -2.617 1.00 90.69 347 SER A C 1
ATOM 2835 O O . SER A 1 347 ? 15.299 11.377 -2.875 1.00 90.69 347 SER A O 1
ATOM 2837 N N . SER A 1 348 ? 17.235 12.407 -2.393 1.00 86.25 348 SER A N 1
ATOM 2838 C CA . SER A 1 348 ? 16.729 13.782 -2.501 1.00 86.25 348 SER A CA 1
ATOM 2839 C C . SER A 1 348 ? 16.601 14.286 -3.935 1.00 86.25 348 SER A C 1
ATOM 2841 O O . SER A 1 348 ? 15.972 15.324 -4.143 1.00 86.25 348 SER A O 1
ATOM 2843 N N . ASN A 1 349 ? 17.145 13.570 -4.923 1.00 87.88 349 ASN A N 1
ATOM 2844 C CA . ASN A 1 349 ? 17.059 13.953 -6.322 1.00 87.88 349 ASN A CA 1
ATOM 2845 C C . ASN A 1 349 ? 15.834 13.310 -6.988 1.00 87.88 349 ASN A C 1
ATOM 2847 O O . ASN A 1 349 ? 15.839 12.148 -7.394 1.00 87.88 349 ASN A O 1
ATOM 2851 N N . TRP A 1 350 ? 14.775 14.101 -7.131 1.00 86.88 350 TRP A N 1
ATOM 2852 C CA . TRP A 1 350 ? 13.495 13.666 -7.691 1.00 86.88 350 TRP A CA 1
ATOM 2853 C C . TRP A 1 350 ? 13.611 13.174 -9.132 1.00 86.88 350 TRP A C 1
ATOM 2855 O O . TRP A 1 350 ? 12.948 12.208 -9.506 1.00 86.88 350 TRP A O 1
ATOM 2865 N N . HIS A 1 351 ? 14.475 13.797 -9.928 1.00 89.31 351 HIS A N 1
ATOM 2866 C CA . HIS A 1 351 ? 14.693 13.436 -11.326 1.00 89.31 351 HIS A CA 1
ATOM 2867 C C . HIS A 1 351 ? 15.277 12.023 -11.426 1.00 89.31 351 HIS A C 1
ATOM 2869 O O . HIS A 1 351 ? 14.803 11.202 -12.208 1.00 89.31 351 HIS A O 1
ATOM 2875 N N . VAL A 1 352 ? 16.227 11.693 -10.545 1.00 92.31 352 VAL A N 1
ATOM 2876 C CA . VAL A 1 352 ? 16.793 10.341 -10.432 1.00 92.31 352 VAL A CA 1
ATOM 2877 C C . VAL A 1 352 ? 15.742 9.330 -9.974 1.00 92.31 352 VAL A C 1
ATOM 2879 O O . VAL A 1 352 ? 15.691 8.225 -10.510 1.00 92.31 352 VAL A O 1
ATOM 2882 N N . VAL A 1 353 ? 14.857 9.693 -9.040 1.00 93.81 353 VAL A N 1
ATOM 2883 C CA . VAL A 1 353 ? 13.760 8.803 -8.617 1.00 93.81 353 VAL A CA 1
ATOM 2884 C C . VAL A 1 353 ? 12.760 8.560 -9.756 1.00 93.81 353 VAL A C 1
ATOM 2886 O O . VAL A 1 353 ? 12.383 7.412 -9.986 1.00 93.81 353 VAL A O 1
ATOM 2889 N N . LYS A 1 354 ? 12.378 9.589 -10.530 1.00 92.94 354 LYS A N 1
ATOM 2890 C CA . LYS A 1 354 ? 11.560 9.426 -11.752 1.00 92.94 354 LYS A CA 1
ATOM 2891 C C . LYS A 1 354 ? 12.252 8.526 -12.777 1.00 92.94 354 LYS A C 1
ATOM 2893 O O . LYS A 1 354 ? 11.602 7.706 -13.426 1.00 92.94 354 LYS A O 1
ATOM 2898 N N . ALA A 1 355 ? 13.568 8.644 -12.914 1.00 94.50 355 ALA A N 1
ATOM 2899 C CA . ALA A 1 355 ? 14.338 7.823 -13.835 1.00 94.50 355 ALA A CA 1
ATOM 2900 C C . ALA A 1 355 ? 14.418 6.352 -13.368 1.00 94.50 355 ALA A C 1
ATOM 2902 O O . ALA A 1 355 ? 14.230 5.440 -14.175 1.00 94.50 355 ALA A O 1
ATOM 2903 N N . ALA A 1 356 ? 14.581 6.115 -12.061 1.00 96.56 356 ALA A N 1
ATOM 2904 C CA . ALA A 1 356 ? 14.496 4.786 -11.455 1.00 96.56 356 ALA A CA 1
ATOM 2905 C C . ALA A 1 356 ? 13.112 4.158 -11.657 1.00 96.56 356 ALA A C 1
ATOM 2907 O O . ALA A 1 356 ? 13.021 2.999 -12.056 1.00 96.56 356 ALA A O 1
ATOM 2908 N N . LEU A 1 357 ? 12.047 4.943 -11.460 1.00 96.62 357 LEU A N 1
ATOM 2909 C CA . LEU A 1 357 ? 10.675 4.552 -11.777 1.00 96.62 357 LEU A CA 1
ATOM 2910 C C . LEU A 1 357 ? 10.532 4.172 -13.256 1.00 96.62 357 LEU A C 1
ATOM 2912 O O . LEU A 1 357 ? 10.017 3.102 -13.555 1.00 96.62 357 LEU A O 1
ATOM 2916 N N . THR A 1 358 ? 11.062 4.987 -14.171 1.00 95.88 358 THR A N 1
ATOM 2917 C CA . THR A 1 358 ? 11.001 4.736 -15.622 1.00 95.88 358 THR A CA 1
ATOM 2918 C C . THR A 1 358 ? 11.606 3.383 -15.996 1.00 95.88 358 THR A C 1
ATOM 2920 O O . THR A 1 358 ? 10.956 2.586 -16.668 1.00 95.88 358 THR A O 1
ATOM 2923 N N . GLY A 1 359 ? 12.829 3.092 -15.547 1.00 95.31 359 GLY A N 1
ATOM 2924 C CA . GLY A 1 359 ? 13.499 1.828 -15.868 1.00 95.31 359 GLY A CA 1
ATOM 2925 C C . GLY A 1 359 ? 12.954 0.623 -15.110 1.00 95.31 359 GLY A C 1
ATOM 2926 O O . GLY A 1 359 ? 12.782 -0.457 -15.675 1.00 95.31 359 GLY A O 1
ATOM 2927 N N . GLY A 1 360 ? 12.647 0.822 -13.831 1.00 95.88 360 GLY A N 1
ATOM 2928 C CA . GLY A 1 360 ? 12.156 -0.215 -12.940 1.00 95.88 360 GLY A CA 1
ATOM 2929 C C . GLY A 1 360 ? 10.741 -0.679 -13.255 1.00 95.88 360 GLY A C 1
ATOM 2930 O O . GLY A 1 360 ? 10.434 -1.841 -13.013 1.00 95.88 360 GLY A O 1
ATOM 2931 N N . MET A 1 361 ? 9.900 0.197 -13.812 1.00 94.94 361 MET A N 1
ATOM 2932 C CA . MET A 1 361 ? 8.499 -0.086 -14.142 1.00 94.94 361 MET A CA 1
ATOM 2933 C C . MET A 1 361 ? 8.254 -0.313 -15.638 1.00 94.94 361 MET A C 1
ATOM 2935 O O . MET A 1 361 ? 7.148 -0.695 -16.008 1.00 94.94 361 MET A O 1
ATOM 2939 N N . TYR A 1 362 ? 9.250 -0.131 -16.511 1.00 93.81 362 TYR A N 1
ATOM 2940 C CA . TYR A 1 362 ? 9.126 -0.506 -17.922 1.00 93.81 362 TYR A CA 1
ATOM 2941 C C . TYR A 1 362 ? 8.750 -1.999 -18.052 1.00 93.81 362 TYR A C 1
ATOM 2943 O O . TYR A 1 362 ? 9.400 -2.824 -17.395 1.00 93.81 362 TYR A O 1
ATOM 2951 N N . PRO A 1 363 ? 7.751 -2.383 -18.879 1.00 92.00 363 PRO A N 1
ATOM 2952 C CA . PRO A 1 363 ? 7.113 -1.632 -19.974 1.00 92.00 363 PRO A CA 1
ATOM 2953 C C . PRO A 1 363 ? 5.833 -0.844 -19.622 1.00 92.00 363 PRO A C 1
ATOM 2955 O O . PRO A 1 363 ? 5.082 -0.489 -20.531 1.00 92.00 363 PRO A O 1
ATOM 2958 N N . ASN A 1 364 ? 5.557 -0.550 -18.348 1.00 91.44 364 ASN A N 1
ATOM 2959 C CA . ASN A 1 364 ? 4.332 0.135 -17.912 1.00 91.44 364 ASN A CA 1
ATOM 2960 C C . ASN A 1 364 ? 4.380 1.654 -18.162 1.00 91.44 364 ASN A C 1
ATOM 2962 O O . ASN A 1 364 ? 4.398 2.467 -17.235 1.00 91.44 364 ASN A O 1
ATOM 2966 N N . ILE A 1 365 ? 4.430 2.035 -19.436 1.00 91.56 365 ILE A N 1
ATOM 2967 C CA . ILE A 1 365 ? 4.496 3.420 -19.896 1.00 91.56 365 ILE A CA 1
ATOM 2968 C C . ILE A 1 365 ? 3.446 3.681 -20.982 1.00 91.56 365 ILE A C 1
ATOM 2970 O O . ILE A 1 365 ? 3.163 2.824 -21.823 1.00 91.56 365 ILE A O 1
ATOM 2974 N N . CYS A 1 366 ? 2.892 4.889 -20.968 1.00 90.75 366 CYS A N 1
ATOM 2975 C CA . CYS A 1 366 ? 1.937 5.411 -21.931 1.00 90.75 366 CYS A CA 1
ATOM 2976 C C . CYS A 1 366 ? 2.499 6.653 -22.631 1.00 90.75 366 CYS A C 1
ATOM 2978 O O . CYS A 1 366 ? 3.232 7.444 -22.033 1.00 90.75 366 CYS A O 1
ATOM 2980 N N . ALA A 1 367 ? 2.104 6.842 -23.887 1.00 89.19 367 ALA A N 1
ATOM 2981 C CA . ALA A 1 367 ? 2.326 8.061 -24.649 1.00 89.19 367 ALA A CA 1
ATOM 2982 C C . ALA A 1 367 ? 1.036 8.888 -24.717 1.00 89.19 367 ALA A C 1
ATOM 2984 O O . ALA A 1 367 ? -0.044 8.344 -24.969 1.00 89.19 367 ALA A O 1
ATOM 2985 N N . VAL A 1 368 ? 1.158 10.201 -24.536 1.00 87.69 368 VAL A N 1
ATOM 2986 C CA . VAL A 1 368 ? 0.078 11.163 -24.769 1.00 87.69 368 VAL A CA 1
ATOM 2987 C C . VAL A 1 368 ? -0.066 11.404 -26.269 1.00 87.69 368 VAL A C 1
ATOM 2989 O O . VAL A 1 368 ? 0.839 11.937 -26.910 1.00 87.69 368 VAL A O 1
ATOM 2992 N N . ASP A 1 369 ? -1.214 11.037 -26.838 1.00 84.69 369 ASP A N 1
ATOM 2993 C CA . ASP A 1 369 ? -1.582 11.364 -28.214 1.00 84.69 369 ASP A CA 1
ATOM 2994 C C . ASP A 1 369 ? -2.541 12.561 -28.219 1.00 84.69 369 ASP A C 1
ATOM 2996 O O . ASP A 1 369 ? -3.761 12.419 -28.116 1.00 84.69 369 ASP A O 1
ATOM 3000 N N . VAL A 1 370 ? -1.962 13.757 -28.350 1.00 81.94 370 VAL A N 1
ATOM 3001 C CA . VAL A 1 370 ? -2.691 15.035 -28.418 1.00 81.94 370 VAL A CA 1
ATOM 3002 C C . VAL A 1 370 ? -3.654 15.063 -29.611 1.00 81.94 370 VAL A C 1
ATOM 3004 O O . VAL A 1 370 ? -4.764 15.579 -29.496 1.00 81.94 370 VAL A O 1
ATOM 3007 N N . GLY A 1 371 ? -3.265 14.476 -30.750 1.00 80.88 371 GLY A N 1
ATOM 3008 C CA . GLY A 1 371 ? -4.066 14.488 -31.976 1.00 80.88 371 GLY A CA 1
ATOM 3009 C C . GLY A 1 371 ? -5.319 13.619 -31.878 1.00 80.88 371 GLY A C 1
ATOM 3010 O O . GLY A 1 371 ? -6.365 13.984 -32.411 1.00 80.88 371 GLY A O 1
ATOM 3011 N N . LYS A 1 372 ? -5.230 12.486 -31.172 1.00 81.88 372 LYS A N 1
ATOM 3012 C CA . LYS A 1 372 ? -6.371 11.591 -30.909 1.00 81.88 372 LYS A CA 1
ATOM 3013 C C . LYS A 1 372 ? -7.056 11.836 -29.564 1.00 81.88 372 LYS A C 1
ATOM 3015 O O . LYS A 1 372 ? -8.026 11.146 -29.262 1.00 81.88 372 LYS A O 1
ATOM 3020 N N . ASN A 1 373 ? -6.571 12.799 -28.779 1.00 83.62 373 ASN A N 1
ATOM 3021 C CA . ASN A 1 373 ? -7.044 13.094 -27.428 1.00 83.62 373 ASN A CA 1
ATOM 3022 C C . ASN A 1 373 ? -7.102 11.836 -26.534 1.00 83.62 373 ASN A C 1
ATOM 3024 O O . ASN A 1 373 ? -8.104 11.587 -25.865 1.00 83.62 373 ASN A O 1
ATOM 3028 N N . CYS A 1 374 ? -6.056 11.002 -26.566 1.00 84.50 374 CYS A N 1
ATOM 3029 C CA . CYS A 1 374 ? -6.020 9.750 -25.807 1.00 84.50 374 CYS A CA 1
ATOM 3030 C C . CYS A 1 374 ? -4.621 9.388 -25.291 1.00 84.50 374 CYS A C 1
ATOM 3032 O O . CYS A 1 374 ? -3.606 9.912 -25.752 1.00 84.50 374 CYS A O 1
ATOM 3034 N N . LEU A 1 375 ? -4.571 8.445 -24.347 1.00 86.19 375 LEU A N 1
ATOM 3035 C CA . LEU A 1 375 ? -3.339 7.785 -23.922 1.00 86.19 375 LEU A CA 1
ATOM 3036 C C . LEU A 1 375 ? -3.201 6.440 -24.632 1.00 86.19 375 LEU A C 1
ATOM 3038 O O . LEU A 1 375 ? -4.143 5.643 -24.657 1.00 86.19 375 LEU A O 1
ATOM 3042 N N . LYS A 1 376 ? -2.012 6.182 -25.176 1.00 83.56 376 LYS A N 1
ATOM 3043 C CA . LYS A 1 376 ? -1.658 4.920 -25.834 1.00 83.56 376 LYS A CA 1
ATOM 3044 C C . LYS A 1 376 ? -0.628 4.166 -25.014 1.00 83.56 376 LYS A C 1
ATOM 3046 O O . LYS A 1 376 ? 0.365 4.755 -24.601 1.00 83.56 376 LYS A O 1
ATOM 3051 N N . SER A 1 377 ? -0.817 2.864 -24.850 1.00 82.50 377 SER A N 1
ATOM 3052 C CA . SER A 1 377 ? 0.203 1.958 -24.319 1.00 82.50 377 SER A CA 1
ATOM 3053 C C . SER A 1 377 ? 0.508 0.851 -25.326 1.00 82.50 377 SER A C 1
ATOM 3055 O O . SER A 1 377 ? -0.185 0.712 -26.334 1.00 82.50 377 SER A O 1
ATOM 3057 N N . VAL A 1 378 ? 1.531 0.041 -25.043 1.00 77.25 378 VAL A N 1
ATOM 3058 C CA . VAL A 1 378 ? 1.862 -1.161 -25.839 1.00 77.25 378 VAL A CA 1
ATOM 3059 C C . VAL A 1 378 ? 0.669 -2.100 -25.962 1.00 77.25 378 VAL A C 1
ATOM 3061 O O . VAL A 1 378 ? 0.426 -2.682 -27.013 1.00 77.25 378 VAL A O 1
ATOM 3064 N N . TRP A 1 379 ? -0.063 -2.245 -24.861 1.00 73.06 379 TRP A N 1
ATOM 3065 C CA . TRP A 1 379 ? -1.067 -3.285 -24.683 1.00 73.06 379 TRP A CA 1
ATOM 3066 C C . TRP A 1 379 ? -2.486 -2.793 -24.968 1.00 73.06 379 TRP A C 1
ATOM 3068 O O . TRP A 1 379 ? -3.399 -3.600 -25.088 1.00 73.06 379 TRP A O 1
ATOM 3078 N N . CYS A 1 380 ? -2.706 -1.475 -25.025 1.00 70.75 380 CYS A N 1
ATOM 3079 C CA . CYS A 1 380 ? -4.041 -0.908 -25.148 1.00 70.75 380 CYS A CA 1
ATOM 3080 C C . CYS A 1 380 ? -4.035 0.416 -25.919 1.00 70.75 380 CYS A C 1
ATOM 3082 O O . CYS A 1 380 ? -3.259 1.331 -25.637 1.00 70.75 380 CYS A O 1
ATOM 3084 N N . SER A 1 381 ? -4.952 0.530 -26.880 1.00 67.44 381 SER A N 1
ATOM 3085 C CA . SER A 1 381 ? -5.078 1.692 -27.762 1.00 67.44 381 SER A CA 1
ATOM 3086 C C . SER A 1 381 ? -5.730 2.912 -27.108 1.00 67.44 381 SER A C 1
ATOM 3088 O O . SER A 1 381 ? -5.618 4.012 -27.650 1.00 67.44 381 SER A O 1
ATOM 3090 N N . SER A 1 382 ? -6.434 2.728 -25.988 1.00 75.44 382 SER A N 1
ATOM 3091 C CA . SER A 1 382 ? -7.062 3.809 -25.229 1.00 75.44 382 SER A CA 1
ATOM 3092 C C . SER A 1 382 ? -7.085 3.461 -23.746 1.00 75.44 382 SER A C 1
ATOM 3094 O O . SER A 1 382 ? -7.594 2.413 -23.355 1.00 75.44 382 SER A O 1
ATOM 3096 N N . VAL A 1 383 ? -6.496 4.331 -22.931 1.00 82.25 383 VAL A N 1
ATOM 3097 C CA . VAL A 1 383 ? -6.463 4.207 -21.472 1.00 82.25 383 VAL A CA 1
ATOM 3098 C C . VAL A 1 383 ? -6.928 5.530 -20.867 1.00 82.25 383 VAL A C 1
ATOM 3100 O O . VAL A 1 383 ? -6.605 6.597 -21.393 1.00 82.25 383 VAL A O 1
ATOM 3103 N N . HIS A 1 384 ? -7.678 5.467 -19.771 1.00 84.94 384 HIS A N 1
ATOM 3104 C CA . HIS A 1 384 ? -8.253 6.629 -19.095 1.00 84.94 384 HIS A CA 1
ATOM 3105 C C . HIS A 1 384 ? -7.530 6.924 -17.779 1.00 84.94 384 HIS A C 1
ATOM 3107 O O . HIS A 1 384 ? -6.992 6.020 -17.139 1.00 84.94 384 HIS A O 1
ATOM 3113 N N . LEU A 1 385 ? -7.506 8.186 -17.354 1.00 87.25 385 LEU A N 1
ATOM 3114 C CA . LEU A 1 385 ? -6.961 8.567 -16.051 1.00 87.25 385 LEU A CA 1
ATOM 3115 C C . LEU A 1 385 ? -8.025 8.354 -14.968 1.00 87.25 385 LEU A C 1
ATOM 3117 O O . LEU A 1 385 ? -9.135 8.874 -15.065 1.00 87.25 385 LEU A O 1
ATOM 3121 N N . HIS A 1 386 ? -7.697 7.587 -13.927 1.00 86.50 386 HIS A N 1
ATOM 3122 C CA . HIS A 1 386 ? -8.600 7.402 -12.793 1.00 86.50 386 HIS A CA 1
ATOM 3123 C C . HIS A 1 386 ? -8.790 8.734 -12.040 1.00 86.50 386 HIS A C 1
ATOM 3125 O O . HIS A 1 386 ? -7.821 9.474 -11.884 1.00 86.50 386 HIS A O 1
ATOM 3131 N N . PRO A 1 387 ? -9.965 9.039 -11.459 1.00 80.56 387 PRO A N 1
ATOM 3132 C CA . PRO A 1 387 ? -10.165 10.234 -10.623 1.00 80.56 387 PRO A CA 1
ATOM 3133 C C . PRO A 1 387 ? -9.199 10.400 -9.432 1.00 80.56 387 PRO A C 1
ATOM 3135 O O . PRO A 1 387 ? -9.162 11.469 -8.827 1.00 80.56 387 PRO A O 1
ATOM 3138 N N . ASN A 1 388 ? -8.449 9.351 -9.077 1.00 83.44 388 ASN A N 1
ATOM 3139 C CA . ASN A 1 388 ? -7.483 9.363 -7.970 1.00 83.44 388 ASN A CA 1
ATOM 3140 C C . ASN A 1 388 ? -6.124 9.918 -8.390 1.00 83.44 388 ASN A C 1
ATOM 3142 O O . ASN A 1 388 ? -5.355 10.334 -7.520 1.00 83.44 388 ASN A O 1
ATOM 3146 N N . THR A 1 389 ? -5.813 9.908 -9.690 1.00 88.81 389 THR A N 1
ATOM 3147 C CA . THR A 1 389 ? -4.551 10.469 -10.159 1.00 88.81 389 THR A CA 1
ATOM 3148 C C . THR A 1 389 ? -4.627 11.986 -10.157 1.00 88.81 389 THR A C 1
ATOM 3150 O O . THR A 1 389 ? -5.559 12.587 -10.693 1.00 88.81 389 THR A O 1
ATOM 3153 N N . VAL A 1 390 ? -3.602 12.623 -9.599 1.00 88.75 390 VAL A N 1
ATOM 3154 C CA . VAL A 1 390 ? -3.482 14.084 -9.667 1.00 88.75 390 VAL A CA 1
ATOM 3155 C C . VAL A 1 390 ? -3.258 14.570 -11.095 1.00 88.75 390 VAL A C 1
ATOM 3157 O O . VAL A 1 390 ? -3.524 15.728 -11.379 1.00 88.75 390 VAL A O 1
ATOM 3160 N N . LEU A 1 391 ? -2.803 13.706 -12.013 1.00 88.75 391 LEU A N 1
ATOM 3161 C CA . LEU A 1 391 ? -2.529 14.085 -13.399 1.00 88.75 391 LEU A CA 1
ATOM 3162 C C . LEU A 1 391 ? -3.799 14.394 -14.193 1.00 88.75 391 LEU A C 1
ATOM 3164 O O . LEU A 1 391 ? -3.698 15.082 -15.206 1.00 88.75 391 LEU A O 1
ATOM 3168 N N . ARG A 1 392 ? -4.972 13.910 -13.764 1.00 87.31 392 ARG A N 1
ATOM 3169 C CA . ARG A 1 392 ? -6.227 14.112 -14.498 1.00 87.31 392 ARG A CA 1
ATOM 3170 C C . ARG A 1 392 ? -6.526 15.594 -14.707 1.00 87.31 392 ARG A C 1
ATOM 3172 O O . ARG A 1 392 ? -6.685 16.017 -15.846 1.00 87.31 392 ARG A O 1
ATOM 3179 N N . ASP A 1 393 ? -6.489 16.377 -13.632 1.00 81.25 393 ASP A N 1
ATOM 3180 C CA . ASP A 1 393 ? -6.795 17.812 -13.662 1.00 81.25 393 ASP A CA 1
ATOM 3181 C C . ASP A 1 393 ? -5.749 18.631 -14.445 1.00 81.25 393 ASP A C 1
ATOM 3183 O O . ASP A 1 393 ? -6.031 19.742 -14.889 1.00 81.25 393 ASP A O 1
ATOM 3187 N N . PHE A 1 394 ? -4.538 18.089 -14.632 1.00 79.19 394 PHE A N 1
ATOM 3188 C CA . PHE A 1 394 ? -3.455 18.758 -15.361 1.00 79.19 394 PHE A CA 1
ATOM 3189 C C . PHE A 1 394 ? -3.374 18.372 -16.837 1.00 79.19 394 PHE A C 1
ATOM 3191 O O . PHE A 1 394 ? -2.936 19.181 -17.653 1.00 79.19 394 PHE A O 1
ATOM 3198 N N . LEU A 1 395 ? -3.723 17.133 -17.182 1.00 82.38 395 LEU A N 1
ATOM 3199 C CA . LEU A 1 395 ? -3.574 16.613 -18.537 1.00 82.38 395 LEU A CA 1
ATOM 3200 C C . LEU A 1 395 ? -4.876 16.639 -19.328 1.00 82.38 395 LEU A C 1
ATOM 3202 O O . LEU A 1 395 ? -4.808 16.812 -20.542 1.00 82.38 395 LEU A O 1
ATOM 3206 N N . GLU A 1 396 ? -6.037 16.485 -18.687 1.00 83.12 396 GLU A N 1
ATOM 3207 C CA . GLU A 1 396 ? -7.321 16.533 -19.384 1.00 83.12 396 GLU A CA 1
ATOM 3208 C C . GLU A 1 396 ? -7.813 17.990 -19.553 1.00 83.12 396 GLU A C 1
ATOM 3210 O O . GLU A 1 396 ? -7.686 18.807 -18.639 1.00 83.12 396 GLU A O 1
ATOM 3215 N N . PRO A 1 397 ? -8.380 18.350 -20.720 1.00 82.31 397 PRO A N 1
ATOM 3216 C CA . PRO A 1 397 ? -8.381 17.578 -21.962 1.00 82.31 397 PRO A CA 1
ATOM 3217 C C . PRO A 1 397 ? -6.994 17.594 -22.644 1.00 82.31 397 PRO A C 1
ATOM 3219 O O . PRO A 1 397 ? -6.310 18.622 -22.694 1.00 82.31 397 PRO A O 1
ATOM 3222 N N . PHE A 1 398 ? -6.575 16.445 -23.194 1.00 81.56 398 PHE A N 1
ATOM 3223 C CA . PHE A 1 398 ? -5.205 16.234 -23.691 1.00 81.56 398 PHE A CA 1
ATOM 3224 C C . PHE A 1 398 ? -4.846 17.118 -24.888 1.00 81.56 398 PHE A C 1
ATOM 3226 O O . PHE A 1 398 ? -3.678 17.425 -25.109 1.00 81.56 398 PHE A O 1
ATOM 3233 N N . ASN A 1 399 ? -5.837 17.554 -25.661 1.00 79.31 399 ASN A N 1
ATOM 3234 C CA . ASN A 1 399 ? -5.633 18.431 -26.812 1.00 79.31 399 ASN A CA 1
ATOM 3235 C C . ASN A 1 399 ? -5.242 19.877 -26.447 1.00 79.31 399 ASN A C 1
ATOM 3237 O O . ASN A 1 399 ? -4.736 20.587 -27.314 1.00 79.31 399 ASN A O 1
ATOM 3241 N N . THR A 1 400 ? -5.459 20.320 -25.204 1.00 79.56 400 THR A N 1
ATOM 3242 C CA . THR A 1 400 ? -5.090 21.672 -24.752 1.00 79.56 400 THR A CA 1
ATOM 3243 C C . THR A 1 400 ? -4.144 21.643 -23.565 1.00 79.56 400 THR A C 1
ATOM 3245 O O . THR A 1 400 ? -3.073 22.239 -23.629 1.00 79.56 400 THR A O 1
ATOM 3248 N N . SER A 1 401 ? -4.505 20.945 -22.486 1.00 79.31 401 SER A N 1
ATOM 3249 C CA . SER A 1 401 ? -3.772 21.017 -21.220 1.00 79.31 401 SER A CA 1
ATOM 3250 C C . SER A 1 401 ? -2.431 20.286 -21.309 1.00 79.31 401 SER A C 1
ATOM 3252 O O . SER A 1 401 ? -1.419 20.800 -20.832 1.00 79.31 401 SER A O 1
ATOM 3254 N N . ALA A 1 402 ? -2.383 19.146 -22.010 1.00 73.50 402 ALA A N 1
ATOM 3255 C CA . ALA A 1 402 ? -1.145 18.383 -22.177 1.00 73.50 402 ALA A CA 1
ATOM 3256 C C . ALA A 1 402 ? -0.088 19.096 -23.042 1.00 73.50 402 ALA A C 1
ATOM 3258 O O . ALA A 1 402 ? 1.098 18.827 -22.878 1.00 73.50 402 ALA A O 1
ATOM 3259 N N . LEU A 1 403 ? -0.480 20.047 -23.904 1.00 73.94 403 LEU A N 1
ATOM 3260 C CA . LEU A 1 403 ? 0.461 20.864 -24.688 1.00 73.94 403 LEU A CA 1
ATOM 3261 C C . LEU A 1 403 ? 1.349 21.761 -23.815 1.00 73.94 403 LEU A C 1
ATOM 3263 O O . LEU A 1 403 ? 2.419 22.180 -24.256 1.00 73.94 403 LEU A O 1
ATOM 3267 N N . ASN A 1 404 ? 0.931 22.040 -22.576 1.00 74.00 404 ASN A N 1
ATOM 3268 C CA . ASN A 1 404 ? 1.748 22.783 -21.619 1.00 74.00 404 ASN A CA 1
ATOM 3269 C C . ASN A 1 404 ? 2.981 21.986 -21.166 1.00 74.00 404 ASN A C 1
ATOM 3271 O O . ASN A 1 404 ? 3.931 22.572 -20.649 1.00 74.00 404 ASN A O 1
ATOM 3275 N N . PHE A 1 405 ? 2.992 20.668 -21.384 1.00 70.88 405 PHE A N 1
ATOM 3276 C CA . PHE A 1 405 ? 4.078 19.785 -20.991 1.00 70.88 405 PHE A CA 1
ATOM 3277 C C . PHE A 1 405 ? 4.853 19.314 -22.214 1.00 70.88 405 PHE A C 1
ATOM 3279 O O . PHE A 1 405 ? 4.306 18.753 -23.159 1.00 70.88 405 PHE A O 1
ATOM 3286 N N . ARG A 1 406 ? 6.173 19.510 -22.186 1.00 73.44 406 ARG A N 1
ATOM 3287 C CA . ARG A 1 406 ? 7.046 19.117 -23.303 1.00 73.44 406 ARG A CA 1
ATOM 3288 C C . ARG A 1 406 ? 7.427 17.634 -23.296 1.00 73.44 406 ARG A C 1
ATOM 3290 O O . ARG A 1 406 ? 8.124 17.200 -24.209 1.00 73.44 406 ARG A O 1
ATOM 3297 N N . SER A 1 407 ? 6.986 16.859 -22.299 1.00 85.50 407 SER A N 1
ATOM 3298 C CA . SER A 1 407 ? 7.165 15.405 -22.292 1.00 85.50 407 SER A CA 1
ATOM 3299 C C . SER A 1 407 ? 5.859 14.676 -22.622 1.00 85.50 407 SER A C 1
ATOM 3301 O O . SER A 1 407 ? 4.868 14.880 -21.921 1.00 85.50 407 SER A O 1
ATOM 3303 N N . PRO A 1 408 ? 5.852 13.779 -23.626 1.00 85.69 408 PRO A N 1
ATOM 3304 C CA . PRO A 1 408 ? 4.683 12.977 -23.971 1.00 85.69 408 PRO A CA 1
ATOM 3305 C C . PRO A 1 408 ? 4.575 11.680 -23.152 1.00 85.69 408 PRO A C 1
ATOM 3307 O O . PRO A 1 408 ? 3.676 10.884 -23.408 1.00 85.69 408 PRO A O 1
ATOM 3310 N N . TRP A 1 409 ? 5.495 11.419 -22.218 1.00 91.19 409 TRP A N 1
ATOM 3311 C CA . TRP A 1 409 ? 5.648 10.107 -21.589 1.00 91.19 409 TRP A CA 1
ATOM 3312 C C . TRP A 1 409 ? 5.126 10.066 -20.156 1.00 91.19 409 TRP A C 1
ATOM 3314 O O . TRP A 1 409 ? 5.523 10.861 -19.301 1.00 91.19 409 TRP A O 1
ATOM 3324 N N . ILE A 1 410 ? 4.276 9.077 -19.885 1.00 91.88 410 ILE A N 1
ATOM 3325 C CA . ILE A 1 410 ? 3.661 8.851 -18.579 1.00 91.88 410 ILE A CA 1
ATOM 3326 C C . ILE A 1 410 ? 3.941 7.421 -18.149 1.00 91.88 410 ILE A C 1
ATOM 3328 O O . ILE A 1 410 ? 3.489 6.473 -18.784 1.00 91.88 410 ILE A O 1
ATOM 3332 N N . LEU A 1 411 ? 4.651 7.254 -17.043 1.00 92.62 411 LEU A N 1
ATOM 3333 C CA . LEU A 1 411 ? 4.703 5.978 -16.349 1.00 92.62 411 LEU A CA 1
ATOM 3334 C C . LEU A 1 411 ? 3.367 5.727 -15.650 1.00 92.62 411 LEU A C 1
ATOM 3336 O O . LEU A 1 411 ? 2.848 6.643 -15.013 1.00 92.62 411 LEU A O 1
ATOM 3340 N N . CYS A 1 412 ? 2.832 4.511 -15.727 1.00 89.81 412 CYS A N 1
ATOM 3341 C CA . CYS A 1 412 ? 1.500 4.212 -15.210 1.00 89.81 412 CYS A CA 1
ATOM 3342 C C . CYS A 1 412 ? 1.417 2.896 -14.430 1.00 89.81 412 CYS A C 1
ATOM 3344 O O . CYS A 1 412 ? 1.947 1.870 -14.848 1.00 89.81 412 CYS A O 1
ATOM 3346 N N . ASN A 1 413 ? 0.628 2.898 -13.360 1.00 87.69 413 ASN A N 1
ATOM 3347 C CA . ASN A 1 413 ? 0.104 1.698 -12.719 1.00 87.69 413 ASN A CA 1
ATOM 3348 C C . ASN A 1 413 ? -1.363 1.571 -13.121 1.00 87.69 413 ASN A C 1
ATOM 3350 O O . ASN A 1 413 ? -2.192 2.413 -12.768 1.00 87.69 413 ASN A O 1
ATOM 3354 N N . LYS A 1 414 ? -1.663 0.546 -13.914 1.00 81.38 414 LYS A N 1
ATOM 3355 C CA . LYS A 1 414 ? -2.957 0.363 -14.567 1.00 81.38 414 LYS A CA 1
ATOM 3356 C C . LYS A 1 414 ? -3.794 -0.696 -13.840 1.00 81.38 414 LYS A C 1
ATOM 3358 O O . LYS A 1 414 ? -3.271 -1.748 -13.486 1.00 81.38 414 LYS A O 1
ATOM 3363 N N . GLN A 1 415 ? -5.092 -0.436 -13.707 1.00 76.12 415 GLN A N 1
ATOM 3364 C CA . GLN A 1 415 ? -6.130 -1.416 -13.376 1.00 76.12 415 GLN A CA 1
ATOM 3365 C C . GLN A 1 415 ? -7.231 -1.334 -14.450 1.00 76.12 415 GLN A C 1
ATOM 3367 O O . GLN A 1 415 ? -7.725 -0.249 -14.755 1.00 76.12 415 GLN A O 1
ATOM 3372 N N . ARG A 1 416 ? -7.609 -2.462 -15.065 1.00 76.94 416 ARG A N 1
ATOM 3373 C CA . ARG A 1 416 ? -8.566 -2.543 -16.195 1.00 76.94 416 ARG A CA 1
ATOM 3374 C C . ARG A 1 416 ? -8.206 -1.691 -17.418 1.00 76.94 416 ARG A C 1
ATOM 3376 O O . ARG A 1 416 ? -7.364 -2.086 -18.206 1.00 76.94 416 ARG A O 1
ATOM 3383 N N . SER A 1 417 ? -8.852 -0.547 -17.615 1.00 77.00 417 SER A N 1
ATOM 3384 C CA . SER A 1 417 ? -8.597 0.457 -18.660 1.00 77.00 417 SER A CA 1
ATOM 3385 C C . SER A 1 417 ? -8.231 1.814 -18.047 1.00 77.00 417 SER A C 1
ATOM 3387 O O . SER A 1 417 ? -8.126 2.808 -18.764 1.00 77.00 417 SER A O 1
ATOM 3389 N N . HIS A 1 418 ? -8.001 1.850 -16.732 1.00 84.44 418 HIS A N 1
ATOM 3390 C CA . HIS A 1 418 ? -7.739 3.054 -15.961 1.00 84.44 418 HIS A CA 1
ATOM 3391 C C . HIS A 1 418 ? -6.311 3.067 -15.416 1.00 84.44 418 HIS A C 1
ATOM 3393 O O . HIS A 1 418 ? -5.792 2.064 -14.925 1.00 84.44 418 HIS A O 1
ATOM 3399 N N . ILE A 1 419 ? -5.665 4.225 -15.480 1.00 88.00 419 ILE A N 1
ATOM 3400 C CA . ILE A 1 419 ? -4.392 4.493 -14.819 1.00 88.00 419 ILE A CA 1
ATOM 3401 C C . ILE A 1 419 ? -4.711 5.014 -13.424 1.00 88.00 419 ILE A C 1
ATOM 3403 O O . ILE A 1 419 ? -5.227 6.122 -13.281 1.00 88.00 419 ILE A O 1
ATOM 3407 N N . LEU A 1 420 ? -4.416 4.199 -12.413 1.00 87.50 420 LEU A N 1
ATOM 3408 C CA . LEU A 1 420 ? -4.674 4.525 -11.015 1.00 87.50 420 LEU A CA 1
ATOM 3409 C C . LEU A 1 420 ? -3.621 5.494 -10.465 1.00 87.50 420 LEU A C 1
ATOM 3411 O O . LEU A 1 420 ? -3.968 6.472 -9.806 1.00 87.50 420 LEU A O 1
ATOM 3415 N N . TYR A 1 421 ? -2.349 5.238 -10.783 1.00 91.69 421 TYR A N 1
ATOM 3416 C CA . TYR A 1 421 ? -1.219 6.092 -10.417 1.00 91.69 421 TYR A CA 1
ATOM 3417 C C . TYR A 1 421 ? -0.357 6.372 -11.635 1.00 91.69 421 TYR A C 1
ATOM 3419 O O . TYR A 1 421 ? -0.100 5.473 -12.440 1.00 91.69 421 TYR A O 1
ATOM 3427 N N . ALA A 1 422 ? 0.119 7.604 -11.749 1.00 92.94 422 ALA A N 1
ATOM 3428 C CA . ALA A 1 422 ? 0.910 8.039 -12.877 1.00 92.94 422 ALA A CA 1
ATOM 3429 C C . ALA A 1 422 ? 2.053 8.972 -12.474 1.00 92.94 422 ALA A C 1
ATOM 3431 O O . ALA A 1 422 ? 1.979 9.699 -11.484 1.00 92.94 422 ALA A O 1
ATOM 3432 N N . THR A 1 423 ? 3.113 8.972 -13.277 1.00 93.38 423 THR A N 1
ATOM 3433 C CA . THR A 1 423 ? 4.215 9.933 -13.179 1.00 93.38 423 THR A CA 1
ATOM 3434 C C . THR A 1 423 ? 4.620 10.378 -14.569 1.00 93.38 423 THR A C 1
ATOM 3436 O O . THR A 1 423 ? 4.955 9.545 -15.410 1.00 93.38 423 THR A O 1
ATOM 3439 N N . VAL A 1 424 ? 4.641 11.688 -14.807 1.00 91.56 424 VAL A N 1
ATOM 3440 C CA . VAL A 1 424 ? 5.234 12.234 -16.032 1.00 91.56 424 VAL A CA 1
ATOM 3441 C C . VAL A 1 424 ? 6.753 12.105 -15.937 1.00 91.56 424 VAL A C 1
ATOM 3443 O O . VAL A 1 424 ? 7.366 12.532 -14.953 1.00 91.56 424 VAL A O 1
ATOM 3446 N N . VAL A 1 425 ? 7.359 11.502 -16.957 1.00 92.25 425 VAL A N 1
ATOM 3447 C CA . VAL A 1 425 ? 8.800 11.215 -17.018 1.00 92.25 425 VAL A CA 1
ATOM 3448 C C . VAL A 1 425 ? 9.413 11.882 -18.236 1.00 92.25 425 VAL A C 1
ATOM 3450 O O . VAL A 1 425 ? 8.726 12.097 -19.230 1.00 92.25 425 VAL A O 1
ATOM 3453 N N . VAL A 1 426 ? 10.695 12.233 -18.180 1.00 91.31 426 VAL A N 1
ATOM 3454 C CA . VAL A 1 426 ? 11.365 12.898 -19.304 1.00 91.31 426 VAL A CA 1
ATOM 3455 C C . VAL A 1 426 ? 11.769 11.935 -20.422 1.00 91.31 426 VAL A C 1
ATOM 3457 O O . VAL A 1 426 ? 12.075 10.768 -20.148 1.00 91.31 426 VAL A O 1
ATOM 3460 N N . PRO A 1 427 ? 11.809 12.405 -21.686 1.00 91.81 427 PRO A N 1
ATOM 3461 C CA . PRO A 1 427 ? 12.187 11.579 -22.827 1.00 91.81 427 PRO A CA 1
ATOM 3462 C C . PRO A 1 427 ? 13.554 10.906 -22.682 1.00 91.81 427 PRO A C 1
ATOM 3464 O O . PRO A 1 427 ? 13.674 9.740 -23.052 1.00 91.81 427 PRO A O 1
ATOM 3467 N N . LEU A 1 428 ? 14.572 11.561 -22.112 1.00 93.19 428 LEU A N 1
ATOM 3468 C CA . LEU A 1 428 ? 15.886 10.926 -21.968 1.00 93.19 428 LEU A CA 1
ATOM 3469 C C . LEU A 1 428 ? 15.879 9.755 -20.983 1.00 93.19 428 LEU A C 1
ATOM 3471 O O . LEU A 1 428 ? 16.572 8.766 -21.216 1.00 93.19 428 LEU A O 1
ATOM 3475 N N . ALA A 1 429 ? 15.091 9.822 -19.905 1.00 94.44 429 ALA A N 1
ATOM 3476 C CA . ALA A 1 429 ? 14.941 8.697 -18.981 1.00 94.44 429 ALA A CA 1
ATOM 3477 C C . ALA A 1 429 ? 14.322 7.487 -19.698 1.00 94.44 429 ALA A C 1
ATOM 3479 O O . ALA A 1 429 ? 14.789 6.358 -19.532 1.00 94.44 429 ALA A O 1
ATOM 3480 N N . VAL A 1 430 ? 13.333 7.729 -20.566 1.00 94.31 430 VAL A N 1
ATOM 3481 C CA . VAL A 1 430 ? 12.756 6.698 -21.439 1.00 94.31 430 VAL A CA 1
ATOM 3482 C C . VAL A 1 430 ? 13.817 6.180 -22.413 1.00 94.31 430 VAL A C 1
ATOM 3484 O O . VAL A 1 430 ? 14.031 4.974 -22.499 1.00 94.31 430 VAL A O 1
ATOM 3487 N N . ALA A 1 431 ? 14.563 7.062 -23.079 1.00 93.62 431 ALA A N 1
ATOM 3488 C CA . ALA A 1 431 ? 15.610 6.679 -24.024 1.00 93.62 431 ALA A CA 1
ATOM 3489 C C . ALA A 1 431 ? 16.728 5.840 -23.385 1.00 93.62 431 ALA A C 1
ATOM 3491 O O . ALA A 1 431 ? 17.286 4.957 -24.036 1.00 93.62 431 ALA A O 1
ATOM 3492 N N . LEU A 1 432 ? 17.067 6.096 -22.119 1.00 94.25 432 LEU A N 1
ATOM 3493 C CA . LEU A 1 432 ? 18.127 5.398 -21.391 1.00 94.25 432 LEU A CA 1
ATOM 3494 C C . LEU A 1 432 ? 17.665 4.082 -20.761 1.00 94.25 432 LEU A C 1
ATOM 3496 O O . LEU A 1 432 ? 18.453 3.138 -20.716 1.00 94.25 432 LEU A O 1
ATOM 3500 N N . PHE A 1 433 ? 16.420 3.993 -20.292 1.00 94.62 433 PHE A N 1
ATOM 3501 C CA . PHE A 1 433 ? 15.997 2.861 -19.463 1.00 94.62 433 PHE A CA 1
ATOM 3502 C C . PHE A 1 433 ? 14.868 2.004 -20.035 1.00 94.62 433 PHE A C 1
ATOM 3504 O O . PHE A 1 433 ? 14.697 0.875 -19.579 1.00 94.62 433 PHE A O 1
ATOM 3511 N N . ALA A 1 434 ? 14.139 2.473 -21.049 1.00 92.69 434 ALA A N 1
ATOM 3512 C CA . ALA A 1 434 ? 13.140 1.656 -21.732 1.00 92.69 434 ALA A CA 1
ATOM 3513 C C . ALA A 1 434 ? 13.787 0.606 -22.648 1.00 92.69 434 ALA A C 1
ATOM 3515 O O . ALA A 1 434 ? 14.903 0.788 -23.149 1.00 92.69 434 ALA A O 1
ATOM 3516 N N . GLY A 1 435 ? 13.053 -0.471 -22.912 1.00 90.25 435 GLY A N 1
ATOM 3517 C CA . GLY A 1 435 ? 13.437 -1.533 -23.839 1.00 90.25 435 GLY A CA 1
ATOM 3518 C C . GLY A 1 435 ? 14.490 -2.507 -23.305 1.00 90.25 435 GLY A C 1
ATOM 3519 O O . GLY A 1 435 ? 14.773 -2.528 -22.103 1.00 90.25 435 GLY A O 1
ATOM 3520 N N . PRO A 1 436 ? 15.083 -3.333 -24.186 1.00 87.12 436 PRO A N 1
ATOM 3521 C CA . PRO A 1 436 ? 16.048 -4.349 -23.799 1.00 87.12 436 PRO A CA 1
ATOM 3522 C C . PRO A 1 436 ? 17.351 -3.724 -23.296 1.00 87.12 436 PRO A C 1
ATOM 3524 O O . PRO A 1 436 ? 17.769 -2.639 -23.719 1.00 87.12 436 PRO A O 1
ATOM 3527 N N . THR A 1 437 ? 18.053 -4.464 -22.437 1.00 86.00 437 THR A N 1
ATOM 3528 C CA . THR A 1 437 ? 19.340 -4.047 -21.854 1.00 86.00 437 THR A CA 1
ATOM 3529 C C . THR A 1 437 ? 20.415 -3.768 -22.915 1.00 86.00 437 THR A C 1
ATOM 3531 O O . THR A 1 437 ? 21.342 -2.990 -22.682 1.00 86.00 437 THR A O 1
ATOM 3534 N N . ARG A 1 438 ? 20.279 -4.356 -24.112 1.00 83.31 438 ARG A N 1
ATOM 3535 C CA . ARG A 1 438 ? 21.123 -4.101 -25.286 1.00 83.31 438 ARG A CA 1
ATOM 3536 C C . ARG A 1 438 ? 20.270 -3.675 -26.480 1.00 83.31 438 ARG A C 1
ATOM 3538 O O . ARG A 1 438 ? 19.515 -4.482 -27.015 1.00 83.31 438 ARG A O 1
ATOM 3545 N N . LEU A 1 439 ? 20.452 -2.435 -26.930 1.00 83.88 439 LEU A N 1
ATOM 3546 C CA . LEU A 1 439 ? 19.894 -1.952 -28.195 1.00 83.88 439 LEU A CA 1
ATOM 3547 C C . LEU A 1 439 ? 20.834 -2.303 -29.357 1.00 83.88 439 LEU A C 1
ATOM 3549 O O . LEU A 1 439 ? 22.059 -2.259 -29.216 1.00 83.88 439 LEU A O 1
ATOM 3553 N N . ARG A 1 440 ? 20.265 -2.660 -30.510 1.00 82.50 440 ARG A N 1
ATOM 3554 C CA . ARG A 1 440 ? 21.005 -2.996 -31.736 1.00 82.50 440 ARG A CA 1
ATOM 3555 C C . ARG A 1 440 ? 21.103 -1.772 -32.643 1.00 82.50 440 ARG A C 1
ATOM 3557 O O . ARG A 1 440 ? 20.185 -0.966 -32.704 1.00 82.50 440 ARG A O 1
ATOM 3564 N N . LEU A 1 441 ? 22.178 -1.680 -33.430 1.00 78.19 441 LEU A N 1
ATOM 3565 C CA . LEU A 1 441 ? 22.348 -0.603 -34.421 1.00 78.19 441 LEU A CA 1
ATOM 3566 C C . LEU A 1 441 ? 21.244 -0.593 -35.493 1.00 78.19 441 LEU A C 1
ATOM 3568 O O . LEU A 1 441 ? 20.960 0.454 -36.055 1.00 78.19 441 LEU A O 1
ATOM 3572 N N . SER A 1 442 ? 20.581 -1.728 -35.739 1.00 77.25 442 SER A N 1
ATOM 3573 C CA . SER A 1 442 ? 19.432 -1.824 -36.652 1.00 77.25 442 SER A CA 1
ATOM 3574 C C . SER A 1 442 ? 18.220 -1.000 -36.212 1.00 77.25 442 SER A C 1
ATOM 3576 O O . SER A 1 442 ? 17.311 -0.786 -37.001 1.00 77.25 442 SER A O 1
ATOM 3578 N N . GLN A 1 443 ? 18.186 -0.559 -34.954 1.00 79.00 443 GLN A N 1
ATOM 3579 C CA . GLN A 1 443 ? 17.127 0.283 -34.400 1.00 79.00 443 GLN A CA 1
ATOM 3580 C C . GLN A 1 443 ? 17.378 1.781 -34.640 1.00 79.00 443 GLN A C 1
ATOM 3582 O O . GLN A 1 443 ? 16.673 2.621 -34.088 1.00 79.00 443 GLN A O 1
ATOM 3587 N N . ILE A 1 444 ? 18.399 2.119 -35.427 1.00 82.06 444 ILE A N 1
ATOM 3588 C CA . ILE A 1 444 ? 18.794 3.484 -35.755 1.00 82.06 444 ILE A CA 1
ATOM 3589 C C . ILE A 1 444 ? 18.562 3.687 -37.257 1.00 82.06 444 ILE A C 1
ATOM 3591 O O . ILE A 1 444 ? 19.117 2.944 -38.066 1.00 82.06 444 ILE A O 1
ATOM 3595 N N . SER A 1 445 ? 17.751 4.677 -37.642 1.00 80.69 445 SER A N 1
ATOM 3596 C CA . SER A 1 445 ? 17.493 4.999 -39.055 1.00 80.69 445 SER A CA 1
ATOM 3597 C C . SER A 1 445 ? 17.814 6.458 -39.371 1.00 80.69 445 SER A C 1
ATOM 3599 O O . SER A 1 445 ? 17.308 7.354 -38.689 1.00 80.69 445 SER A O 1
ATOM 3601 N N . ASP A 1 446 ? 18.580 6.707 -40.432 1.00 75.31 446 ASP A N 1
ATOM 3602 C CA . ASP A 1 446 ? 18.898 8.064 -40.885 1.00 75.31 446 ASP A CA 1
ATOM 3603 C C . ASP A 1 446 ? 17.648 8.815 -41.366 1.00 75.31 446 ASP A C 1
ATOM 3605 O O . ASP A 1 446 ? 16.824 8.282 -42.116 1.00 75.31 446 ASP A O 1
ATOM 3609 N N . THR A 1 447 ? 17.525 10.084 -40.965 1.00 64.81 447 THR A N 1
ATOM 3610 C CA . THR A 1 447 ? 16.560 11.000 -41.588 1.00 64.81 447 THR A CA 1
ATOM 3611 C C . THR A 1 447 ? 17.150 11.531 -42.899 1.00 64.81 447 THR A C 1
ATOM 3613 O O . THR A 1 447 ? 18.340 11.836 -42.977 1.00 64.81 447 THR A O 1
ATOM 3616 N N . GLN A 1 448 ? 16.351 11.596 -43.969 1.00 57.50 448 GLN A N 1
ATOM 3617 C CA . GLN A 1 448 ? 16.806 11.932 -45.330 1.00 57.50 448 GLN A CA 1
ATOM 3618 C C . GLN A 1 448 ? 17.176 13.424 -45.527 1.00 57.50 448 GLN A C 1
ATOM 3620 O O . GLN A 1 448 ? 16.675 14.071 -46.444 1.00 57.50 448 GLN A O 1
ATOM 3625 N N . SER A 1 449 ? 18.059 14.005 -44.708 1.00 54.47 449 SER A N 1
ATOM 3626 C CA . SER A 1 449 ? 18.520 15.393 -44.879 1.00 54.47 449 SER A CA 1
ATOM 3627 C C . SER A 1 449 ? 20.041 15.504 -45.033 1.00 54.47 449 SER A C 1
ATOM 3629 O O . SER A 1 449 ? 20.803 15.192 -44.119 1.00 54.47 449 SER A O 1
ATOM 3631 N N . ASN A 1 450 ? 20.474 16.010 -46.194 1.00 52.09 450 ASN A N 1
ATOM 3632 C CA . ASN A 1 450 ? 21.863 16.299 -46.584 1.00 52.09 450 ASN A CA 1
ATOM 3633 C C . ASN A 1 450 ? 22.446 17.556 -45.893 1.00 52.09 450 ASN A C 1
ATOM 3635 O O . ASN A 1 450 ? 22.997 18.434 -46.555 1.00 52.09 450 ASN A O 1
ATOM 3639 N N . SER A 1 451 ? 22.341 17.671 -44.570 1.00 54.69 451 SER A N 1
ATOM 3640 C CA . SER A 1 451 ? 23.003 18.734 -43.802 1.00 54.69 451 SER A CA 1
ATOM 3641 C C . SER A 1 451 ? 23.988 18.150 -42.786 1.00 54.69 451 SER A C 1
ATOM 3643 O O . SER A 1 451 ? 23.894 16.992 -42.382 1.00 54.69 451 SER A O 1
ATOM 3645 N N . HIS A 1 452 ? 24.983 18.953 -42.401 1.00 54.91 452 HIS A N 1
ATOM 3646 C CA . HIS A 1 452 ? 26.079 18.564 -41.506 1.00 54.91 452 HIS A CA 1
ATOM 3647 C C . HIS A 1 452 ? 25.641 18.207 -40.070 1.00 54.91 452 HIS A C 1
ATOM 3649 O O . HIS A 1 452 ? 26.463 17.706 -39.308 1.00 54.91 452 HIS A O 1
ATOM 3655 N N . ASP A 1 453 ? 24.360 18.387 -39.732 1.00 57.16 453 ASP A N 1
ATOM 3656 C CA . ASP A 1 453 ? 23.758 18.009 -38.451 1.00 57.16 453 ASP A CA 1
ATOM 3657 C C . ASP A 1 453 ? 22.731 16.887 -38.692 1.00 57.16 453 ASP A C 1
ATOM 3659 O O . ASP A 1 453 ? 21.527 17.110 -38.836 1.00 57.16 453 ASP A O 1
ATOM 3663 N N . ARG A 1 454 ? 23.232 15.657 -38.876 1.00 74.25 454 ARG A N 1
ATOM 3664 C CA . ARG A 1 454 ? 22.390 14.497 -39.209 1.00 74.25 454 ARG A CA 1
ATOM 3665 C C . ARG A 1 454 ? 21.575 14.079 -37.988 1.00 74.25 454 ARG A C 1
ATOM 3667 O O . ARG A 1 454 ? 22.093 13.424 -37.078 1.00 74.25 454 ARG A O 1
ATOM 3674 N N . ASN A 1 455 ? 20.299 14.447 -37.989 1.00 83.88 455 ASN A N 1
ATOM 3675 C CA . ASN A 1 455 ? 19.312 13.870 -37.089 1.00 83.88 455 ASN A CA 1
ATOM 3676 C C . ASN A 1 455 ? 19.013 12.424 -37.491 1.00 83.88 455 ASN A C 1
ATOM 3678 O O . ASN A 1 455 ? 18.989 12.066 -38.671 1.00 83.88 455 ASN A O 1
ATOM 3682 N N . VAL A 1 456 ? 18.786 11.586 -36.493 1.00 87.56 456 VAL A N 1
ATOM 3683 C CA . VAL A 1 456 ? 18.588 10.151 -36.658 1.00 87.56 456 VAL A CA 1
ATOM 3684 C C . VAL A 1 456 ? 17.411 9.726 -35.791 1.00 87.56 456 VAL A C 1
ATOM 3686 O O . VAL A 1 456 ? 17.205 10.273 -34.703 1.00 87.56 456 VAL A O 1
ATOM 3689 N N . ASN A 1 457 ? 16.635 8.758 -36.270 1.00 87.56 457 ASN A N 1
ATOM 3690 C CA . ASN A 1 457 ? 15.571 8.154 -35.479 1.00 87.56 457 ASN A CA 1
ATOM 3691 C C . ASN A 1 457 ? 16.139 6.978 -34.685 1.00 87.56 457 ASN A C 1
ATOM 3693 O O . ASN A 1 457 ? 16.807 6.115 -35.256 1.00 87.56 457 ASN A O 1
ATOM 3697 N N . ILE A 1 458 ? 15.838 6.926 -33.391 1.00 88.88 458 ILE A N 1
ATOM 3698 C CA . ILE A 1 458 ? 16.090 5.766 -32.529 1.00 88.88 458 ILE A CA 1
ATOM 3699 C C . ILE A 1 458 ? 14.759 5.093 -32.201 1.00 88.88 458 ILE A C 1
ATOM 3701 O O . ILE A 1 458 ? 13.823 5.771 -31.785 1.00 88.88 458 ILE A O 1
ATOM 3705 N N . PHE A 1 459 ? 14.688 3.773 -32.368 1.00 89.75 459 PHE A N 1
ATOM 3706 C CA . PHE A 1 459 ? 13.519 2.953 -32.052 1.00 89.75 459 PHE A CA 1
ATOM 3707 C C . PHE A 1 459 ? 13.790 2.065 -30.829 1.00 89.75 459 PHE A C 1
ATOM 3709 O O . PHE A 1 459 ? 14.788 1.351 -30.764 1.00 89.75 459 PHE A O 1
ATOM 3716 N N . ILE A 1 460 ? 12.886 2.075 -29.854 1.00 89.62 460 ILE A N 1
ATOM 3717 C CA . ILE A 1 460 ? 12.930 1.244 -28.649 1.00 89.62 460 ILE A CA 1
ATOM 3718 C C . ILE A 1 460 ? 11.645 0.412 -28.627 1.00 89.62 460 ILE A C 1
ATOM 3720 O O . ILE A 1 460 ? 10.544 0.956 -28.622 1.00 89.62 460 ILE A O 1
ATOM 3724 N N . ASP A 1 461 ? 11.789 -0.915 -28.641 1.00 84.88 461 ASP A N 1
ATOM 3725 C CA . ASP A 1 461 ? 10.667 -1.866 -28.673 1.00 84.88 461 ASP A CA 1
ATOM 3726 C C . ASP A 1 461 ? 9.623 -1.580 -29.764 1.00 84.88 461 ASP A C 1
ATOM 3728 O O . ASP A 1 461 ? 8.434 -1.769 -29.555 1.00 84.88 461 ASP A O 1
ATOM 3732 N N . GLU A 1 462 ? 10.083 -1.134 -30.937 1.00 81.94 462 GLU A N 1
ATOM 3733 C CA . GLU A 1 462 ? 9.308 -0.892 -32.171 1.00 81.94 462 GLU A CA 1
ATOM 3734 C C . GLU A 1 462 ? 8.303 0.274 -32.129 1.00 81.94 462 GLU A C 1
ATOM 3736 O O . GLU A 1 462 ? 8.084 0.911 -33.157 1.00 81.94 462 GLU A O 1
ATOM 3741 N N . TRP A 1 463 ? 7.734 0.615 -30.969 1.00 85.94 463 TRP A N 1
ATOM 3742 C CA . TRP A 1 463 ? 6.690 1.646 -30.850 1.00 85.94 463 TRP A CA 1
ATOM 3743 C C . TRP A 1 463 ? 7.176 2.969 -30.241 1.00 85.94 463 TRP A C 1
ATOM 3745 O O . TRP A 1 463 ? 6.590 4.019 -30.515 1.00 85.94 463 TRP A O 1
ATOM 3755 N N . ILE A 1 464 ? 8.241 2.948 -29.431 1.00 89.38 464 ILE A N 1
ATOM 3756 C CA . ILE A 1 464 ? 8.861 4.166 -28.901 1.00 89.38 464 ILE A CA 1
ATOM 3757 C C . ILE A 1 464 ? 9.884 4.628 -29.923 1.00 89.38 464 ILE A C 1
ATOM 3759 O O . ILE A 1 464 ? 10.843 3.913 -30.206 1.00 89.38 464 ILE A O 1
ATOM 3763 N N . TRP A 1 465 ? 9.718 5.834 -30.451 1.00 88.56 465 TRP A N 1
ATOM 3764 C CA . TRP A 1 465 ? 10.703 6.428 -31.341 1.00 88.56 465 TRP A CA 1
ATOM 3765 C C . TRP A 1 465 ? 10.977 7.876 -30.968 1.00 88.56 465 TRP A C 1
ATOM 3767 O O . TRP A 1 465 ? 10.106 8.589 -30.470 1.00 88.56 465 TRP A O 1
ATOM 3777 N N . MET A 1 466 ? 12.221 8.293 -31.169 1.00 89.75 466 MET A N 1
ATOM 3778 C CA . MET A 1 466 ? 12.679 9.647 -30.872 1.00 89.75 466 MET A CA 1
ATOM 3779 C C . MET A 1 466 ? 13.607 10.129 -31.979 1.00 89.75 466 MET A C 1
ATOM 3781 O O . MET A 1 466 ? 14.313 9.326 -32.591 1.00 89.75 466 MET A O 1
ATOM 3785 N N . VAL A 1 467 ? 13.629 11.442 -32.204 1.00 89.25 467 VAL A N 1
ATOM 3786 C CA . VAL A 1 467 ? 14.524 12.093 -33.167 1.00 89.25 467 VAL A CA 1
ATOM 3787 C C . VAL A 1 467 ? 15.539 12.919 -32.404 1.00 89.25 467 VAL A C 1
ATOM 3789 O O . VAL A 1 467 ? 15.170 13.753 -31.579 1.00 89.25 467 VAL A O 1
ATOM 3792 N N . MET A 1 468 ? 16.818 12.693 -32.674 1.00 89.44 468 MET A N 1
ATOM 3793 C CA . MET A 1 468 ? 17.905 13.455 -32.064 1.00 89.44 468 MET A CA 1
ATOM 3794 C C . MET A 1 468 ? 19.156 13.419 -32.944 1.00 89.44 468 MET A C 1
ATOM 3796 O O . MET A 1 468 ? 19.237 12.630 -33.887 1.00 89.44 468 MET A O 1
ATOM 3800 N N . SER A 1 469 ? 20.144 14.261 -32.642 1.00 90.56 469 SER A N 1
ATOM 3801 C CA . SER A 1 469 ? 21.416 14.269 -33.368 1.00 90.56 469 SER A CA 1
ATOM 3802 C C . SER A 1 469 ? 22.159 12.938 -33.207 1.00 90.56 469 SER A C 1
ATOM 3804 O O . SER A 1 469 ? 22.118 12.306 -32.147 1.00 90.56 469 SER A O 1
ATOM 3806 N N . ASN A 1 470 ? 22.897 12.518 -34.240 1.00 87.25 470 ASN A N 1
ATOM 3807 C CA . ASN A 1 470 ? 23.686 11.282 -34.182 1.00 87.25 470 ASN A CA 1
ATOM 3808 C C . ASN A 1 470 ? 24.665 11.267 -32.988 1.00 87.25 470 ASN A C 1
ATOM 3810 O O . ASN A 1 470 ? 24.830 10.244 -32.330 1.00 87.25 470 ASN A O 1
ATOM 3814 N N . SER A 1 471 ? 25.274 12.408 -32.645 1.00 90.19 471 SER A N 1
ATOM 3815 C CA . SER A 1 471 ? 26.157 12.523 -31.475 1.00 90.19 471 SER A CA 1
ATOM 3816 C C . SER A 1 471 ? 25.449 12.166 -30.162 1.00 90.19 471 SER A C 1
ATOM 3818 O O . SER A 1 471 ? 26.006 11.415 -29.357 1.00 90.19 471 SER A O 1
ATOM 3820 N N . ASN A 1 472 ? 24.208 12.624 -29.976 1.00 90.44 472 ASN A N 1
ATOM 3821 C CA . ASN A 1 472 ? 23.395 12.300 -28.804 1.00 90.44 472 ASN A CA 1
ATOM 3822 C C . ASN A 1 472 ? 22.991 10.821 -28.786 1.00 90.44 472 ASN A C 1
ATOM 3824 O O . ASN A 1 472 ? 23.095 10.184 -27.737 1.00 90.44 472 ASN A O 1
ATOM 3828 N N . VAL A 1 473 ? 22.624 10.240 -29.938 1.00 89.94 473 VAL A N 1
ATOM 3829 C CA . VAL A 1 473 ? 22.339 8.794 -30.044 1.00 89.94 473 VAL A CA 1
ATOM 3830 C C . VAL A 1 473 ? 23.553 7.972 -29.611 1.00 89.94 473 VAL A C 1
ATOM 3832 O O . VAL A 1 473 ? 23.425 7.063 -28.791 1.00 89.94 473 VAL A O 1
ATOM 3835 N N . GLN A 1 474 ? 24.749 8.303 -30.108 1.00 89.56 474 GLN A N 1
ATOM 3836 C CA . GLN A 1 474 ? 25.977 7.595 -29.733 1.00 89.56 474 GLN A CA 1
ATOM 3837 C C . GLN A 1 474 ? 26.269 7.704 -28.232 1.00 89.56 474 GLN A C 1
ATOM 3839 O O . GLN A 1 474 ? 26.711 6.729 -27.618 1.00 89.56 474 GLN A O 1
ATOM 3844 N N . LEU A 1 475 ? 26.013 8.868 -27.627 1.00 91.50 475 LEU A N 1
ATOM 3845 C CA . LEU A 1 475 ? 26.170 9.057 -26.188 1.00 91.50 475 LEU A CA 1
ATOM 3846 C C . LEU A 1 475 ? 25.171 8.201 -25.400 1.00 91.50 475 LEU A C 1
ATOM 3848 O O . LEU A 1 475 ? 25.584 7.487 -24.491 1.00 91.50 475 LEU A O 1
ATOM 3852 N N . ILE A 1 476 ? 23.891 8.201 -25.780 1.00 91.62 476 ILE A N 1
ATOM 3853 C CA . ILE A 1 476 ? 22.854 7.370 -25.150 1.00 91.62 476 ILE A CA 1
ATOM 3854 C C . ILE A 1 476 ? 23.222 5.892 -25.239 1.00 91.62 476 ILE A C 1
ATOM 3856 O O . ILE A 1 476 ? 23.199 5.201 -24.225 1.00 91.62 476 ILE A O 1
ATOM 3860 N N . MET A 1 477 ? 23.628 5.404 -26.412 1.00 91.00 477 MET A N 1
ATOM 3861 C CA . MET A 1 477 ? 24.007 4.001 -26.604 1.00 91.00 477 MET A CA 1
ATOM 3862 C C . MET A 1 477 ? 25.176 3.592 -25.697 1.00 91.00 477 MET A C 1
ATOM 3864 O O . MET A 1 477 ? 25.116 2.548 -25.044 1.00 91.00 477 MET A O 1
ATOM 3868 N N . LYS A 1 478 ? 26.212 4.436 -25.591 1.00 91.50 478 LYS A N 1
ATOM 3869 C CA . LYS A 1 478 ? 27.353 4.203 -24.689 1.00 91.50 478 LYS A CA 1
ATOM 3870 C C . LYS A 1 478 ? 26.941 4.240 -23.218 1.00 91.50 478 LYS A C 1
ATOM 3872 O O . LYS A 1 478 ? 27.343 3.366 -22.450 1.00 91.50 478 LYS A O 1
ATOM 3877 N N . THR A 1 479 ? 26.120 5.213 -22.826 1.00 92.50 479 THR A N 1
ATOM 3878 C CA . THR A 1 479 ? 25.618 5.342 -21.452 1.00 92.50 479 THR A CA 1
ATOM 3879 C C . THR A 1 479 ? 24.759 4.142 -21.068 1.00 92.50 479 THR A C 1
ATOM 3881 O O . THR A 1 479 ? 24.989 3.557 -20.013 1.00 92.50 479 THR A O 1
ATOM 3884 N N . ARG A 1 480 ? 23.852 3.694 -21.947 1.00 93.38 480 ARG A N 1
ATOM 3885 C CA . ARG A 1 480 ? 23.064 2.465 -21.766 1.00 93.38 480 ARG A CA 1
ATOM 3886 C C . ARG A 1 480 ? 23.956 1.250 -21.576 1.00 93.38 480 ARG A C 1
ATOM 3888 O O . ARG A 1 480 ? 23.773 0.503 -20.622 1.00 93.38 480 ARG A O 1
ATOM 3895 N N . GLN A 1 481 ? 24.942 1.064 -22.453 1.00 92.38 481 GLN A N 1
ATOM 3896 C CA . GLN A 1 481 ? 25.871 -0.059 -22.354 1.00 92.38 481 GLN A CA 1
ATOM 3897 C C . GLN A 1 481 ? 26.613 -0.058 -21.011 1.00 92.38 481 GLN A C 1
ATOM 3899 O O . GLN A 1 481 ? 26.751 -1.110 -20.388 1.00 92.38 481 GLN A O 1
ATOM 3904 N N . SER A 1 482 ? 27.066 1.112 -20.554 1.00 91.88 482 SER A N 1
ATOM 3905 C CA . SER A 1 482 ? 27.749 1.264 -19.268 1.00 91.88 482 SER A CA 1
ATOM 3906 C C . SER A 1 482 ? 26.816 0.979 -18.084 1.00 91.88 482 SER A C 1
ATOM 3908 O O . SER A 1 482 ? 27.150 0.171 -17.216 1.00 91.88 482 SER A O 1
ATOM 3910 N N . PHE A 1 483 ? 25.616 1.567 -18.082 1.00 94.19 483 PHE A N 1
ATOM 3911 C CA . PHE A 1 483 ? 24.617 1.375 -17.029 1.00 94.19 483 PHE A CA 1
ATOM 3912 C C . PHE A 1 483 ? 24.189 -0.087 -16.921 1.00 94.19 483 PHE A C 1
ATOM 3914 O O . PHE A 1 483 ? 24.255 -0.680 -15.846 1.00 94.19 483 PHE A O 1
ATOM 3921 N N . PHE A 1 484 ? 23.816 -0.715 -18.039 1.00 94.19 484 PHE A N 1
ATOM 3922 C CA . PHE A 1 484 ? 23.398 -2.110 -18.015 1.00 94.19 484 PHE A CA 1
ATOM 3923 C C . PHE A 1 484 ? 24.566 -3.051 -17.717 1.00 94.19 484 PHE A C 1
ATOM 3925 O O . PHE A 1 484 ? 24.350 -4.090 -17.104 1.00 94.19 484 PHE A O 1
ATOM 3932 N N . LYS A 1 485 ? 25.818 -2.711 -18.045 1.00 93.06 485 LYS A N 1
ATOM 3933 C CA . LYS A 1 485 ? 26.968 -3.487 -17.557 1.00 93.06 485 LYS A CA 1
ATOM 3934 C C . LYS A 1 485 ? 27.025 -3.487 -16.023 1.00 93.06 485 LYS A C 1
ATOM 3936 O O . LYS A 1 485 ? 27.112 -4.564 -15.438 1.00 93.06 485 LYS A O 1
ATOM 3941 N N . LEU A 1 486 ? 26.898 -2.317 -15.388 1.00 91.75 486 LEU A N 1
ATOM 3942 C CA . LEU A 1 486 ? 26.837 -2.204 -13.925 1.00 91.75 486 LEU A CA 1
ATOM 3943 C C . LEU A 1 486 ? 25.625 -2.931 -13.333 1.00 91.75 486 LEU A C 1
ATOM 3945 O O . LEU A 1 486 ? 25.759 -3.584 -12.306 1.00 91.75 486 LEU A O 1
ATOM 3949 N N . TYR A 1 487 ? 24.469 -2.871 -13.997 1.00 94.31 487 TYR A N 1
ATOM 3950 C CA . TYR A 1 487 ? 23.263 -3.606 -13.610 1.00 94.31 487 TYR A CA 1
ATOM 3951 C C . TYR A 1 487 ? 23.515 -5.119 -13.510 1.00 94.31 487 TYR A C 1
ATOM 3953 O O . TYR A 1 487 ? 23.240 -5.732 -12.479 1.00 94.31 487 TYR A O 1
ATOM 3961 N N . HIS A 1 488 ? 24.099 -5.725 -14.549 1.00 94.25 488 HIS A N 1
ATOM 3962 C CA . HIS A 1 488 ? 24.403 -7.159 -14.540 1.00 94.25 488 HIS A CA 1
ATOM 3963 C C . HIS A 1 488 ? 25.520 -7.503 -13.546 1.00 94.25 488 HIS A C 1
ATOM 3965 O O . HIS A 1 488 ? 25.448 -8.540 -12.884 1.00 94.25 488 HIS A O 1
ATOM 3971 N N . ASP A 1 489 ? 26.536 -6.642 -13.415 1.00 92.56 489 ASP A N 1
ATOM 3972 C CA . ASP A 1 489 ? 27.606 -6.813 -12.429 1.00 92.56 489 ASP A CA 1
ATOM 3973 C C . ASP A 1 489 ? 27.058 -6.773 -10.993 1.00 92.56 489 ASP A C 1
ATOM 3975 O O . ASP A 1 489 ? 27.424 -7.617 -10.175 1.00 92.56 489 ASP A O 1
ATOM 3979 N N . LEU A 1 490 ? 26.139 -5.852 -10.689 1.00 93.44 490 LEU A N 1
ATOM 3980 C CA . LEU A 1 490 ? 25.452 -5.805 -9.400 1.00 93.44 490 LEU A CA 1
ATOM 3981 C C . LEU A 1 490 ? 24.738 -7.127 -9.123 1.00 93.44 490 LEU A C 1
ATOM 3983 O O . LEU A 1 490 ? 25.000 -7.760 -8.107 1.00 93.44 490 LEU A O 1
ATOM 3987 N N . LEU A 1 491 ? 23.867 -7.571 -10.030 1.00 94.81 491 LEU A N 1
ATOM 3988 C CA . LEU A 1 491 ? 23.053 -8.768 -9.810 1.00 94.81 491 LEU A CA 1
ATOM 3989 C C . LEU A 1 491 ? 23.892 -10.043 -9.660 1.00 94.81 491 LEU A C 1
ATOM 3991 O O . LEU A 1 491 ? 23.594 -10.887 -8.813 1.00 94.81 491 LEU A O 1
ATOM 3995 N N . LYS A 1 492 ? 24.956 -10.172 -10.460 1.00 94.69 492 LYS A N 1
ATOM 3996 C CA . LYS A 1 492 ? 25.841 -11.339 -10.446 1.00 94.69 492 LYS A CA 1
ATOM 3997 C C . LYS A 1 492 ? 26.739 -11.383 -9.210 1.00 94.69 492 LYS A C 1
ATOM 3999 O O . LYS A 1 492 ? 27.013 -12.468 -8.703 1.00 94.69 492 LYS A O 1
ATOM 4004 N N . PHE A 1 493 ? 27.205 -10.229 -8.734 1.00 93.12 493 PHE A N 1
ATOM 4005 C CA . PHE A 1 493 ? 28.247 -10.148 -7.708 1.00 93.12 493 PHE A CA 1
ATOM 4006 C C . PHE A 1 493 ? 27.796 -9.474 -6.405 1.00 93.12 493 PHE A C 1
ATOM 4008 O O . PHE A 1 493 ? 28.639 -9.173 -5.565 1.00 93.12 493 PHE A O 1
ATOM 4015 N N . CYS A 1 494 ? 26.498 -9.244 -6.181 1.00 91.50 494 CYS A N 1
ATOM 4016 C CA . CYS A 1 494 ? 26.002 -8.645 -4.933 1.00 91.50 494 CYS A CA 1
ATOM 4017 C C . CYS A 1 494 ? 26.352 -9.467 -3.679 1.00 91.50 494 CYS A C 1
ATOM 4019 O O . CYS A 1 494 ? 26.451 -8.915 -2.591 1.00 91.50 494 CYS A O 1
ATOM 4021 N N . THR A 1 495 ? 26.590 -10.772 -3.815 1.00 90.00 495 THR A N 1
ATOM 4022 C CA . THR A 1 495 ? 26.992 -11.655 -2.708 1.00 90.00 495 THR A CA 1
ATOM 4023 C C . THR A 1 495 ? 28.475 -11.538 -2.337 1.00 90.00 495 THR A C 1
ATOM 4025 O O . THR A 1 495 ? 28.873 -12.016 -1.279 1.00 90.00 495 THR A O 1
ATOM 4028 N N . ASP A 1 496 ? 29.305 -10.929 -3.189 1.00 89.94 496 ASP A N 1
ATOM 4029 C CA . ASP A 1 496 ? 30.748 -10.781 -2.972 1.00 89.94 496 ASP A CA 1
ATOM 4030 C C . ASP A 1 496 ? 31.051 -9.512 -2.163 1.00 89.94 496 ASP A C 1
ATOM 4032 O O . ASP A 1 496 ? 31.156 -8.415 -2.709 1.00 89.94 496 ASP A O 1
ATOM 4036 N N . GLN A 1 497 ? 31.192 -9.651 -0.844 1.00 84.81 497 GLN A N 1
ATOM 4037 C CA . GLN A 1 497 ? 31.419 -8.513 0.056 1.00 84.81 497 GLN A CA 1
ATOM 4038 C C . GLN A 1 497 ? 32.738 -7.771 -0.214 1.00 84.81 497 GLN A C 1
ATOM 4040 O O . GLN A 1 497 ? 32.808 -6.563 0.013 1.00 84.81 497 GLN A O 1
ATOM 4045 N N . GLU A 1 498 ? 33.770 -8.455 -0.718 1.00 84.62 498 GLU A N 1
ATOM 4046 C CA . GLU A 1 498 ? 35.073 -7.842 -1.003 1.00 84.62 498 GLU A CA 1
ATOM 4047 C C . GLU A 1 498 ? 34.963 -6.822 -2.134 1.00 84.62 498 GLU A C 1
ATOM 4049 O O . GLU A 1 498 ? 35.519 -5.723 -2.056 1.00 84.62 498 GLU A O 1
ATOM 4054 N N . ARG A 1 499 ? 34.169 -7.150 -3.158 1.00 85.44 499 ARG A N 1
ATOM 4055 C CA . ARG A 1 499 ? 33.956 -6.291 -4.325 1.00 85.44 499 ARG A CA 1
ATOM 4056 C C . ARG A 1 499 ? 33.278 -4.963 -3.988 1.00 85.44 499 ARG A C 1
ATOM 4058 O O . ARG A 1 499 ? 33.536 -3.977 -4.681 1.00 85.44 499 ARG A O 1
ATOM 4065 N N . TRP A 1 500 ? 32.451 -4.936 -2.941 1.00 86.38 500 TRP A N 1
ATOM 4066 C CA . TRP A 1 500 ? 31.649 -3.777 -2.522 1.00 86.38 500 TRP A CA 1
ATOM 4067 C C . TRP A 1 500 ? 32.188 -3.076 -1.267 1.00 86.38 500 TRP A C 1
ATOM 4069 O O . TRP A 1 500 ? 31.471 -2.297 -0.631 1.00 86.38 500 TRP A O 1
ATOM 4079 N N . ARG A 1 501 ? 33.452 -3.318 -0.892 1.00 84.50 501 ARG A N 1
ATOM 4080 C CA . ARG A 1 501 ? 34.147 -2.509 0.123 1.00 84.50 501 ARG A CA 1
ATOM 4081 C C . ARG A 1 501 ? 34.239 -1.049 -0.322 1.00 84.50 501 ARG A C 1
ATOM 4083 O O . ARG A 1 501 ? 34.272 -0.767 -1.513 1.00 84.50 501 ARG A O 1
ATOM 4090 N N . ILE A 1 502 ? 34.316 -0.130 0.642 1.00 75.56 502 ILE A N 1
ATOM 4091 C CA . ILE A 1 502 ? 34.439 1.314 0.365 1.00 75.56 502 ILE A CA 1
ATOM 4092 C C . ILE A 1 502 ? 35.683 1.583 -0.498 1.00 75.56 502 ILE A C 1
ATOM 4094 O O . ILE A 1 502 ? 35.578 2.223 -1.531 1.00 75.56 502 ILE A O 1
ATOM 4098 N N . ASP A 1 503 ? 36.819 0.972 -0.154 1.00 71.12 503 ASP A N 1
ATOM 4099 C CA . ASP A 1 503 ? 38.104 1.180 -0.843 1.00 71.12 503 ASP A CA 1
ATOM 4100 C C . ASP A 1 503 ? 38.254 0.388 -2.161 1.00 71.12 503 ASP A C 1
ATOM 4102 O O . ASP A 1 503 ? 39.337 0.333 -2.747 1.00 71.12 503 ASP A O 1
ATOM 4106 N N . SER A 1 504 ? 37.193 -0.282 -2.624 1.00 69.44 504 SER A N 1
ATOM 4107 C CA . SER A 1 504 ? 37.216 -1.029 -3.883 1.00 69.44 504 SER A CA 1
ATOM 4108 C C . SER A 1 504 ? 37.367 -0.061 -5.064 1.00 69.44 504 SER A C 1
ATOM 4110 O O . SER A 1 504 ? 36.645 0.933 -5.126 1.00 69.44 504 SER A O 1
ATOM 4112 N N . PRO A 1 505 ? 38.213 -0.350 -6.074 1.00 60.94 505 PRO A N 1
ATOM 4113 C CA . PRO A 1 505 ? 38.399 0.526 -7.238 1.00 60.94 505 PRO A CA 1
ATOM 4114 C C . PRO A 1 505 ? 37.115 0.741 -8.066 1.00 60.94 505 PRO A C 1
ATOM 4116 O O . PRO A 1 505 ? 37.085 1.599 -8.946 1.00 60.94 505 PRO A O 1
ATOM 4119 N N . ASN A 1 506 ? 36.044 -0.013 -7.788 1.00 58.44 506 ASN A N 1
ATOM 4120 C CA . ASN A 1 506 ? 34.719 0.193 -8.373 1.00 58.44 506 ASN A CA 1
ATOM 4121 C C . ASN A 1 506 ? 33.919 1.357 -7.753 1.00 58.44 506 ASN A C 1
ATOM 4123 O O . ASN A 1 506 ? 32.900 1.725 -8.339 1.00 58.44 506 ASN A O 1
ATOM 4127 N N . ASP A 1 507 ? 34.365 1.949 -6.633 1.00 51.66 507 ASP A N 1
ATOM 4128 C CA . ASP A 1 507 ? 33.659 3.022 -5.897 1.00 51.66 507 ASP A CA 1
ATOM 4129 C C . ASP A 1 507 ? 33.322 4.232 -6.780 1.00 51.66 507 ASP A C 1
ATOM 4131 O O . ASP A 1 507 ? 32.236 4.808 -6.700 1.00 51.66 507 ASP A O 1
ATOM 4135 N N . GLY A 1 508 ? 34.205 4.552 -7.731 1.00 61.09 508 GLY A N 1
ATOM 4136 C CA . GLY A 1 508 ? 33.987 5.656 -8.659 1.00 61.09 508 GLY A CA 1
ATOM 4137 C C . GLY A 1 508 ? 32.813 5.429 -9.613 1.00 61.09 508 GLY A C 1
ATOM 4138 O O . GLY A 1 508 ? 32.048 6.348 -9.872 1.00 61.09 508 GLY A O 1
ATOM 4139 N N . ASN A 1 509 ? 32.617 4.222 -10.144 1.00 72.44 509 ASN A N 1
ATOM 4140 C CA . ASN A 1 509 ? 31.763 4.060 -11.326 1.00 72.44 509 ASN A CA 1
ATOM 4141 C C . ASN A 1 509 ? 30.267 4.208 -11.025 1.00 72.44 509 ASN A C 1
ATOM 4143 O O . ASN A 1 509 ? 29.553 4.812 -11.824 1.00 72.44 509 ASN A O 1
ATOM 4147 N N . LEU A 1 510 ? 29.788 3.686 -9.890 1.00 77.06 510 LEU A N 1
ATOM 4148 C CA . LEU A 1 510 ? 28.369 3.768 -9.530 1.00 77.06 510 LEU A CA 1
ATOM 4149 C C . LEU A 1 510 ? 27.986 5.192 -9.104 1.00 77.06 510 LEU A C 1
ATOM 4151 O O . LEU A 1 510 ? 27.030 5.757 -9.632 1.00 77.06 510 LEU A O 1
ATOM 4155 N N . ALA A 1 511 ? 28.762 5.788 -8.193 1.00 80.19 511 ALA A N 1
ATOM 4156 C CA . ALA A 1 511 ? 28.497 7.128 -7.677 1.00 80.19 511 ALA A CA 1
ATOM 4157 C C . ALA A 1 511 ? 28.667 8.208 -8.758 1.00 80.19 511 ALA A C 1
ATOM 4159 O O . ALA A 1 511 ? 27.801 9.069 -8.900 1.00 80.19 511 ALA A O 1
ATOM 4160 N N . LEU A 1 512 ? 29.727 8.134 -9.577 1.00 85.06 512 LEU A N 1
ATOM 4161 C CA . LEU A 1 512 ? 29.935 9.088 -10.674 1.00 85.06 512 LEU A CA 1
ATOM 4162 C C . LEU A 1 512 ? 28.854 8.966 -11.749 1.00 85.06 512 LEU A C 1
ATOM 4164 O O . LEU A 1 512 ? 28.433 9.983 -12.300 1.00 85.06 512 LEU A O 1
ATOM 4168 N N . MET A 1 513 ? 28.391 7.749 -12.056 1.00 87.19 513 MET A N 1
ATOM 4169 C CA . MET A 1 513 ? 27.297 7.563 -13.008 1.00 87.19 513 MET A CA 1
ATOM 4170 C C . MET A 1 513 ? 25.995 8.152 -12.470 1.00 87.19 513 MET A C 1
ATOM 4172 O O . MET A 1 513 ? 25.334 8.891 -13.197 1.00 87.19 513 MET A O 1
ATOM 4176 N N . ALA A 1 514 ? 25.649 7.871 -11.212 1.00 86.88 514 ALA A N 1
ATOM 4177 C CA . ALA A 1 514 ? 24.455 8.422 -10.583 1.00 86.88 514 ALA A CA 1
ATOM 4178 C C . ALA A 1 514 ? 24.498 9.962 -10.540 1.00 86.88 514 ALA A C 1
ATOM 4180 O O . ALA A 1 514 ? 23.522 10.599 -10.924 1.00 86.88 514 ALA A O 1
ATOM 4181 N N . ASP A 1 515 ? 25.637 10.562 -10.175 1.00 89.00 515 ASP A N 1
ATOM 4182 C CA . ASP A 1 515 ? 25.823 12.023 -10.148 1.00 89.00 515 ASP A CA 1
ATOM 4183 C C . ASP A 1 515 ? 25.759 12.653 -11.549 1.00 89.00 515 ASP A C 1
ATOM 4185 O O . ASP A 1 515 ? 25.138 13.698 -11.755 1.00 89.00 515 ASP A O 1
ATOM 4189 N N . SER A 1 516 ? 26.347 11.992 -12.549 1.00 91.38 516 SER A N 1
ATOM 4190 C CA . SER A 1 516 ? 26.290 12.460 -13.938 1.00 91.38 516 SER A CA 1
ATOM 4191 C C . SER A 1 516 ? 24.861 12.423 -14.479 1.00 91.38 516 SER A C 1
ATOM 4193 O O . SER A 1 516 ? 24.396 13.400 -15.064 1.00 91.38 516 SER A O 1
ATOM 4195 N N . LEU A 1 517 ? 24.143 11.319 -14.254 1.00 92.94 517 LEU A N 1
ATOM 4196 C CA . LEU A 1 517 ? 22.743 11.178 -14.655 1.00 92.94 517 LEU A CA 1
ATOM 4197 C C . LEU A 1 517 ? 21.845 12.174 -13.918 1.00 92.94 517 LEU A C 1
ATOM 4199 O O . LEU A 1 517 ? 20.976 12.775 -14.542 1.00 92.94 517 LEU A O 1
ATOM 4203 N N . ALA A 1 518 ? 22.089 12.403 -12.626 1.00 91.38 518 ALA A N 1
ATOM 4204 C CA . ALA A 1 518 ? 21.367 13.381 -11.822 1.00 91.38 518 ALA A CA 1
ATOM 4205 C C . ALA A 1 518 ? 21.410 14.785 -12.442 1.00 91.38 518 ALA A C 1
ATOM 4207 O O . ALA A 1 518 ? 20.364 15.404 -12.627 1.00 91.38 518 ALA A O 1
ATOM 4208 N N . LYS A 1 519 ? 22.603 15.255 -12.827 1.00 92.00 519 LYS A N 1
ATOM 4209 C CA . LYS A 1 519 ? 22.796 16.569 -13.466 1.00 92.00 519 LYS A CA 1
ATOM 4210 C C . LYS A 1 519 ? 22.106 16.662 -14.824 1.00 92.00 519 LYS A C 1
ATOM 4212 O O . LYS A 1 519 ? 21.521 17.691 -15.157 1.00 92.00 519 LYS A O 1
ATOM 4217 N N . VAL A 1 520 ? 22.181 15.593 -15.615 1.00 92.75 520 VAL A N 1
ATOM 4218 C CA . VAL A 1 520 ? 21.572 15.547 -16.948 1.00 92.75 520 VAL A CA 1
ATOM 4219 C C . VAL A 1 520 ? 20.045 15.569 -16.851 1.00 92.75 520 VAL A C 1
ATOM 4221 O O . VAL A 1 520 ? 19.412 16.373 -17.532 1.00 92.75 520 VAL A O 1
ATOM 4224 N N . PHE A 1 521 ? 19.455 14.747 -15.979 1.00 91.88 521 PHE A N 1
ATOM 4225 C CA . PHE A 1 521 ? 18.005 14.722 -15.792 1.00 91.88 521 PHE A CA 1
ATOM 4226 C C . PHE A 1 521 ? 17.475 16.008 -15.153 1.00 91.88 521 PHE A C 1
ATOM 4228 O O . PHE A 1 521 ? 16.422 16.474 -15.563 1.00 91.88 521 PHE A O 1
ATOM 4235 N N . GLU A 1 522 ? 18.201 16.629 -14.216 1.00 89.44 522 GLU A N 1
ATOM 4236 C CA . GLU A 1 522 ? 17.818 17.940 -13.660 1.00 89.44 522 GLU A CA 1
ATOM 4237 C C . GLU A 1 522 ? 17.773 19.026 -14.748 1.00 89.44 522 GLU A C 1
ATOM 4239 O O . GLU A 1 522 ? 16.833 19.823 -14.801 1.00 89.44 522 GLU A O 1
ATOM 4244 N N . SER A 1 523 ? 18.757 19.033 -15.653 1.00 89.88 523 SER A N 1
ATOM 4245 C CA . SER A 1 523 ? 18.799 19.964 -16.786 1.00 89.88 523 SER A CA 1
ATOM 4246 C C . SER A 1 523 ? 17.618 19.761 -17.743 1.00 89.88 523 SER A C 1
ATOM 4248 O O . SER A 1 523 ? 16.968 20.728 -18.143 1.00 89.88 523 SER A O 1
ATOM 4250 N N . GLU A 1 524 ? 17.293 18.508 -18.076 1.00 89.25 524 GLU A N 1
ATOM 4251 C CA . GLU A 1 524 ? 16.163 18.197 -18.955 1.00 89.25 524 GLU A CA 1
ATOM 4252 C C . GLU A 1 524 ? 14.813 18.492 -18.292 1.00 89.25 524 GLU A C 1
ATOM 4254 O O . GLU A 1 524 ? 13.967 19.126 -18.921 1.00 89.25 524 GLU A O 1
ATOM 4259 N N . ASP A 1 525 ? 14.614 18.116 -17.023 1.00 84.31 525 ASP A N 1
ATOM 4260 C CA . ASP A 1 525 ? 13.381 18.423 -16.287 1.00 84.31 525 ASP A CA 1
ATOM 4261 C C . ASP A 1 525 ? 13.145 19.944 -16.261 1.00 84.31 525 ASP A C 1
ATOM 4263 O O . ASP A 1 525 ? 12.037 20.412 -16.541 1.00 84.31 525 ASP A O 1
ATOM 4267 N N . THR A 1 526 ? 14.205 20.723 -16.011 1.00 83.31 526 THR A N 1
ATOM 4268 C CA . THR A 1 526 ? 14.159 22.193 -16.041 1.00 83.31 526 THR A CA 1
ATOM 4269 C C . THR A 1 526 ? 13.796 22.712 -17.437 1.00 83.31 526 THR A C 1
ATOM 4271 O O . THR A 1 526 ? 12.962 23.607 -17.566 1.00 83.31 526 THR A O 1
ATOM 4274 N N . ALA A 1 527 ? 14.370 22.134 -18.497 1.00 84.56 527 ALA A N 1
ATOM 4275 C CA . ALA A 1 527 ? 14.073 22.510 -19.882 1.00 84.56 527 ALA A CA 1
ATOM 4276 C C . ALA A 1 527 ? 12.641 22.140 -20.324 1.00 84.56 527 ALA A C 1
ATOM 4278 O O . ALA A 1 527 ? 12.054 22.821 -21.171 1.00 84.56 527 ALA A O 1
ATOM 4279 N N . VAL A 1 528 ? 12.073 21.073 -19.753 1.00 80.12 528 VAL A N 1
ATOM 4280 C CA . VAL A 1 528 ? 10.691 20.619 -19.981 1.00 80.12 528 VAL A CA 1
ATOM 4281 C C . VAL A 1 528 ? 9.676 21.441 -19.175 1.00 80.12 528 VAL A C 1
ATOM 4283 O O . VAL A 1 528 ? 8.495 21.444 -19.523 1.00 80.12 528 VAL A O 1
ATOM 4286 N N . GLY A 1 529 ? 10.131 22.202 -18.173 1.00 73.81 529 GLY A N 1
ATOM 4287 C CA . GLY A 1 529 ? 9.305 23.109 -17.372 1.00 73.81 529 GLY A CA 1
ATOM 4288 C C . GLY A 1 529 ? 8.865 22.539 -16.022 1.00 73.81 529 GLY A C 1
ATOM 4289 O O . GLY A 1 529 ? 7.942 23.078 -15.413 1.00 73.81 529 GLY A O 1
ATOM 4290 N N . PHE A 1 530 ? 9.498 21.468 -15.533 1.00 75.19 530 PHE A N 1
ATOM 4291 C CA . PHE A 1 530 ? 9.253 20.991 -14.173 1.00 75.19 530 PHE A CA 1
ATOM 4292 C C . PHE A 1 530 ? 9.853 21.964 -13.151 1.00 75.19 530 PHE A C 1
ATOM 4294 O O . PHE A 1 530 ? 11.012 22.367 -13.250 1.00 75.19 530 PHE A O 1
ATOM 4301 N N . ALA A 1 531 ? 9.063 22.332 -12.142 1.00 69.75 531 ALA A N 1
ATOM 4302 C CA . ALA A 1 531 ? 9.548 23.146 -11.036 1.00 69.75 531 ALA A CA 1
ATOM 4303 C C . ALA A 1 531 ? 10.502 22.330 -10.155 1.00 69.75 531 ALA A C 1
ATOM 4305 O O . ALA A 1 531 ? 10.234 21.160 -9.874 1.00 69.75 531 ALA A O 1
ATOM 4306 N N . LYS A 1 532 ? 11.580 22.951 -9.664 1.00 67.50 532 LYS A N 1
ATOM 4307 C CA . LYS A 1 532 ? 12.456 22.310 -8.679 1.00 67.50 532 LYS A CA 1
ATOM 4308 C C . LYS A 1 532 ? 11.657 22.063 -7.390 1.00 67.50 532 LYS A C 1
ATOM 4310 O O . LYS A 1 532 ? 11.181 23.035 -6.801 1.00 67.50 532 LYS A O 1
ATOM 4315 N N . PRO A 1 533 ? 11.494 20.807 -6.946 1.00 65.81 533 PRO A N 1
ATOM 4316 C CA . PRO A 1 533 ? 10.747 20.521 -5.733 1.00 65.81 533 PRO A CA 1
ATOM 4317 C C . PRO A 1 533 ? 11.478 21.083 -4.504 1.00 65.81 533 PRO A C 1
ATOM 4319 O O . PRO A 1 533 ? 12.712 21.189 -4.510 1.00 65.81 533 PRO A O 1
ATOM 4322 N N . PRO A 1 534 ? 10.753 21.412 -3.421 1.00 61.88 534 PRO A N 1
ATOM 4323 C CA . PRO A 1 534 ? 11.373 21.745 -2.150 1.00 61.88 534 PRO A CA 1
ATOM 4324 C C . PRO A 1 534 ? 12.268 20.581 -1.694 1.00 61.88 534 PRO A C 1
ATOM 4326 O O . PRO A 1 534 ? 11.916 19.411 -1.898 1.00 61.88 534 PRO A O 1
ATOM 4329 N N . PRO A 1 535 ? 13.430 20.869 -1.081 1.00 57.25 535 PRO A N 1
ATOM 4330 C CA . PRO A 1 535 ? 14.328 19.828 -0.616 1.00 57.25 535 PRO A CA 1
ATOM 4331 C C . PRO A 1 535 ? 13.608 18.962 0.417 1.00 57.25 535 PRO A C 1
ATOM 4333 O O . PRO A 1 535 ? 13.214 19.431 1.486 1.00 57.25 535 PRO A O 1
ATOM 4336 N N . ILE A 1 536 ? 13.458 17.676 0.108 1.00 55.44 536 ILE A N 1
ATOM 4337 C CA . ILE A 1 536 ? 13.071 16.704 1.120 1.00 55.44 536 ILE A CA 1
ATOM 4338 C C . ILE A 1 536 ? 14.283 16.506 2.027 1.00 55.44 536 ILE A C 1
ATOM 4340 O O . ILE A 1 536 ? 15.315 15.974 1.611 1.00 55.44 536 ILE A O 1
ATOM 4344 N N . ASN A 1 537 ? 14.134 16.872 3.295 1.00 54.56 537 ASN A N 1
ATOM 4345 C CA . ASN A 1 537 ? 15.075 16.469 4.327 1.00 54.56 537 ASN A CA 1
ATOM 4346 C C . ASN A 1 537 ? 14.870 14.983 4.644 1.00 54.56 537 ASN A C 1
ATOM 4348 O O . ASN A 1 537 ? 14.125 14.632 5.559 1.00 54.56 537 ASN A O 1
ATOM 4352 N N . TYR A 1 538 ? 15.561 14.109 3.911 1.00 53.94 538 TYR A N 1
ATOM 4353 C CA . TYR A 1 538 ? 15.719 12.711 4.302 1.00 53.94 538 TYR A CA 1
ATOM 4354 C C . TYR A 1 538 ? 16.506 12.676 5.608 1.00 53.94 538 TYR A C 1
ATOM 4356 O O . TYR A 1 538 ? 17.730 12.780 5.628 1.00 53.94 538 TYR A O 1
ATOM 4364 N N . ARG A 1 539 ? 15.801 12.565 6.733 1.00 50.44 539 ARG A N 1
ATOM 4365 C CA . ARG A 1 539 ? 16.433 12.192 7.996 1.00 50.44 539 ARG A CA 1
ATOM 4366 C C . ARG A 1 539 ? 16.232 10.692 8.171 1.00 50.44 539 ARG A C 1
ATOM 4368 O O . ARG A 1 539 ? 15.153 10.308 8.615 1.00 50.44 539 ARG A O 1
ATOM 4375 N N . PRO A 1 540 ? 17.234 9.844 7.878 1.00 43.97 540 PRO A N 1
ATOM 4376 C CA . PRO A 1 540 ? 17.153 8.443 8.259 1.00 43.97 540 PRO A CA 1
ATOM 4377 C C . PRO A 1 540 ? 17.085 8.396 9.788 1.00 43.97 540 PRO A C 1
ATOM 4379 O O . PRO A 1 540 ? 18.039 8.786 10.455 1.00 43.97 540 PRO A O 1
ATOM 4382 N N . PHE A 1 541 ? 15.944 8.011 10.365 1.00 53.97 541 PHE A N 1
ATOM 4383 C CA . PHE A 1 541 ? 15.822 7.865 11.815 1.00 53.97 541 PHE A CA 1
ATOM 4384 C C . PHE A 1 541 ? 14.902 6.723 12.263 1.00 53.97 541 PHE A C 1
ATOM 4386 O O . PHE A 1 541 ? 14.051 6.225 11.532 1.00 53.97 541 PHE A O 1
ATOM 4393 N N . VAL A 1 542 ? 15.200 6.337 13.504 1.00 49.09 542 VAL A N 1
ATOM 4394 C CA . VAL A 1 542 ? 14.916 5.135 14.295 1.00 49.09 542 VAL A CA 1
ATOM 4395 C C . VAL A 1 542 ? 13.457 4.667 14.322 1.00 49.09 542 VAL A C 1
ATOM 4397 O O . VAL A 1 542 ? 12.539 5.467 14.449 1.00 49.09 542 VAL A O 1
ATOM 4400 N N . LYS A 1 543 ? 13.322 3.330 14.272 1.00 54.28 543 LYS A N 1
ATOM 4401 C CA . LYS A 1 543 ? 12.253 2.464 14.805 1.00 54.28 543 LYS A CA 1
ATOM 4402 C C . LYS A 1 543 ? 10.971 3.218 15.188 1.00 54.28 543 LYS A C 1
ATOM 4404 O O . LYS A 1 543 ? 10.812 3.656 16.324 1.00 54.28 543 LYS A O 1
ATOM 4409 N N . LEU A 1 544 ? 10.063 3.330 14.221 1.00 58.22 544 LEU A N 1
ATOM 4410 C CA . LEU A 1 544 ? 8.680 3.734 14.466 1.00 58.22 544 LEU A CA 1
ATOM 4411 C C . LEU A 1 544 ? 8.080 2.835 15.562 1.00 58.22 544 LEU A C 1
ATOM 4413 O O . LEU A 1 544 ? 8.378 1.633 15.559 1.00 58.22 544 LEU A O 1
ATOM 4417 N N . PRO A 1 545 ? 7.301 3.384 16.513 1.00 56.25 545 PRO A N 1
ATOM 4418 C CA . PRO A 1 545 ? 6.696 2.578 17.562 1.00 56.25 545 PRO A CA 1
ATOM 4419 C C . PRO A 1 545 ? 5.843 1.485 16.905 1.00 56.25 545 PRO A C 1
ATOM 4421 O O . PRO A 1 545 ? 4.944 1.805 16.127 1.00 56.25 545 PRO A O 1
ATOM 4424 N N . PRO A 1 546 ? 6.158 0.200 17.137 1.00 63.94 546 PRO A N 1
ATOM 4425 C CA . PRO A 1 546 ? 5.382 -0.882 16.562 1.00 63.94 546 PRO A CA 1
ATOM 4426 C C . PRO A 1 546 ? 4.009 -0.914 17.241 1.00 63.94 546 PRO A C 1
ATOM 4428 O O . PRO A 1 546 ? 3.914 -0.645 18.439 1.00 63.94 546 PRO A O 1
ATOM 4431 N N . LEU A 1 547 ? 2.972 -1.332 16.513 1.00 77.50 547 LEU A N 1
ATOM 4432 C CA . LEU A 1 547 ? 1.636 -1.594 17.055 1.00 77.50 547 LEU A CA 1
ATOM 4433 C C . LEU A 1 547 ? 0.859 -0.310 17.402 1.00 77.50 547 LEU A C 1
ATOM 4435 O O . LEU A 1 547 ? 0.268 -0.224 18.481 1.00 77.50 547 LEU A O 1
ATOM 4439 N N . TYR A 1 548 ? 0.844 0.687 16.508 1.00 82.00 548 TYR A N 1
ATOM 4440 C CA . TYR A 1 548 ? 0.058 1.918 16.664 1.00 82.00 548 TYR A CA 1
ATOM 4441 C C . TYR A 1 548 ? -1.395 1.582 16.994 1.00 82.00 548 TYR A C 1
ATOM 4443 O O . TYR A 1 548 ? -1.857 1.944 18.073 1.00 82.00 548 TYR A O 1
ATOM 4451 N N . LEU A 1 549 ? -2.090 0.817 16.144 1.00 85.69 549 LEU A N 1
ATOM 4452 C CA . LEU A 1 549 ? -3.506 0.504 16.375 1.00 85.69 549 LEU A CA 1
ATOM 4453 C C . LEU A 1 549 ? -3.746 -0.290 17.660 1.00 85.69 549 LEU A C 1
ATOM 4455 O O . LEU A 1 549 ? -4.747 -0.067 18.334 1.00 85.69 549 LEU A O 1
ATOM 4459 N N . LEU A 1 550 ? -2.832 -1.189 18.036 1.00 84.75 550 LEU A N 1
ATOM 4460 C CA . LEU A 1 550 ? -2.952 -1.927 19.296 1.00 84.75 550 LEU A CA 1
ATOM 4461 C C . LEU A 1 550 ? -2.778 -0.994 20.501 1.00 84.75 550 LEU A C 1
ATOM 4463 O O . LEU A 1 550 ? -3.507 -1.109 21.483 1.00 84.75 550 LEU A O 1
ATOM 4467 N N . THR A 1 551 ? -1.830 -0.059 20.410 1.00 84.38 551 THR A N 1
ATOM 4468 C CA . THR A 1 551 ? -1.572 0.957 21.435 1.00 84.38 551 THR A CA 1
ATOM 4469 C C . THR A 1 551 ? -2.757 1.908 21.557 1.00 84.38 551 THR A C 1
ATOM 4471 O O . THR A 1 551 ? -3.164 2.219 22.675 1.00 84.38 551 THR A O 1
ATOM 4474 N N . VAL A 1 552 ? -3.356 2.317 20.431 1.00 85.88 552 VAL A N 1
ATOM 4475 C CA . VAL A 1 552 ? -4.612 3.068 20.438 1.00 85.88 552 VAL A CA 1
ATOM 4476 C C . VAL A 1 552 ? -5.691 2.229 21.111 1.00 85.88 552 VAL A C 1
ATOM 4478 O O . VAL A 1 552 ? -6.230 2.674 22.106 1.00 85.88 552 VAL A O 1
ATOM 4481 N N . ASN A 1 553 ? -5.960 0.992 20.694 1.00 87.44 553 ASN A N 1
ATOM 4482 C CA . ASN A 1 553 ? -7.008 0.171 21.314 1.00 87.44 553 ASN A CA 1
ATOM 4483 C C . ASN A 1 553 ? -6.828 0.020 22.836 1.00 87.44 553 ASN A C 1
ATOM 4485 O O . ASN A 1 553 ? -7.787 0.181 23.590 1.00 87.44 553 ASN A O 1
ATOM 4489 N N . ALA A 1 554 ? -5.595 -0.208 23.300 1.00 81.50 554 ALA A N 1
ATOM 4490 C CA . ALA A 1 554 ? -5.268 -0.252 24.724 1.00 81.50 554 ALA A CA 1
ATOM 4491 C C . ALA A 1 554 ? -5.498 1.098 25.429 1.00 81.50 554 ALA A C 1
ATOM 4493 O O . ALA A 1 554 ? -5.915 1.132 26.586 1.00 81.50 554 ALA A O 1
ATOM 4494 N N . HIS A 1 555 ? -5.296 2.224 24.738 1.00 82.12 555 HIS A N 1
ATOM 4495 C CA . HIS A 1 555 ? -5.598 3.560 25.256 1.00 82.12 555 HIS A CA 1
ATOM 4496 C C . HIS A 1 555 ? -7.088 3.734 25.593 1.00 82.12 555 HIS A C 1
ATOM 4498 O O . HIS A 1 555 ? -7.405 4.451 26.541 1.00 82.12 555 HIS A O 1
ATOM 4504 N N . PHE A 1 556 ? -7.999 3.043 24.908 1.00 80.00 556 PHE A N 1
ATOM 4505 C CA . PHE A 1 556 ? -9.446 3.098 25.177 1.00 80.00 556 PHE A CA 1
ATOM 4506 C C . PHE A 1 556 ? -9.940 2.001 26.132 1.00 80.00 556 PHE A C 1
ATOM 4508 O O . PHE A 1 556 ? -11.144 1.921 26.366 1.00 80.00 556 PHE A O 1
ATOM 4515 N N . SER A 1 557 ? -9.037 1.199 26.708 1.00 76.06 557 SER A N 1
ATOM 4516 C CA . SER A 1 557 ? -9.334 0.223 27.764 1.00 76.06 557 SER A CA 1
ATOM 4517 C C . SER A 1 557 ? -9.257 0.890 29.147 1.00 76.06 557 SER A C 1
ATOM 4519 O O . SER A 1 557 ? -8.284 1.571 29.474 1.00 76.06 557 SER A O 1
ATOM 4521 N N . TRP A 1 558 ? -10.302 0.736 29.955 1.00 70.19 558 TRP A N 1
ATOM 4522 C CA . TRP A 1 558 ? -10.509 1.310 31.285 1.00 70.19 558 TRP A CA 1
ATOM 4523 C C . TRP A 1 558 ? -10.357 0.227 32.354 1.00 70.19 558 TRP A C 1
ATOM 4525 O O . TRP A 1 558 ? -9.726 0.476 33.379 1.00 70.19 558 TRP A O 1
ATOM 4535 N N . ILE A 1 559 ? -10.869 -0.982 32.102 1.00 61.22 559 ILE A N 1
ATOM 4536 C CA . ILE A 1 559 ? -10.755 -2.141 33.001 1.00 61.22 559 ILE A CA 1
ATOM 4537 C C . ILE A 1 559 ? -9.288 -2.513 33.224 1.00 61.22 559 ILE A C 1
ATOM 4539 O O . ILE A 1 559 ? -8.881 -2.763 34.358 1.00 61.22 559 ILE A O 1
ATOM 4543 N N . GLN A 1 560 ? -8.476 -2.502 32.164 1.00 57.22 560 GLN A N 1
ATOM 4544 C CA . GLN A 1 560 ? -7.055 -2.836 32.270 1.00 57.22 560 GLN A CA 1
ATOM 4545 C C . GLN A 1 560 ? -6.310 -1.871 33.203 1.00 57.22 560 GLN A C 1
ATOM 4547 O O . GLN A 1 560 ? -5.492 -2.310 34.007 1.00 57.22 560 GLN A O 1
ATOM 4552 N N . GLU A 1 561 ? -6.650 -0.580 33.151 1.00 58.31 561 GLU A N 1
ATOM 4553 C CA . GLU A 1 561 ? -6.065 0.446 34.021 1.00 58.31 561 GLU A CA 1
ATOM 4554 C C . GLU A 1 561 ? -6.499 0.282 35.483 1.00 58.31 561 GLU A C 1
ATOM 4556 O O . GLU A 1 561 ? -5.680 0.452 36.381 1.00 58.31 561 GLU A O 1
ATOM 4561 N N . ILE A 1 562 ? -7.776 -0.050 35.717 1.00 55.44 562 ILE A N 1
ATOM 4562 C CA . ILE A 1 562 ? -8.339 -0.240 37.062 1.00 55.44 562 ILE A CA 1
ATOM 4563 C C . ILE A 1 562 ? -7.703 -1.449 37.750 1.00 55.44 562 ILE A C 1
ATOM 4565 O O . ILE A 1 562 ? -7.425 -1.400 38.940 1.00 55.44 562 ILE A O 1
ATOM 4569 N N . GLU A 1 563 ? -7.447 -2.541 37.034 1.00 51.53 563 GLU A N 1
ATOM 4570 C CA . GLU A 1 563 ? -6.773 -3.706 37.618 1.00 51.53 563 GLU A CA 1
ATOM 4571 C C . GLU A 1 563 ? -5.291 -3.448 37.907 1.00 51.53 563 GLU A C 1
ATOM 4573 O O . GLU A 1 563 ? -4.789 -3.913 38.929 1.00 51.53 563 GLU A O 1
ATOM 4578 N N . ASP A 1 564 ? -4.601 -2.681 37.058 1.00 53.78 564 ASP A N 1
ATOM 4579 C CA . ASP A 1 564 ? -3.204 -2.299 37.292 1.00 53.78 564 ASP A CA 1
ATOM 4580 C C . ASP A 1 564 ? -3.073 -1.357 38.511 1.00 53.78 564 ASP A C 1
ATOM 4582 O O . ASP A 1 564 ? -2.085 -1.438 39.245 1.00 53.78 564 ASP A O 1
ATOM 4586 N N . SER A 1 565 ? -4.078 -0.509 38.785 1.00 50.62 565 SER A N 1
ATOM 4587 C CA . SER A 1 565 ? -4.132 0.323 39.998 1.00 50.62 565 SER A CA 1
ATOM 4588 C C . SER A 1 565 ? -4.677 -0.419 41.229 1.00 50.62 565 SER A C 1
ATOM 4590 O O . SER A 1 565 ? -4.173 -0.213 42.332 1.00 50.62 565 SER A O 1
ATOM 4592 N N . LEU A 1 566 ? -5.630 -1.345 41.075 1.00 51.22 566 LEU A N 1
ATOM 4593 C CA . LEU A 1 566 ? -6.117 -2.226 42.150 1.00 51.22 566 LEU A CA 1
ATOM 4594 C C . LEU A 1 566 ? -5.106 -3.311 42.539 1.00 51.22 566 LEU A C 1
ATOM 4596 O O . LEU A 1 566 ? -5.146 -3.790 43.668 1.00 51.22 566 LEU A O 1
ATOM 4600 N N . ALA A 1 567 ? -4.145 -3.672 41.686 1.00 50.81 567 ALA A N 1
ATOM 4601 C CA . ALA A 1 567 ? -3.008 -4.502 42.095 1.00 50.81 567 ALA A CA 1
ATOM 4602 C C . ALA A 1 567 ? -2.196 -3.864 43.248 1.00 50.81 567 ALA A C 1
ATOM 4604 O O . ALA A 1 567 ? -1.466 -4.568 43.947 1.00 50.81 567 ALA A O 1
ATOM 4605 N N . LEU A 1 568 ? -2.364 -2.556 43.496 1.00 47.72 568 LEU A N 1
ATOM 4606 C CA . LEU A 1 568 ? -1.811 -1.835 44.647 1.00 47.72 568 LEU A CA 1
ATOM 4607 C C . LEU A 1 568 ? -2.734 -1.846 45.886 1.00 47.72 568 LEU A C 1
ATOM 4609 O O . LEU A 1 568 ? -2.276 -1.506 46.975 1.00 47.72 568 LEU A O 1
ATOM 4613 N N . PHE A 1 569 ? -4.003 -2.262 45.766 1.00 46.78 569 PHE A N 1
ATOM 4614 C CA . PHE A 1 569 ? -4.992 -2.257 46.851 1.00 46.78 569 PHE A CA 1
ATOM 4615 C C . PHE A 1 569 ? -5.877 -3.521 46.851 1.00 46.78 569 PHE A C 1
ATOM 4617 O O . PHE A 1 569 ? -6.711 -3.748 45.978 1.00 46.78 569 PHE A O 1
ATOM 4624 N N . GLN A 1 570 ? -5.738 -4.356 47.886 1.00 40.66 570 GLN A N 1
ATOM 4625 C CA . GLN A 1 570 ? -6.465 -5.626 48.017 1.00 40.66 570 GLN A CA 1
ATOM 4626 C C . GLN A 1 570 ? -7.990 -5.445 48.175 1.00 40.66 570 GLN A C 1
ATOM 4628 O O . GLN A 1 570 ? -8.475 -5.206 49.280 1.00 40.66 570 GLN A O 1
ATOM 4633 N N . LYS A 1 571 ? -8.740 -5.638 47.080 1.00 40.34 571 LYS A N 1
ATOM 4634 C CA . LYS A 1 571 ? -9.929 -6.517 46.924 1.00 40.34 571 LYS A CA 1
ATOM 4635 C C . LYS A 1 571 ? -10.686 -6.131 45.636 1.00 40.34 571 LYS A C 1
ATOM 4637 O O . LYS A 1 571 ? -11.151 -4.997 45.545 1.00 40.34 571 LYS A O 1
ATOM 4642 N N . PRO A 1 572 ? -10.882 -7.046 44.669 1.00 43.94 572 PRO A N 1
ATOM 4643 C CA . PRO A 1 572 ? -11.647 -6.748 43.462 1.00 43.94 572 PRO A CA 1
ATOM 4644 C C . PRO A 1 572 ? -13.151 -6.720 43.774 1.00 43.94 572 PRO A C 1
ATOM 4646 O O . PRO A 1 572 ? -13.712 -7.710 44.243 1.00 43.94 572 PRO A O 1
ATOM 4649 N N . GLN A 1 573 ? -13.808 -5.584 43.528 1.00 45.28 573 GLN A N 1
ATOM 4650 C CA . GLN A 1 573 ? -15.272 -5.513 43.462 1.00 45.28 573 GLN A CA 1
ATOM 4651 C C . GLN A 1 573 ? -15.753 -5.908 42.054 1.00 45.28 573 GLN A C 1
ATOM 4653 O O . GLN A 1 573 ? -15.066 -5.607 41.077 1.00 45.28 573 GLN A O 1
ATOM 4658 N N . PRO A 1 574 ? -16.923 -6.557 41.917 1.00 44.16 574 PRO A N 1
ATOM 4659 C CA . PRO A 1 574 ? -17.475 -6.907 40.611 1.00 44.16 574 PRO A CA 1
ATOM 4660 C C . PRO A 1 574 ? -17.849 -5.643 39.816 1.00 44.16 574 PRO A C 1
ATOM 4662 O O . PRO A 1 574 ? -18.682 -4.845 40.246 1.00 44.16 574 PRO A O 1
ATOM 4665 N N . PHE A 1 575 ? -17.221 -5.468 38.650 1.00 48.75 575 PHE A N 1
ATOM 4666 C CA . PHE A 1 575 ? -17.500 -4.391 37.698 1.00 48.75 575 PHE A CA 1
ATOM 4667 C C . PHE A 1 575 ? -18.825 -4.657 36.979 1.00 48.75 575 PHE A C 1
ATOM 4669 O O . PHE A 1 575 ? -18.982 -5.696 36.340 1.00 48.75 575 PHE A O 1
ATOM 4676 N N . ASN A 1 576 ? -19.777 -3.726 37.067 1.00 48.12 576 ASN A N 1
ATOM 4677 C CA . ASN A 1 576 ? -21.056 -3.824 36.369 1.00 48.12 576 ASN A CA 1
ATOM 4678 C C . ASN A 1 576 ? -21.164 -2.652 35.381 1.00 48.12 576 ASN A C 1
ATOM 4680 O O . ASN A 1 576 ? -21.515 -1.536 35.756 1.00 48.12 576 ASN A O 1
ATOM 4684 N N . SER A 1 577 ? -20.826 -2.906 34.115 1.00 51.25 577 SER A N 1
ATOM 4685 C CA . SER A 1 577 ? -20.671 -1.899 33.049 1.00 51.25 577 SER A CA 1
ATOM 4686 C C . SER A 1 577 ? -21.958 -1.147 32.674 1.00 51.25 577 SER A C 1
ATOM 4688 O O . SER A 1 577 ? -21.906 -0.165 31.936 1.00 51.25 577 SER A O 1
ATOM 4690 N N . HIS A 1 578 ? -23.120 -1.578 33.176 1.00 49.72 578 HIS A N 1
ATOM 4691 C CA . HIS A 1 578 ? -24.423 -1.039 32.779 1.00 49.72 578 HIS A CA 1
ATOM 4692 C C . HIS A 1 578 ? -24.775 0.337 33.366 1.00 49.72 578 HIS A C 1
ATOM 4694 O O . HIS A 1 578 ? -25.713 0.964 32.878 1.00 49.72 578 HIS A O 1
ATOM 4700 N N . PHE A 1 579 ? -24.029 0.850 34.350 1.00 58.41 579 PHE A N 1
ATOM 4701 C CA . PHE A 1 579 ? -24.282 2.178 34.924 1.00 58.41 579 PHE A CA 1
ATOM 4702 C C . PHE A 1 579 ? -22.991 2.973 35.126 1.00 58.41 579 PHE A C 1
ATOM 4704 O O . PHE A 1 579 ? -22.494 3.127 36.238 1.00 58.41 579 PHE A O 1
ATOM 4711 N N . VAL A 1 580 ? -22.473 3.523 34.027 1.00 67.06 580 VAL A N 1
ATOM 4712 C CA . VAL A 1 580 ? -21.417 4.540 34.067 1.00 67.06 580 VAL A CA 1
ATOM 4713 C C . VAL A 1 580 ? -22.057 5.926 34.185 1.00 67.06 580 VAL A C 1
ATOM 4715 O O . VAL A 1 580 ? -22.650 6.454 33.239 1.00 67.06 580 VAL A O 1
ATOM 4718 N N . GLU A 1 581 ? -21.938 6.546 35.354 1.00 77.56 581 GLU A N 1
ATOM 4719 C CA . GLU A 1 581 ? -22.262 7.953 35.556 1.00 77.56 581 GLU A CA 1
ATOM 4720 C C . GLU A 1 581 ? -21.239 8.825 34.818 1.00 77.56 581 GLU A C 1
ATOM 4722 O O . GLU A 1 581 ? -20.030 8.696 35.006 1.00 77.56 581 GLU A O 1
ATOM 4727 N N . ARG A 1 582 ? -21.722 9.735 33.969 1.00 84.38 582 ARG A N 1
ATOM 4728 C CA . ARG A 1 582 ? -20.879 10.664 33.211 1.00 84.38 582 ARG A CA 1
ATOM 4729 C C . ARG A 1 582 ? -21.153 12.083 33.631 1.00 84.38 582 ARG A C 1
ATOM 4731 O O . ARG A 1 582 ? -22.304 12.519 33.610 1.00 84.38 582 ARG A O 1
ATOM 4738 N N . GLN A 1 583 ? -20.082 12.787 33.951 1.00 87.31 583 GLN A N 1
ATOM 4739 C CA . GLN A 1 583 ? -20.099 14.213 34.219 1.00 87.31 583 GLN A CA 1
ATOM 4740 C C . GLN A 1 583 ? -19.231 14.909 33.190 1.00 87.31 583 GLN A C 1
ATOM 4742 O O . GLN A 1 583 ? -18.188 14.388 32.800 1.00 87.31 583 GLN A O 1
ATOM 4747 N N . PHE A 1 584 ? -19.687 16.069 32.744 1.00 88.75 584 PHE A N 1
ATOM 4748 C CA . PHE A 1 584 ? -19.059 16.811 31.669 1.00 88.75 584 PHE A CA 1
ATOM 4749 C C . PHE A 1 584 ? -18.677 18.190 32.168 1.00 88.75 584 PHE A C 1
ATOM 4751 O O . PHE A 1 584 ? -19.512 18.926 32.691 1.00 88.75 584 PHE A O 1
ATOM 4758 N N . PHE A 1 585 ? -17.412 18.523 31.982 1.00 88.19 585 PHE A N 1
ATOM 4759 C CA . PHE A 1 585 ? -16.848 19.817 32.302 1.00 88.19 585 PHE A CA 1
ATOM 4760 C C . PHE A 1 585 ? -16.396 20.479 31.026 1.00 88.19 585 PHE A C 1
ATOM 4762 O O . PHE A 1 585 ? -15.719 19.864 30.212 1.00 88.19 585 PHE A O 1
ATOM 4769 N N . LEU A 1 586 ? -16.760 21.734 30.864 1.00 88.75 586 LEU A N 1
ATOM 4770 C CA . LEU A 1 586 ? -16.266 22.571 29.797 1.00 88.75 586 LEU A CA 1
ATOM 4771 C C . LEU A 1 586 ? -15.054 23.353 30.312 1.00 88.75 586 LEU A C 1
ATOM 4773 O O . LEU A 1 586 ? -15.100 23.874 31.426 1.00 88.75 586 LEU A O 1
ATOM 4777 N N . LEU A 1 587 ? -13.988 23.425 29.516 1.00 89.38 587 LEU A N 1
ATOM 4778 C CA . LEU A 1 587 ? -12.741 24.117 29.836 1.00 89.38 587 LEU A CA 1
ATOM 4779 C C . LEU A 1 587 ? -12.353 25.059 28.695 1.00 89.38 587 LEU A C 1
ATOM 4781 O O . LEU A 1 587 ? -12.176 24.618 27.561 1.00 89.38 587 LEU A O 1
ATOM 4785 N N . TYR A 1 588 ? -12.232 26.348 29.006 1.00 88.62 588 TYR A N 1
ATOM 4786 C CA . TYR A 1 588 ? -11.830 27.377 28.048 1.00 88.62 588 TYR A CA 1
ATOM 4787 C C . TYR A 1 588 ? -10.311 27.412 27.877 1.00 88.62 588 TYR A C 1
ATOM 4789 O O . TYR A 1 588 ? -9.580 27.365 28.868 1.00 88.62 588 TYR A O 1
ATOM 4797 N N . THR A 1 589 ? -9.849 27.558 26.635 1.00 87.38 589 THR A N 1
ATOM 4798 C CA . THR A 1 589 ? -8.443 27.812 26.309 1.00 87.38 589 THR A CA 1
ATOM 4799 C C . THR A 1 589 ? -8.297 28.820 25.169 1.00 87.38 589 THR A C 1
ATOM 4801 O O . THR A 1 589 ? -9.084 28.838 24.220 1.00 87.38 589 THR A O 1
ATOM 4804 N N . GLU A 1 590 ? -7.248 29.636 25.254 1.00 84.75 590 GLU A N 1
ATOM 4805 C CA . GLU A 1 590 ? -6.776 30.501 24.162 1.00 84.75 590 GLU A CA 1
ATOM 4806 C C . GLU A 1 590 ? -5.619 29.863 23.381 1.00 84.75 590 GLU A C 1
ATOM 4808 O O . GLU A 1 590 ? -5.280 30.312 22.289 1.00 84.75 590 GLU A O 1
ATOM 4813 N N . GLU A 1 591 ? -5.030 28.797 23.924 1.00 84.88 591 GLU A N 1
ATOM 4814 C CA . GLU A 1 591 ? -3.941 28.046 23.305 1.00 84.88 591 GLU A CA 1
ATOM 4815 C C . GLU A 1 591 ? -4.469 27.030 22.283 1.00 84.88 591 GLU A C 1
ATOM 4817 O O . GLU A 1 591 ? -5.626 26.596 22.339 1.00 84.88 591 GLU A O 1
ATOM 4822 N N . SER A 1 592 ? -3.597 26.590 21.370 1.00 82.81 592 SER A N 1
ATOM 4823 C CA . SER A 1 592 ? -3.911 25.449 20.509 1.00 82.81 592 SER A CA 1
ATOM 4824 C C . SER A 1 592 ? -4.128 24.188 21.355 1.00 82.81 592 SER A C 1
ATOM 4826 O O . SER A 1 592 ? -3.590 24.069 22.456 1.00 82.81 592 SER A O 1
ATOM 4828 N N . SER A 1 593 ? -4.879 23.207 20.836 1.00 81.50 593 SER A N 1
ATOM 4829 C CA . SER A 1 593 ? -5.068 21.923 21.534 1.00 81.50 593 SER A CA 1
ATOM 4830 C C . SER A 1 593 ? -3.740 21.310 21.959 1.00 81.50 593 SER A C 1
ATOM 4832 O O . SER A 1 593 ? -3.632 20.711 23.020 1.00 81.50 593 SER A O 1
ATOM 4834 N N . GLU A 1 594 ? -2.746 21.403 21.085 1.00 81.62 594 GLU A N 1
ATOM 4835 C CA . GLU A 1 594 ? -1.476 20.736 21.269 1.00 81.62 594 GLU A CA 1
ATOM 4836 C C . GLU A 1 594 ? -0.619 21.438 22.318 1.00 81.62 594 GLU A C 1
ATOM 4838 O O . GLU A 1 594 ? -0.063 20.770 23.187 1.00 81.62 594 GLU A O 1
ATOM 4843 N N . ASP A 1 595 ? -0.587 22.768 22.286 1.00 84.44 595 ASP A N 1
ATOM 4844 C CA . ASP A 1 595 ? 0.088 23.575 23.302 1.00 84.44 595 ASP A CA 1
ATOM 4845 C C . ASP A 1 595 ? -0.582 23.395 24.662 1.00 84.44 595 ASP A C 1
ATOM 4847 O O . ASP A 1 595 ? 0.112 23.129 25.640 1.00 84.44 595 ASP A O 1
ATOM 4851 N N . PHE A 1 596 ? -1.920 23.377 24.703 1.00 87.69 596 PHE A N 1
ATOM 4852 C CA . PHE A 1 596 ? -2.670 23.134 25.929 1.00 87.69 596 PHE A CA 1
ATOM 4853 C C . PHE A 1 596 ? -2.223 21.832 26.606 1.00 87.69 596 PHE A C 1
ATOM 4855 O O . PHE A 1 596 ? -1.836 21.863 27.770 1.00 87.69 596 PHE A O 1
ATOM 4862 N N . TYR A 1 597 ? -2.214 20.689 25.907 1.00 84.31 597 TYR A N 1
ATOM 4863 C CA . TYR A 1 597 ? -1.796 19.414 26.517 1.00 84.31 597 TYR A CA 1
ATOM 4864 C C . TYR A 1 597 ? -0.290 19.326 26.805 1.00 84.31 597 TYR A C 1
ATOM 4866 O O . TYR A 1 597 ? 0.099 18.574 27.694 1.00 84.31 597 TYR A O 1
ATOM 4874 N N . ASN A 1 598 ? 0.556 20.076 26.091 1.00 81.88 598 ASN A N 1
ATOM 4875 C CA . ASN A 1 598 ? 1.996 20.121 26.368 1.00 81.88 598 ASN A CA 1
ATOM 4876 C C . ASN A 1 598 ? 2.334 21.002 27.583 1.00 81.88 598 ASN A C 1
ATOM 4878 O O . ASN A 1 598 ? 3.282 20.703 28.308 1.00 81.88 598 ASN A O 1
ATOM 4882 N N . ASN A 1 599 ? 1.570 22.074 27.803 1.00 82.12 599 ASN A N 1
ATOM 4883 C CA . ASN A 1 599 ? 1.832 23.086 28.828 1.00 82.12 599 ASN A CA 1
ATOM 4884 C C . ASN A 1 599 ? 1.039 22.854 30.121 1.00 82.12 599 ASN A C 1
ATOM 4886 O O . ASN A 1 599 ? 1.441 23.327 31.188 1.00 82.12 599 ASN A O 1
ATOM 4890 N N . SER A 1 600 ? -0.100 22.158 30.052 1.00 81.69 600 SER A N 1
ATOM 4891 C CA . SER A 1 600 ? -0.966 21.963 31.217 1.00 81.69 600 SER A CA 1
ATOM 4892 C C . SER A 1 600 ? -0.328 21.024 32.243 1.00 81.69 600 SER A C 1
ATOM 4894 O O . SER A 1 600 ? -0.146 19.827 32.029 1.00 81.69 600 SER A O 1
ATOM 4896 N N . THR A 1 601 ? 0.001 21.585 33.408 1.00 82.38 601 THR A N 1
ATOM 4897 C CA . THR A 1 601 ? 0.542 20.834 34.545 1.00 82.38 601 THR A CA 1
ATOM 4898 C C . THR A 1 601 ? -0.568 20.141 35.330 1.00 82.38 601 THR A C 1
ATOM 4900 O O . THR A 1 601 ? -1.714 20.597 35.361 1.00 82.38 601 THR A O 1
ATOM 4903 N N . SER A 1 602 ? -0.224 19.064 36.038 1.00 80.81 602 SER A N 1
ATOM 4904 C CA . SER A 1 602 ? -1.159 18.362 36.926 1.00 80.81 602 SER A CA 1
ATOM 4905 C C . SER A 1 602 ? -1.792 19.296 37.962 1.00 80.81 602 SER A C 1
ATOM 4907 O O . SER A 1 602 ? -2.998 19.245 38.196 1.00 80.81 602 SER A O 1
ATOM 4909 N N . THR A 1 603 ? -1.007 20.231 38.499 1.00 82.31 603 THR A N 1
ATOM 4910 C CA . THR A 1 603 ? -1.460 21.260 39.444 1.00 82.31 603 THR A CA 1
ATOM 4911 C C . THR A 1 603 ? -2.464 22.226 38.816 1.00 82.31 603 THR A C 1
ATOM 4913 O O . THR A 1 603 ? -3.447 22.600 39.453 1.00 82.31 603 THR A O 1
AT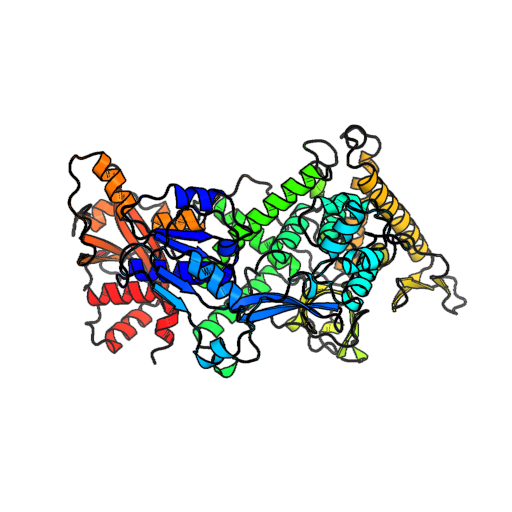OM 4916 N N . TYR A 1 604 ? -2.248 22.632 37.560 1.00 84.06 604 TYR A N 1
ATOM 4917 C CA . TYR A 1 604 ? -3.206 23.466 36.835 1.00 84.06 604 TYR A CA 1
ATOM 4918 C C . TYR A 1 604 ? -4.541 22.732 36.656 1.00 84.06 604 TYR A C 1
ATOM 4920 O O . TYR A 1 604 ? -5.594 23.277 36.991 1.00 84.06 604 TYR A O 1
ATOM 4928 N N . ILE A 1 605 ? -4.498 21.471 36.216 1.00 82.31 605 ILE A N 1
ATOM 4929 C CA . ILE A 1 605 ? -5.699 20.649 36.027 1.00 82.31 605 ILE A CA 1
ATOM 4930 C C . ILE A 1 605 ? -6.440 20.423 37.354 1.00 82.31 605 ILE A C 1
ATOM 4932 O O . ILE A 1 605 ? -7.667 20.531 37.393 1.00 82.31 605 ILE A O 1
ATOM 4936 N N . GLU A 1 606 ? -5.726 20.176 38.453 1.00 80.50 606 GLU A N 1
ATOM 4937 C CA . GLU A 1 606 ? -6.320 20.044 39.788 1.00 80.50 606 GLU A CA 1
ATOM 4938 C C . GLU A 1 606 ? -6.969 21.352 40.268 1.00 80.50 606 GLU A C 1
ATOM 4940 O O . GLU A 1 606 ? -8.087 21.333 40.778 1.00 80.50 606 GLU A O 1
ATOM 4945 N N . ASN A 1 607 ? -6.336 22.505 40.042 1.00 81.06 607 ASN A N 1
ATOM 4946 C CA . ASN A 1 607 ? -6.899 23.809 40.410 1.00 81.06 607 ASN A CA 1
ATOM 4947 C C . ASN A 1 607 ? -8.185 24.149 39.644 1.00 81.06 607 ASN A C 1
ATOM 4949 O O . ASN A 1 607 ? -9.067 24.832 40.177 1.00 81.06 607 ASN A O 1
ATOM 4953 N N . VAL A 1 608 ? -8.279 23.705 38.391 1.00 77.88 608 VAL A N 1
ATOM 4954 C CA . VAL A 1 608 ? -9.439 23.929 37.524 1.00 77.88 608 VAL A CA 1
ATOM 4955 C C . VAL A 1 608 ? -10.569 22.953 37.864 1.00 77.88 608 VAL A C 1
ATOM 4957 O O . VAL A 1 608 ? -11.695 23.382 38.109 1.00 77.88 608 VAL A O 1
ATOM 4960 N N . LEU A 1 609 ? -10.283 21.649 37.919 1.00 76.06 609 LEU A N 1
ATOM 4961 C CA . LEU A 1 609 ? -11.305 20.607 38.086 1.00 76.06 609 LEU A CA 1
ATOM 4962 C C . LEU A 1 609 ? -11.645 20.322 39.552 1.00 76.06 609 LEU A C 1
ATOM 4964 O O . LEU A 1 609 ? -12.808 20.091 39.889 1.00 76.06 609 LEU A O 1
ATOM 4968 N N . GLY A 1 610 ? -10.650 20.373 40.440 1.00 70.56 610 GLY A N 1
ATOM 4969 C CA . GLY A 1 610 ? -10.771 20.005 41.852 1.00 70.56 610 GLY A CA 1
ATOM 4970 C C . GLY A 1 610 ? -11.738 20.882 42.649 1.00 70.56 610 GLY A C 1
ATOM 4971 O O . GLY A 1 610 ? -12.245 20.438 43.677 1.00 70.56 610 GLY A O 1
ATOM 4972 N N . LYS A 1 611 ? -12.063 22.084 42.149 1.00 68.94 611 LYS A N 1
ATOM 4973 C CA . LYS A 1 611 ? -13.100 22.969 42.713 1.00 68.94 611 LYS A CA 1
ATOM 4974 C C . LYS A 1 611 ? -14.516 22.411 42.579 1.00 68.94 611 LYS A C 1
ATOM 4976 O O . LYS A 1 611 ? -15.380 22.772 43.371 1.00 68.94 611 LYS A O 1
ATOM 4981 N N . PHE A 1 612 ? -14.757 21.560 41.585 1.00 68.00 612 PHE A N 1
ATOM 4982 C CA . PHE A 1 612 ? -16.094 21.070 41.256 1.00 68.00 612 PHE A CA 1
ATOM 4983 C C . PHE A 1 612 ? -16.255 19.577 41.525 1.00 68.00 612 PHE A C 1
ATOM 4985 O O . PHE A 1 612 ? -17.300 19.145 42.009 1.00 68.00 612 PHE A O 1
ATOM 4992 N N . ALA A 1 613 ? -15.233 18.781 41.214 1.00 67.00 613 ALA A N 1
ATOM 4993 C CA . ALA A 1 613 ? -15.230 17.351 41.476 1.00 67.00 613 ALA A CA 1
ATOM 4994 C C . ALA A 1 613 ? -13.794 16.822 41.516 1.00 67.00 613 ALA A C 1
ATOM 4996 O O . ALA A 1 613 ? -13.013 17.044 40.591 1.00 67.00 613 ALA A O 1
ATOM 4997 N N . ARG A 1 614 ? -13.451 16.053 42.556 1.00 66.00 614 ARG A N 1
ATOM 4998 C CA . ARG A 1 614 ? -12.241 15.225 42.505 1.00 66.00 614 ARG A CA 1
ATOM 4999 C C . ARG A 1 614 ? -12.488 14.055 41.536 1.00 66.00 614 ARG A C 1
ATOM 5001 O O . ARG A 1 614 ? -13.549 13.436 41.639 1.00 66.00 614 ARG A O 1
ATOM 5008 N N . PRO A 1 615 ? -11.558 13.735 40.618 1.00 63.75 615 PRO A N 1
ATOM 5009 C CA . PRO A 1 615 ? -11.563 12.501 39.858 1.00 63.75 615 PRO A CA 1
ATOM 5010 C C . PRO A 1 615 ? -11.589 11.367 40.861 1.00 63.75 615 PRO A C 1
ATOM 5012 O O . PRO A 1 615 ? -10.681 11.200 41.671 1.00 63.75 615 PRO A O 1
ATOM 5015 N N . ILE A 1 616 ? -12.687 10.631 40.848 1.00 61.41 616 ILE A N 1
ATOM 5016 C CA . ILE A 1 616 ? -12.761 9.379 41.570 1.00 61.41 616 ILE A CA 1
ATOM 5017 C C . ILE A 1 616 ? -12.248 8.349 40.574 1.00 61.41 616 ILE A C 1
ATOM 5019 O O . ILE A 1 616 ? -12.787 8.249 39.469 1.00 61.41 616 ILE A O 1
ATOM 5023 N N . GLU A 1 617 ? -11.225 7.584 40.946 1.00 58.94 617 GLU A N 1
ATOM 5024 C CA . GLU A 1 617 ? -10.911 6.325 40.269 1.00 58.94 617 GLU A CA 1
ATOM 5025 C C . GLU A 1 617 ? -12.033 5.332 40.591 1.00 58.94 617 GLU A C 1
ATOM 5027 O O . GLU A 1 617 ? -11.909 4.448 41.432 1.00 58.94 617 GLU A O 1
ATOM 5032 N N . SER A 1 618 ? -13.198 5.567 39.990 1.00 62.09 618 SER A N 1
ATOM 5033 C CA . SER A 1 618 ? -14.363 4.712 40.111 1.00 62.09 618 SER A CA 1
ATOM 5034 C C . SER A 1 618 ? -14.636 4.058 38.765 1.00 62.09 618 SER A C 1
ATOM 5036 O O . SER A 1 618 ? -14.671 4.754 37.743 1.00 62.09 618 SER A O 1
ATOM 5038 N N . PRO A 1 619 ? -14.911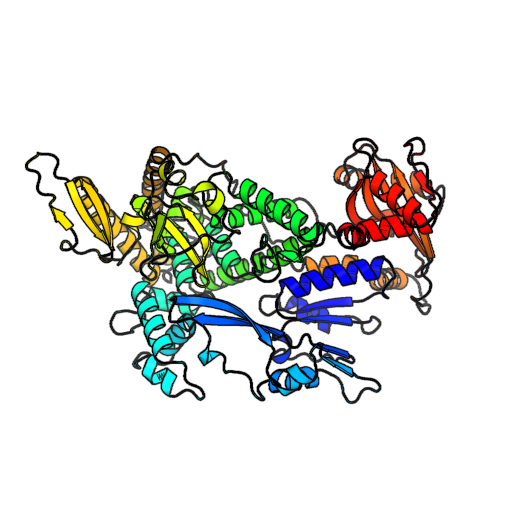 2.746 38.757 1.00 57.94 619 PRO A N 1
ATOM 5039 C CA . PRO A 1 619 ? -15.390 2.069 37.563 1.00 57.94 619 PRO A CA 1
ATOM 5040 C C . PRO A 1 619 ? -16.697 2.660 37.020 1.00 57.94 619 PRO A C 1
ATOM 5042 O O . PRO A 1 619 ? -16.950 2.611 35.822 1.00 57.94 619 PRO A O 1
ATOM 5045 N N . ASN A 1 620 ? -17.511 3.255 37.896 1.00 66.56 620 ASN A N 1
ATOM 5046 C CA . ASN A 1 620 ? -18.885 3.634 37.585 1.00 66.56 620 ASN A CA 1
ATOM 5047 C C . ASN A 1 620 ? -19.074 5.149 37.456 1.00 66.56 620 ASN A C 1
ATOM 5049 O O . ASN A 1 620 ? -20.198 5.594 37.254 1.00 66.56 620 ASN A O 1
ATOM 5053 N N . ARG A 1 621 ? -18.019 5.964 37.595 1.00 76.25 621 ARG A N 1
ATOM 5054 C CA . ARG A 1 621 ? -18.117 7.423 37.443 1.00 76.25 621 ARG A CA 1
ATOM 5055 C C . ARG A 1 621 ? -16.952 7.968 36.635 1.00 76.25 621 ARG A C 1
ATOM 5057 O O . ARG A 1 621 ? -15.792 7.801 37.001 1.00 76.25 621 ARG A O 1
ATOM 5064 N N . HIS A 1 622 ? -17.265 8.654 35.543 1.00 81.19 622 HIS A N 1
ATOM 5065 C CA . HIS A 1 622 ? -16.283 9.234 34.636 1.00 81.19 622 HIS A CA 1
ATOM 5066 C C . HIS A 1 622 ? -16.513 10.726 34.462 1.00 81.19 622 HIS A C 1
ATOM 5068 O O . HIS A 1 622 ? -17.626 11.186 34.198 1.00 81.19 622 HIS A O 1
ATOM 5074 N N . ILE A 1 623 ? -15.422 11.473 34.603 1.00 86.25 623 ILE A N 1
ATOM 5075 C CA . ILE A 1 623 ? -15.391 12.915 34.420 1.00 86.25 623 ILE A CA 1
ATOM 5076 C C . ILE A 1 623 ? -14.755 13.194 33.064 1.00 86.25 623 ILE A C 1
ATOM 5078 O O . ILE A 1 623 ? -13.557 12.971 32.878 1.00 86.25 623 ILE A O 1
ATOM 5082 N N . PHE A 1 624 ? -15.568 13.662 32.125 1.00 89.81 624 PHE A N 1
ATOM 5083 C CA . PHE A 1 624 ? -15.128 14.119 30.819 1.00 89.81 624 PHE A CA 1
ATOM 5084 C C . PHE A 1 624 ? -14.902 15.628 30.838 1.00 89.81 624 PHE A C 1
ATOM 5086 O O . PHE A 1 624 ? -15.694 16.377 31.406 1.00 89.81 624 PHE A O 1
ATOM 5093 N N . VAL A 1 625 ? -13.822 16.064 30.205 1.00 90.88 625 VAL A N 1
ATOM 5094 C CA . VAL A 1 625 ? -13.436 17.462 30.040 1.00 90.88 625 VAL A CA 1
ATOM 5095 C C . VAL A 1 625 ? -13.466 17.776 28.553 1.00 90.88 625 VAL A C 1
ATOM 5097 O O . VAL A 1 625 ? -12.825 17.090 27.761 1.00 90.88 625 VAL A O 1
ATOM 5100 N N . ILE A 1 626 ? -14.240 18.786 28.186 1.00 92.44 626 ILE A N 1
ATOM 5101 C CA . ILE A 1 626 ? -14.447 19.271 26.828 1.00 92.44 626 ILE A CA 1
ATOM 5102 C C . ILE A 1 626 ? -13.688 20.584 26.707 1.00 92.44 626 ILE A C 1
ATOM 5104 O O . ILE A 1 626 ? -13.996 21.545 27.413 1.00 92.44 626 ILE A O 1
ATOM 5108 N N . LEU A 1 627 ? -12.692 20.615 25.833 1.00 92.25 627 LEU A N 1
ATOM 5109 C CA . LEU A 1 627 ? -11.888 21.805 25.587 1.00 92.25 627 LEU A CA 1
ATOM 5110 C C . LEU A 1 627 ? -12.567 22.675 24.523 1.00 92.25 627 LEU A C 1
ATOM 5112 O O . LEU A 1 627 ? -12.962 22.150 23.479 1.00 92.25 627 LEU A O 1
ATOM 5116 N N . TYR A 1 628 ? -12.684 23.983 24.757 1.00 90.94 628 TYR A N 1
ATOM 5117 C CA . TYR A 1 628 ? -13.264 24.927 23.795 1.00 90.94 628 TYR A CA 1
ATOM 5118 C C . TYR A 1 628 ? -12.458 26.220 23.674 1.00 90.94 628 TYR A C 1
ATOM 5120 O O . TYR A 1 628 ? -11.828 26.663 24.635 1.00 90.94 628 TYR A O 1
ATOM 5128 N N . SER A 1 629 ? -12.520 26.833 22.493 1.00 90.44 629 SER A N 1
ATOM 5129 C CA . SER A 1 629 ? -11.960 28.152 22.193 1.00 90.44 629 SER A CA 1
ATOM 5130 C C . SER A 1 629 ? -13.023 29.050 21.564 1.00 90.44 629 SER A C 1
ATOM 5132 O O . SER A 1 629 ? -14.038 28.575 21.059 1.00 90.44 629 SER A O 1
ATOM 5134 N N . LYS A 1 630 ? -12.787 30.362 21.632 1.00 86.69 630 LYS A N 1
ATOM 5135 C CA . LYS A 1 630 ? -13.645 31.426 21.090 1.00 86.69 630 LYS A CA 1
ATOM 5136 C C . LYS A 1 630 ? -13.184 31.949 19.733 1.00 86.69 630 LYS A C 1
ATOM 5138 O O . LYS A 1 630 ? -13.984 32.529 19.008 1.00 86.69 630 LYS A O 1
ATOM 5143 N N . ASN A 1 631 ? -11.906 31.773 19.405 1.00 84.25 631 ASN A N 1
ATOM 5144 C CA . ASN A 1 631 ? -11.277 32.329 18.211 1.00 84.25 631 ASN A CA 1
ATOM 5145 C C . ASN A 1 631 ? -10.397 31.258 17.540 1.00 84.25 631 ASN A C 1
ATOM 5147 O O . ASN A 1 631 ? -9.189 31.237 17.774 1.00 84.25 631 ASN A O 1
ATOM 5151 N N . PRO A 1 632 ? -10.970 30.374 16.699 1.00 86.81 632 PRO A N 1
ATOM 5152 C CA . PRO A 1 632 ? -12.382 30.315 16.288 1.00 86.81 632 PRO A CA 1
ATOM 5153 C C . PRO A 1 632 ? -13.309 29.715 17.364 1.00 86.81 632 PRO A C 1
ATOM 5155 O O . PRO A 1 632 ? -12.841 29.021 18.260 1.00 86.81 632 PRO A O 1
ATOM 5158 N N . ASP A 1 633 ? -14.621 29.979 17.274 1.00 90.25 633 ASP A N 1
ATOM 5159 C CA . ASP A 1 633 ? -15.639 29.509 18.236 1.00 90.25 633 ASP A CA 1
ATOM 5160 C C . ASP A 1 633 ? -15.947 28.013 18.038 1.00 90.25 633 ASP A C 1
ATOM 5162 O O . ASP A 1 633 ? -16.866 27.619 17.304 1.00 90.25 633 ASP A O 1
ATOM 5166 N N . VAL A 1 634 ? -15.106 27.163 18.634 1.00 91.62 634 VAL A N 1
ATOM 5167 C CA . VAL A 1 634 ? -15.089 25.711 18.409 1.00 91.62 634 VAL A CA 1
ATOM 5168 C C . VAL A 1 634 ? -14.841 24.922 19.696 1.00 91.62 634 VAL A C 1
ATOM 5170 O O . VAL A 1 634 ? -14.065 25.321 20.563 1.00 91.62 634 VAL A O 1
ATOM 5173 N N . MET A 1 635 ? -15.445 23.739 19.782 1.00 91.44 635 MET A N 1
ATOM 5174 C CA . MET A 1 635 ? -14.977 22.665 20.660 1.00 91.44 635 MET A CA 1
ATOM 5175 C C . MET A 1 635 ? -13.822 21.933 19.971 1.00 91.44 635 MET A C 1
ATOM 5177 O O . MET A 1 635 ? -13.878 21.705 18.763 1.00 91.44 635 MET A O 1
ATOM 5181 N N . ILE A 1 636 ? -12.795 21.557 20.732 1.00 91.25 636 ILE A N 1
ATOM 5182 C CA . ILE A 1 636 ? -11.495 21.111 20.206 1.00 91.25 636 ILE A CA 1
ATOM 5183 C C . ILE A 1 636 ? -11.207 19.643 20.537 1.00 91.25 636 ILE A C 1
ATOM 5185 O O . ILE A 1 636 ? -10.713 18.886 19.696 1.00 91.25 636 ILE A O 1
ATOM 5189 N N . SER A 1 637 ? -11.493 19.225 21.769 1.00 92.31 637 SER A N 1
ATOM 5190 C CA . SER A 1 637 ? -11.165 17.879 22.239 1.00 92.31 637 SER A CA 1
ATOM 5191 C C . SER A 1 637 ? -12.076 17.418 23.372 1.00 92.31 637 SER A C 1
ATOM 5193 O O . SER A 1 637 ? -12.708 18.216 24.069 1.00 92.31 637 SER A O 1
ATOM 5195 N N . VAL A 1 638 ? -12.117 16.098 23.562 1.00 92.56 638 VAL A N 1
ATOM 5196 C CA . VAL A 1 638 ? -12.764 15.441 24.700 1.00 92.56 638 VAL A CA 1
ATOM 5197 C C . VAL A 1 638 ? -11.737 14.556 25.400 1.00 92.56 638 VAL A C 1
ATOM 5199 O O . VAL A 1 638 ? -11.211 13.597 24.825 1.00 92.56 638 VAL A O 1
ATOM 5202 N N . SER A 1 639 ? -11.482 14.860 26.668 1.00 91.44 639 SER A N 1
ATOM 5203 C CA . SER A 1 639 ? -10.604 14.111 27.567 1.00 91.44 639 SER A CA 1
ATOM 5204 C C . SER A 1 639 ? -11.373 13.497 28.723 1.00 91.44 639 SER A C 1
ATOM 5206 O O . SER A 1 639 ? -12.449 13.954 29.082 1.00 91.44 639 SER A O 1
ATOM 5208 N N . ARG A 1 640 ? -10.779 12.503 29.377 1.00 88.12 640 ARG A N 1
ATOM 5209 C CA . ARG A 1 640 ? -11.158 12.070 30.723 1.00 88.12 640 ARG A CA 1
ATOM 5210 C C . ARG A 1 640 ? -10.145 12.567 31.739 1.00 88.12 640 ARG A C 1
ATOM 5212 O O . ARG A 1 640 ? -8.946 12.370 31.551 1.00 88.12 640 ARG A O 1
ATOM 5219 N N . ALA A 1 641 ? -10.634 13.117 32.842 1.00 85.81 641 ALA A N 1
ATOM 5220 C CA . ALA A 1 641 ? -9.809 13.406 34.005 1.00 85.81 641 ALA A CA 1
ATOM 5221 C C . ALA A 1 641 ? -9.497 12.119 34.782 1.00 85.81 641 ALA A C 1
ATOM 5223 O O . ALA A 1 641 ? -10.387 11.296 35.021 1.00 85.81 641 ALA A O 1
ATOM 5224 N N . LYS A 1 642 ? -8.230 11.944 35.163 1.00 78.44 642 LYS A N 1
ATOM 5225 C CA . LYS A 1 642 ? -7.739 10.808 35.950 1.00 78.44 642 LYS A CA 1
ATOM 5226 C C . LYS A 1 642 ? -6.724 11.268 36.983 1.00 78.44 642 LYS A C 1
ATOM 5228 O O . LYS A 1 642 ? -6.106 12.321 36.830 1.00 78.44 642 LYS A O 1
ATOM 5233 N N . THR A 1 643 ? -6.504 10.415 37.971 1.00 74.81 643 THR A N 1
ATOM 5234 C CA . THR A 1 643 ? -5.325 10.469 38.826 1.00 74.81 643 THR A CA 1
ATOM 5235 C C . THR A 1 643 ? -4.387 9.348 38.375 1.00 74.81 643 THR A C 1
ATOM 5237 O O . THR A 1 643 ? -4.826 8.236 38.114 1.00 74.81 643 THR A O 1
ATOM 5240 N N . ILE A 1 644 ? -3.108 9.646 38.159 1.00 71.00 644 ILE A N 1
ATOM 5241 C CA . ILE A 1 644 ? -2.085 8.653 37.813 1.00 71.00 644 ILE A CA 1
ATOM 5242 C C . ILE A 1 644 ? -0.916 8.898 38.757 1.00 71.00 644 ILE A C 1
ATOM 5244 O O . ILE A 1 644 ? -0.344 9.982 38.758 1.00 71.00 644 ILE A O 1
ATOM 5248 N N . LYS A 1 645 ? -0.576 7.905 39.590 1.00 71.44 645 LYS A N 1
ATOM 5249 C CA . LYS A 1 645 ? 0.481 8.020 40.618 1.00 71.44 645 LYS A CA 1
ATOM 5250 C C . LYS A 1 645 ? 0.305 9.233 41.555 1.00 71.44 645 LYS A C 1
ATOM 5252 O O . LYS A 1 645 ? 1.284 9.810 42.011 1.00 71.44 645 LYS A O 1
ATOM 5257 N N . GLY A 1 646 ? -0.941 9.613 41.843 1.00 70.19 646 GLY A N 1
ATOM 5258 C CA . GLY A 1 646 ? -1.268 10.768 42.688 1.00 70.19 646 GLY A CA 1
ATOM 5259 C C . GLY A 1 646 ? -1.333 12.113 41.955 1.00 70.19 646 GLY A C 1
ATOM 5260 O O . GLY A 1 646 ? -1.759 13.090 42.559 1.00 70.19 646 GLY A O 1
ATOM 5261 N N . GLU A 1 647 ? -0.993 12.173 40.664 1.00 75.94 647 GLU A N 1
ATOM 5262 C CA . GLU A 1 647 ? -1.066 13.398 39.863 1.00 75.94 647 GLU A CA 1
ATOM 5263 C C . GLU A 1 647 ? -2.319 13.442 38.985 1.00 75.94 647 GLU A C 1
ATOM 5265 O O . GLU A 1 647 ? -2.708 12.449 38.365 1.00 75.94 647 GLU A O 1
ATOM 5270 N N . PHE A 1 648 ? -2.944 14.617 38.897 1.00 76.88 648 PHE A N 1
ATOM 5271 C CA . PHE A 1 648 ? -4.061 14.860 37.989 1.00 76.88 648 PHE A CA 1
ATOM 5272 C C . PHE A 1 648 ? -3.590 14.918 36.541 1.00 76.88 648 PHE A C 1
ATOM 5274 O O . PHE A 1 648 ? -2.711 15.700 36.193 1.00 76.88 648 PHE A O 1
ATOM 5281 N N . THR A 1 649 ? -4.220 14.134 35.674 1.00 81.12 649 THR A N 1
ATOM 5282 C CA . THR A 1 649 ? -3.909 14.116 34.244 1.00 81.12 649 THR A CA 1
ATOM 5283 C C . THR A 1 649 ? -5.182 14.056 33.410 1.00 81.12 649 THR A C 1
ATOM 5285 O O . THR A 1 649 ? -6.204 13.493 33.817 1.00 81.12 649 THR A O 1
ATOM 5288 N N . LEU A 1 650 ? -5.127 14.655 32.222 1.00 86.06 650 LEU A N 1
ATOM 5289 C CA . LEU A 1 650 ? -6.167 14.523 31.213 1.00 86.06 650 LEU A CA 1
ATOM 5290 C C . LEU A 1 650 ? -5.738 13.483 30.188 1.00 86.06 650 LEU A C 1
ATOM 5292 O O . LEU A 1 650 ? -4.750 13.664 29.482 1.00 86.06 650 LEU A O 1
ATOM 5296 N N . LYS A 1 651 ? -6.514 12.408 30.066 1.00 86.69 651 LYS A N 1
ATOM 5297 C CA . LYS A 1 651 ? -6.356 11.456 28.968 1.00 86.69 651 LYS A CA 1
ATOM 5298 C C . LYS A 1 651 ? -7.278 11.853 27.831 1.00 86.69 651 LYS A C 1
ATOM 5300 O O . LYS A 1 651 ? -8.494 11.751 27.956 1.00 86.69 651 LYS A O 1
ATOM 5305 N N . GLU A 1 652 ? -6.707 12.346 26.746 1.00 88.44 652 GLU A N 1
ATOM 5306 C CA . GLU A 1 652 ? -7.448 12.724 25.546 1.00 88.44 652 GLU A CA 1
ATOM 5307 C C . GLU A 1 652 ? -7.954 11.500 24.778 1.00 88.44 652 GLU A C 1
ATOM 5309 O O . GLU A 1 652 ? -7.209 10.542 24.585 1.00 88.44 652 GLU A O 1
ATOM 5314 N N . TYR A 1 653 ? -9.214 11.538 24.343 1.00 88.81 653 TYR A N 1
ATOM 5315 C CA . TYR A 1 653 ? -9.848 10.461 23.582 1.00 88.81 653 TYR A CA 1
ATOM 5316 C C . TYR A 1 653 ? -10.329 10.895 22.210 1.00 88.81 653 TYR A C 1
ATOM 5318 O O . TYR A 1 653 ? -10.207 10.111 21.278 1.00 88.81 653 TYR A O 1
ATOM 5326 N N . PHE A 1 654 ? -10.857 12.112 22.081 1.00 89.38 654 PHE A N 1
ATOM 5327 C CA . PHE A 1 654 ? -11.243 12.671 20.791 1.00 89.38 654 PHE A CA 1
ATOM 5328 C C . PHE A 1 654 ? -10.576 14.019 20.565 1.00 89.38 654 PHE A C 1
ATOM 5330 O O . PHE A 1 654 ? -10.505 14.824 21.495 1.00 89.38 654 PHE A O 1
ATOM 5337 N N . ARG A 1 655 ? -10.173 14.288 19.322 1.00 88.19 655 ARG A N 1
ATOM 5338 C CA . ARG A 1 655 ? -9.701 15.603 18.877 1.00 88.19 655 ARG A CA 1
ATOM 5339 C C . ARG A 1 655 ? -10.341 15.956 17.541 1.00 88.19 655 ARG A C 1
ATOM 5341 O O . ARG A 1 655 ? -10.066 15.328 16.526 1.00 88.19 655 ARG A O 1
ATOM 5348 N N . ASN A 1 656 ? -11.218 16.949 17.542 1.00 86.19 656 ASN A N 1
ATOM 5349 C CA . ASN A 1 656 ? -11.960 17.374 16.360 1.00 86.19 656 ASN A CA 1
ATOM 5350 C C . ASN A 1 656 ? -12.418 18.826 16.547 1.00 86.19 656 ASN A C 1
ATOM 5352 O O . ASN A 1 656 ? -12.803 19.206 17.646 1.00 86.19 656 ASN A O 1
ATOM 5356 N N . CYS A 1 657 ? -12.403 19.632 15.486 1.00 86.44 657 CYS A N 1
ATOM 5357 C CA . CYS A 1 657 ? -12.804 21.039 15.558 1.00 86.44 657 CYS A CA 1
ATOM 5358 C C . CYS A 1 657 ? -14.287 21.185 15.210 1.00 86.44 657 CYS A C 1
ATOM 5360 O O . CYS A 1 657 ? -14.638 21.303 14.032 1.00 86.44 657 CYS A O 1
ATOM 5362 N N . ILE A 1 658 ? -15.162 21.158 16.211 1.00 87.44 658 ILE A N 1
ATOM 5363 C CA . ILE A 1 658 ? -16.617 21.246 16.024 1.00 87.44 658 ILE A CA 1
ATOM 5364 C C . ILE A 1 658 ? -17.074 22.665 16.329 1.00 87.44 658 ILE A C 1
ATOM 5366 O O . ILE A 1 658 ? -16.872 23.153 17.439 1.00 87.44 658 ILE A O 1
ATOM 5370 N N . GLY A 1 659 ? -17.698 23.328 15.354 1.00 89.56 659 GLY A N 1
ATOM 5371 C CA . GLY A 1 659 ? -18.235 24.670 15.555 1.00 89.56 659 GLY A CA 1
ATOM 5372 C C . GLY A 1 659 ? -19.282 24.674 16.661 1.00 89.56 659 GLY A C 1
ATOM 5373 O O . GLY A 1 659 ? -20.170 23.822 16.677 1.00 89.56 659 GLY A O 1
ATOM 5374 N N . VAL A 1 660 ? -19.207 25.647 17.570 1.00 88.50 660 VAL A N 1
ATOM 5375 C CA . VAL A 1 660 ? -20.177 25.762 18.670 1.00 88.50 660 VAL A CA 1
ATOM 5376 C C . VAL A 1 660 ? -21.608 25.862 18.130 1.00 88.50 660 VAL A C 1
ATOM 5378 O O . VAL A 1 660 ? -22.521 25.255 18.687 1.00 88.50 660 VAL A O 1
ATOM 5381 N N . TYR A 1 661 ? -21.795 26.521 16.983 1.00 87.44 661 TYR A N 1
ATOM 5382 C CA . TYR A 1 661 ? -23.082 26.602 16.289 1.00 87.44 661 TYR A CA 1
ATOM 5383 C C . TYR A 1 661 ? -23.698 25.226 15.956 1.00 87.44 661 TYR A C 1
ATOM 5385 O O . TYR A 1 661 ? -24.913 25.080 16.072 1.00 87.44 661 TYR A O 1
ATOM 5393 N N . GLU A 1 662 ? -22.894 24.208 15.611 1.00 86.44 662 GLU A N 1
ATOM 5394 C CA . GLU A 1 662 ? -23.382 22.846 15.313 1.00 86.44 662 GLU A CA 1
ATOM 5395 C C . GLU A 1 662 ? -23.971 22.195 16.573 1.00 86.44 662 GLU A C 1
ATOM 5397 O O . GLU A 1 662 ? -24.987 21.504 16.521 1.00 86.44 662 GLU A O 1
ATOM 5402 N N . ILE A 1 663 ? -23.359 22.458 17.730 1.00 86.88 663 ILE A N 1
ATOM 5403 C CA . ILE A 1 663 ? -23.819 21.949 19.028 1.00 86.88 663 ILE A CA 1
ATOM 5404 C C . ILE A 1 663 ? -25.108 22.653 19.442 1.00 86.88 663 ILE A C 1
ATOM 5406 O O . ILE A 1 663 ? -26.037 22.001 19.913 1.00 86.88 663 ILE A O 1
ATOM 5410 N N . LEU A 1 664 ? -25.180 23.973 19.251 1.00 87.25 664 LEU A N 1
ATOM 5411 C CA . LEU A 1 664 ? -26.387 24.751 19.529 1.00 87.25 664 LEU A CA 1
ATOM 5412 C C . LEU A 1 664 ? -27.560 24.258 18.673 1.00 87.25 664 LEU A C 1
ATOM 5414 O O . LEU A 1 664 ? -28.646 24.028 19.200 1.00 87.25 664 LEU A O 1
ATOM 5418 N N . GLU A 1 665 ? -27.330 24.029 17.379 1.00 85.38 665 GLU A N 1
ATOM 5419 C CA . GLU A 1 665 ? -28.339 23.492 16.467 1.00 85.38 665 GLU A CA 1
ATOM 5420 C C . GLU A 1 665 ? -28.787 22.078 16.871 1.00 85.38 665 GLU A C 1
ATOM 5422 O O . GLU A 1 665 ? -29.987 21.800 16.905 1.00 85.38 665 GLU A O 1
ATOM 5427 N N . ALA A 1 666 ? -27.851 21.206 17.262 1.00 84.12 666 ALA A N 1
ATOM 5428 C CA . ALA A 1 666 ? -28.172 19.873 17.768 1.00 84.12 666 ALA A CA 1
ATOM 5429 C C . ALA A 1 666 ? -28.996 19.926 19.069 1.00 84.12 666 ALA A C 1
ATOM 5431 O O . ALA A 1 666 ? -29.961 19.176 19.217 1.00 84.12 666 ALA A O 1
ATOM 5432 N N . CYS A 1 667 ? -28.668 20.834 19.994 1.00 85.81 667 CYS A N 1
ATOM 5433 C CA . CYS A 1 667 ? -29.445 21.049 21.216 1.00 85.81 667 CYS A CA 1
ATOM 5434 C C . CYS A 1 667 ? -30.870 21.526 20.907 1.00 85.81 667 CYS A C 1
ATOM 5436 O O . CYS A 1 667 ? -31.819 20.991 21.479 1.00 85.81 667 CYS A O 1
ATOM 5438 N N . ILE A 1 668 ? -31.032 22.475 19.975 1.00 85.44 668 ILE A N 1
ATOM 5439 C CA . ILE A 1 668 ? -32.347 22.964 19.534 1.00 85.44 668 ILE A CA 1
ATOM 5440 C C . ILE A 1 668 ? -33.159 21.823 18.911 1.00 85.44 668 ILE A C 1
ATOM 5442 O O . ILE A 1 668 ? -34.304 21.600 19.299 1.00 85.44 668 ILE A O 1
ATOM 5446 N N . SER A 1 669 ? -32.555 21.064 17.991 1.00 83.19 669 SER A N 1
ATOM 5447 C CA . SER A 1 669 ? -33.205 19.940 17.307 1.00 83.19 669 SER A CA 1
ATOM 5448 C C . SER A 1 669 ? -33.674 18.847 18.275 1.00 83.19 669 SER A C 1
ATOM 5450 O O . SER A 1 669 ? -34.745 18.272 18.091 1.00 83.19 669 SER A O 1
ATOM 5452 N N . LEU A 1 670 ? -32.908 18.592 19.339 1.00 82.12 670 LEU A N 1
ATOM 5453 C CA . LEU A 1 670 ? -33.211 17.574 20.351 1.00 82.12 670 LEU A CA 1
ATOM 5454 C C . LEU A 1 670 ? -33.997 18.109 21.557 1.00 82.12 670 LEU A C 1
ATOM 5456 O O . LEU A 1 670 ? -34.190 17.373 22.527 1.00 82.12 670 LEU A O 1
ATOM 5460 N N . ASN A 1 671 ? -34.447 19.368 21.514 1.00 84.38 671 ASN A N 1
ATOM 5461 C CA . ASN A 1 671 ? -35.166 20.039 22.598 1.00 84.38 671 ASN A CA 1
ATOM 5462 C C . ASN A 1 671 ? -34.422 19.971 23.952 1.00 84.38 671 ASN A C 1
ATOM 5464 O O . ASN A 1 671 ? -34.993 19.675 25.007 1.00 84.38 671 ASN A O 1
ATOM 5468 N N . VAL A 1 672 ? -33.107 20.198 23.910 1.00 85.38 672 VAL A N 1
ATOM 5469 C CA . VAL A 1 672 ? -32.219 20.273 25.075 1.00 85.38 672 VAL A CA 1
ATOM 5470 C C . VAL A 1 672 ? -31.895 21.737 25.357 1.00 85.38 672 VAL A C 1
ATOM 5472 O O . VAL A 1 672 ? -31.588 22.498 24.441 1.00 85.38 672 VAL A O 1
ATOM 5475 N N . ASN A 1 673 ? -31.941 22.134 26.633 1.00 81.31 673 ASN A N 1
ATOM 5476 C CA . ASN A 1 673 ? -31.636 23.505 27.042 1.00 81.31 673 ASN A CA 1
ATOM 5477 C C . ASN A 1 673 ? -30.257 23.936 26.542 1.00 81.31 673 ASN A C 1
ATOM 5479 O O . ASN A 1 673 ? -29.248 23.287 26.819 1.00 81.31 673 ASN A O 1
ATOM 5483 N N . VAL A 1 674 ? -30.246 25.054 25.823 1.00 73.69 674 VAL A N 1
ATOM 5484 C CA . VAL A 1 674 ? -29.055 25.589 25.178 1.00 73.69 674 VAL A CA 1
ATOM 5485 C C . VAL A 1 674 ? -28.129 26.201 26.238 1.00 73.69 674 VAL A C 1
ATOM 5487 O O . VAL A 1 674 ? -28.528 27.144 26.924 1.00 73.69 674 VAL A O 1
ATOM 5490 N N . PRO A 1 675 ? -26.903 25.684 26.410 1.00 72.25 675 PRO A N 1
ATOM 5491 C CA . PRO A 1 675 ? -25.925 26.281 27.310 1.00 72.25 675 PRO A CA 1
ATOM 5492 C C . PRO A 1 675 ? -25.351 27.575 26.712 1.00 72.25 675 PRO A C 1
ATOM 5494 O O . PRO A 1 675 ? -25.253 27.740 25.496 1.00 72.25 675 PRO A O 1
ATOM 5497 N N . VAL A 1 676 ? -24.923 28.489 27.582 1.00 75.12 676 VAL A N 1
ATOM 5498 C CA . VAL A 1 676 ? -24.212 29.706 27.175 1.00 75.12 676 VAL A CA 1
ATOM 5499 C C . VAL A 1 676 ? -22.713 29.412 27.112 1.00 75.12 676 VAL A C 1
ATOM 5501 O O . VAL A 1 676 ? -22.076 29.187 28.138 1.00 75.12 676 VAL A O 1
ATOM 5504 N N . PHE A 1 677 ? -22.145 29.440 25.907 1.00 78.62 677 PHE A N 1
ATOM 5505 C CA . PHE A 1 677 ? -20.706 29.301 25.663 1.00 78.62 677 PHE A CA 1
ATOM 5506 C C . PHE A 1 677 ? -20.062 30.690 25.509 1.00 78.62 677 PHE A C 1
ATOM 5508 O O . PHE A 1 677 ? -19.659 31.101 24.421 1.00 78.62 677 PHE A O 1
ATOM 5515 N N . ASP A 1 678 ? -20.041 31.494 26.578 1.00 71.31 678 ASP A N 1
ATOM 5516 C CA . ASP A 1 678 ? -19.637 32.906 26.489 1.00 71.31 678 ASP A CA 1
ATOM 5517 C C . ASP A 1 678 ? -18.149 33.185 26.757 1.00 71.31 678 ASP A C 1
ATOM 5519 O O . ASP A 1 678 ? -17.714 34.307 26.499 1.00 71.31 678 ASP A O 1
ATOM 5523 N N . GLY A 1 679 ? -17.342 32.193 27.152 1.00 66.75 679 GLY A N 1
ATOM 5524 C CA . GLY A 1 679 ? -15.913 32.400 27.435 1.00 66.75 679 GLY A CA 1
ATOM 5525 C C . GLY A 1 679 ? -15.637 33.035 28.799 1.00 66.75 679 GLY A C 1
ATOM 5526 O O . GLY A 1 679 ? -14.482 33.171 29.182 1.00 66.75 679 GLY A O 1
ATOM 5527 N N . ARG A 1 680 ? -16.673 33.443 29.549 1.00 68.25 680 ARG A N 1
ATOM 5528 C CA . ARG A 1 680 ? -16.492 34.196 30.803 1.00 68.25 680 ARG A CA 1
ATOM 5529 C C . ARG A 1 680 ? -16.021 33.323 31.955 1.00 68.25 680 ARG A C 1
ATOM 5531 O O . ARG A 1 680 ? -15.375 33.812 32.878 1.00 68.25 680 ARG A O 1
ATOM 5538 N N . LEU A 1 681 ? -16.371 32.042 31.919 1.00 67.50 681 LEU A N 1
ATOM 5539 C CA . LEU A 1 681 ? -15.941 31.060 32.902 1.00 67.50 681 LEU A CA 1
ATOM 5540 C C . LEU A 1 681 ? -14.825 30.207 32.310 1.00 67.50 681 LEU A C 1
ATOM 5542 O O . LEU A 1 681 ? -15.013 29.543 31.290 1.00 67.50 681 LEU A O 1
ATOM 5546 N N . MET A 1 682 ? -13.688 30.180 33.011 1.00 72.38 682 MET A N 1
ATOM 5547 C CA . MET A 1 682 ? -12.565 29.303 32.671 1.00 72.38 682 MET A CA 1
ATOM 5548 C C . MET A 1 682 ? -12.976 27.829 32.673 1.00 72.38 682 MET A C 1
ATOM 5550 O O . MET A 1 682 ? -12.505 27.059 31.847 1.00 72.38 682 MET A O 1
ATOM 5554 N N . SER A 1 683 ? -13.864 27.428 33.586 1.00 78.25 683 SER A N 1
ATOM 5555 C CA . SER A 1 683 ? -14.452 26.089 33.596 1.00 78.25 683 SER A CA 1
ATOM 5556 C C . SER A 1 683 ? -15.875 26.093 34.145 1.00 78.25 683 SER A C 1
ATOM 5558 O O . SER A 1 683 ? -16.200 26.888 35.031 1.00 78.25 683 SER A O 1
ATOM 5560 N N . CYS A 1 684 ? -16.729 25.210 33.624 1.00 82.88 684 CYS A N 1
ATOM 5561 C CA . CYS A 1 684 ? -18.088 25.015 34.132 1.00 82.88 684 CYS A CA 1
ATOM 5562 C C . CYS A 1 684 ? -18.574 23.568 33.952 1.00 82.88 684 CYS A C 1
ATOM 5564 O O . CYS A 1 684 ? -18.181 22.872 33.017 1.00 82.88 684 CYS A O 1
ATOM 5566 N N . LEU A 1 685 ? -19.438 23.106 34.861 1.00 84.19 685 LEU A N 1
ATOM 5567 C CA . LEU A 1 685 ? -20.169 21.849 34.694 1.00 84.19 685 LEU A CA 1
ATOM 5568 C C . LEU A 1 685 ? -21.303 22.075 33.686 1.00 84.19 685 LEU A C 1
ATOM 5570 O O . LEU A 1 685 ? -22.051 23.045 33.815 1.00 84.19 685 LEU A O 1
ATOM 5574 N N . ILE A 1 686 ? -21.453 21.175 32.717 1.00 86.44 686 ILE A N 1
ATOM 5575 C CA . ILE A 1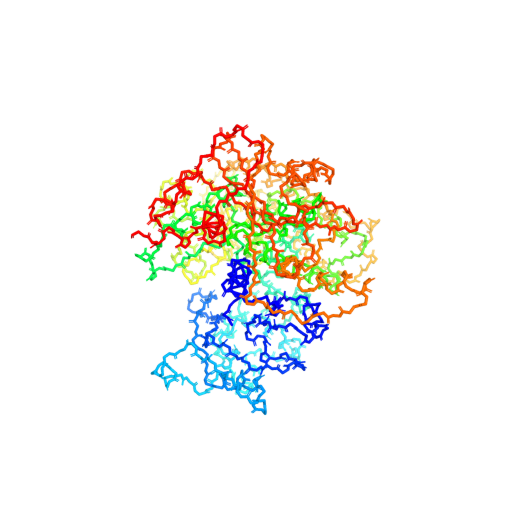 686 ? -22.529 21.249 31.721 1.00 86.44 686 ILE A CA 1
ATOM 5576 C C . ILE A 1 686 ? -23.540 20.115 31.906 1.00 86.44 686 ILE A C 1
ATOM 5578 O O . ILE A 1 686 ? -23.214 19.045 32.428 1.00 86.44 686 ILE A O 1
ATOM 5582 N N . ASP A 1 687 ? -24.782 20.357 31.475 1.00 86.75 687 ASP A N 1
ATOM 5583 C CA . ASP A 1 687 ? -25.862 19.369 31.542 1.00 86.75 687 ASP A CA 1
ATOM 5584 C C . ASP A 1 687 ? -25.461 18.062 30.841 1.00 86.75 687 ASP A C 1
ATOM 5586 O O . ASP A 1 687 ? -24.859 18.059 29.764 1.00 86.75 687 ASP A O 1
ATOM 5590 N N . LYS A 1 688 ? -25.820 16.927 31.449 1.00 86.75 688 LYS A N 1
ATOM 5591 C CA . LYS A 1 688 ? -25.451 15.594 30.957 1.00 86.75 688 LYS A CA 1
ATOM 5592 C C . LYS A 1 688 ? -25.943 15.334 29.529 1.00 86.75 688 LYS A C 1
ATOM 5594 O O . LYS A 1 688 ? -25.249 14.654 28.774 1.00 86.75 688 LYS A O 1
ATOM 5599 N N . ARG A 1 689 ? -27.118 15.849 29.142 1.00 87.06 689 ARG A N 1
ATOM 5600 C CA . ARG A 1 689 ? -27.656 15.681 27.781 1.00 87.06 689 ARG A CA 1
ATOM 5601 C C . ARG A 1 689 ? -26.813 16.447 26.773 1.00 87.06 689 ARG A C 1
ATOM 5603 O O . ARG A 1 689 ? -26.444 15.870 25.757 1.00 87.06 689 ARG A O 1
ATOM 5610 N N . VAL A 1 690 ? -26.433 17.684 27.095 1.00 89.06 690 VAL A N 1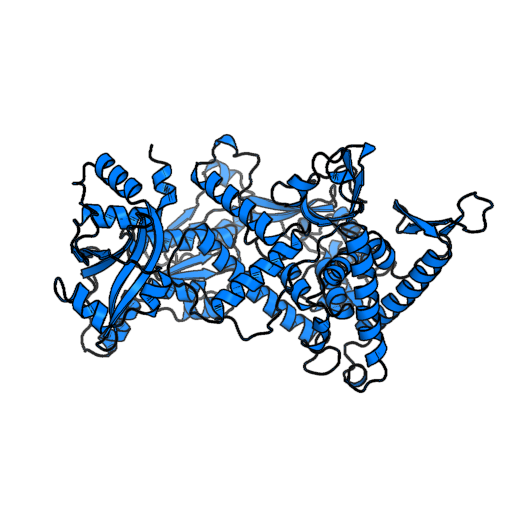
ATOM 5611 C CA . VAL A 1 690 ? -25.520 18.495 26.273 1.00 89.06 690 VAL A CA 1
ATOM 5612 C C . VAL A 1 690 ? -24.163 17.806 26.140 1.00 89.06 690 VAL A C 1
ATOM 5614 O O . VAL A 1 690 ? -23.669 17.629 25.032 1.00 89.06 690 VAL A O 1
ATOM 5617 N N . GLY A 1 691 ? -23.570 17.365 27.251 1.00 89.44 691 GLY A N 1
ATOM 5618 C CA . GLY A 1 691 ? -22.278 16.682 27.231 1.00 89.44 691 GLY A CA 1
ATOM 5619 C C . GLY A 1 691 ? -22.285 15.397 26.396 1.00 89.44 691 GLY A C 1
ATOM 5620 O O . GLY A 1 691 ? -21.360 15.160 25.621 1.00 89.44 691 GLY A O 1
ATOM 5621 N N . ASN A 1 692 ? -23.362 14.607 26.476 1.00 88.19 692 ASN A N 1
ATOM 5622 C CA . ASN A 1 692 ? -23.552 13.443 25.611 1.00 88.19 692 ASN A CA 1
ATOM 5623 C C . ASN A 1 692 ? -23.680 13.841 24.134 1.00 88.19 692 ASN A C 1
ATOM 5625 O O . ASN A 1 692 ? -23.053 13.197 23.299 1.00 88.19 692 ASN A O 1
ATOM 5629 N N . ILE A 1 693 ? -24.442 14.893 23.801 1.00 88.31 693 ILE A N 1
ATOM 5630 C CA . ILE A 1 693 ? -24.546 15.407 22.423 1.00 88.31 693 ILE A CA 1
ATOM 5631 C C . ILE A 1 693 ? -23.161 15.776 21.895 1.00 88.31 693 ILE A C 1
ATOM 5633 O O . ILE A 1 693 ? -22.789 15.323 20.817 1.00 88.31 693 ILE A O 1
ATOM 5637 N N . ILE A 1 694 ? -22.370 16.524 22.671 1.00 89.81 694 ILE A N 1
ATOM 5638 C CA . ILE A 1 694 ? -21.011 16.896 22.270 1.00 89.81 694 ILE A CA 1
ATOM 5639 C C . ILE A 1 694 ? -20.169 15.636 22.055 1.00 89.81 694 ILE A C 1
ATOM 5641 O O . ILE A 1 694 ? -19.581 15.480 20.991 1.00 89.81 694 ILE A O 1
ATOM 5645 N N . MET A 1 695 ? -20.160 14.687 22.995 1.00 88.88 695 MET A N 1
ATOM 5646 C CA . MET A 1 695 ? -19.400 13.443 22.823 1.00 88.88 695 MET A CA 1
ATOM 5647 C C . MET A 1 695 ? -19.834 12.658 21.576 1.00 88.88 695 MET A C 1
ATOM 5649 O O . MET A 1 695 ? -18.982 12.158 20.847 1.00 88.88 695 MET A O 1
ATOM 5653 N N . HIS A 1 696 ? -21.137 12.573 21.296 1.00 85.94 696 HIS A N 1
ATOM 5654 C CA . HIS A 1 696 ? -21.649 11.932 20.085 1.00 85.94 696 HIS A CA 1
ATOM 5655 C C . HIS A 1 696 ? -21.242 12.676 18.812 1.00 85.94 696 HIS A C 1
ATOM 5657 O O . HIS A 1 696 ? -20.923 12.021 17.823 1.00 85.94 696 HIS A O 1
ATOM 5663 N N . LEU A 1 697 ? -21.223 14.009 18.827 1.00 85.81 697 LEU A N 1
ATOM 5664 C CA . LEU A 1 697 ? -20.734 14.811 17.709 1.00 85.81 697 LEU A CA 1
ATOM 5665 C C . LEU A 1 697 ? -19.231 14.604 17.492 1.00 85.81 697 LEU A C 1
ATOM 5667 O O . LEU A 1 697 ? -18.808 14.506 16.352 1.00 85.81 697 LEU A O 1
ATOM 5671 N N . PHE A 1 698 ? -18.423 14.450 18.543 1.00 88.38 698 PHE A N 1
ATOM 5672 C CA . PHE A 1 698 ? -17.006 14.090 18.400 1.00 88.38 698 PHE A CA 1
ATOM 5673 C C . PHE A 1 698 ? -16.811 12.669 17.858 1.00 88.38 698 PHE A C 1
ATOM 5675 O O . PHE A 1 698 ? -15.996 12.466 16.963 1.00 88.38 698 PHE A O 1
ATOM 5682 N N . ALA A 1 699 ? -17.580 11.703 18.363 1.00 82.56 699 ALA A N 1
ATOM 5683 C CA . ALA A 1 699 ? -17.458 10.292 18.002 1.00 82.56 699 ALA A CA 1
ATOM 5684 C C . ALA A 1 699 ? -18.025 9.951 16.613 1.00 82.56 699 ALA A C 1
ATOM 5686 O O . ALA A 1 699 ? -17.560 9.019 15.960 1.00 82.56 699 ALA A O 1
ATOM 5687 N N . PHE A 1 700 ? -19.058 10.680 16.179 1.00 75.94 700 PHE A N 1
ATOM 5688 C CA . PHE A 1 700 ? -19.860 10.355 14.999 1.00 75.94 700 PHE A CA 1
ATOM 5689 C C . PHE A 1 700 ? -20.222 11.580 14.160 1.00 75.94 700 PHE A C 1
ATOM 5691 O O . PHE A 1 700 ? -21.236 11.531 13.464 1.00 75.94 700 PHE A O 1
ATOM 5698 N N . ARG A 1 701 ? -19.437 12.668 14.200 1.00 69.19 701 ARG A N 1
ATOM 5699 C CA . ARG A 1 701 ? -19.717 13.951 13.512 1.00 69.19 701 ARG A CA 1
ATOM 5700 C C . ARG A 1 701 ? -20.388 13.777 12.155 1.00 69.19 701 ARG A C 1
ATOM 5702 O O . ARG A 1 701 ? -21.363 14.430 11.809 1.00 69.19 701 ARG A O 1
ATOM 5709 N N . HIS A 1 702 ? -19.835 12.847 11.406 1.00 60.44 702 HIS A N 1
ATOM 5710 C CA . HIS A 1 702 ? -20.167 12.567 10.033 1.00 60.44 702 HIS A CA 1
ATOM 5711 C C . HIS A 1 702 ? -21.508 11.854 9.858 1.00 60.44 702 HIS A C 1
ATOM 5713 O O . HIS A 1 702 ? -22.249 12.213 8.954 1.00 60.44 702 HIS A O 1
ATOM 5719 N N . HIS A 1 703 ? -21.891 10.987 10.799 1.00 59.41 703 HIS A N 1
ATOM 5720 C CA . HIS A 1 703 ? -23.184 10.301 10.794 1.00 59.41 703 HIS A CA 1
ATOM 5721 C C . HIS A 1 703 ? -24.357 11.211 11.203 1.00 59.41 703 HIS A C 1
ATOM 5723 O O . HIS A 1 703 ? -25.504 10.948 10.845 1.00 59.41 703 HIS A O 1
ATOM 5729 N N . TRP A 1 704 ? -24.092 12.291 11.948 1.00 51.19 704 TRP A N 1
ATOM 5730 C CA . TRP A 1 704 ? -25.118 13.269 12.340 1.00 51.19 704 TRP A CA 1
ATOM 5731 C C . TRP A 1 704 ? -25.578 14.144 11.173 1.00 51.19 704 TRP A C 1
ATOM 5733 O O . TRP A 1 704 ? -26.737 14.548 11.130 1.00 51.19 704 TRP A O 1
ATOM 5743 N N . ILE A 1 705 ? -24.705 14.376 10.190 1.00 48.81 705 ILE A N 1
ATOM 5744 C CA . ILE A 1 705 ? -25.017 15.161 8.988 1.00 48.81 705 ILE A CA 1
ATOM 5745 C C . ILE A 1 705 ? -26.066 14.446 8.101 1.00 48.81 705 ILE A C 1
ATOM 5747 O O . ILE A 1 705 ? -26.663 15.082 7.237 1.00 48.81 705 ILE A O 1
ATOM 5751 N N . HIS A 1 706 ? -26.344 13.157 8.339 1.00 43.59 706 HIS A N 1
ATOM 5752 C CA . HIS A 1 706 ? -27.336 12.361 7.597 1.00 43.59 706 HIS A CA 1
ATOM 5753 C C . HIS A 1 706 ? -28.752 12.397 8.184 1.00 43.59 706 HIS A C 1
ATOM 5755 O O . HIS A 1 706 ? -29.677 11.898 7.551 1.00 43.59 706 HIS A O 1
ATOM 5761 N N . LYS A 1 707 ? -28.948 12.961 9.384 1.00 40.00 707 LYS A N 1
ATOM 5762 C CA . LYS A 1 707 ? -30.282 13.139 9.976 1.00 40.00 707 LYS A CA 1
ATOM 5763 C C . LYS A 1 707 ? -30.780 14.564 9.731 1.00 40.00 707 LYS A C 1
ATOM 5765 O O . LYS A 1 707 ? -30.827 15.368 10.659 1.00 40.00 707 LYS A O 1
ATOM 5770 N N . ARG A 1 708 ? -31.125 14.884 8.485 1.00 33.00 708 ARG A N 1
ATOM 5771 C CA . ARG A 1 708 ? -31.996 16.020 8.160 1.00 33.00 708 ARG A CA 1
ATOM 5772 C C . ARG A 1 708 ? -33.086 15.586 7.208 1.00 33.00 708 ARG A C 1
ATOM 5774 O O . ARG A 1 708 ? -32.738 14.894 6.229 1.00 33.00 708 ARG A O 1
#

Secondary structure (DSSP, 8-state):
--SHHHHHHHHHHHHHHHHHTSS--EEEEEE-TTS-THHHHHHHHS-SSSEEEEEE-GGGGT------BSEEEE--EEEEEEEETTTTEEEEEEEEPPHHHHHHHHTTB-TTSTT-EEEE-S-HHHHHTS-SSPPPGGGTS--HHHHHHHHHH-TTS-HHHHHHTSSSPPPHHHHHHHHHHHHHTTSB-TTSPBPHHHHHHTTS-S-HHHHHHHHHHHHTT-HHHHHHHHHHHTS--TT-----TT-GGG--HHHHHHHHHHHHHHHHHHTTS-BHHHHHHHHHHHHHHHHHSS----SB--HHHHHHHHHHHHHHHHHHHHHHHHHHTTSSBSSSTTBTTGGGTTTT-HHHHHHHHHHHHTT-EEEEETTTTEEEESS-S-BEE-TT-TTHHHHSSTTTTGGG-S--EEEEEEETTEEEEEEEE-HHHHHHHSS-SS--GGGEEE-S--SSS-EEEEEETTTEEEEEEHHHHHHHHHHHHHHHHHHHHHHHHTT-TTTTSTTSTTHHHHHHHHHHHHHHHHHHHHHHTPPPPPPP-------PPS-HHHHHHHHT-SHHHHHHHHTTSS-PPPP-TT--EEEEEEEE-SS-HHHHHHH--HHHHHHHHTTT-----BTTEEEEEEEEEETTEEEEEEEEEEEETTEEEEEEEEEEEEEHHHHHHHHHHTTPPPP---S--SEEEE-HHHHHHHHHHHHHHHHHTT--

Foldseek 3Di:
DAAPLVLLLVLLQVLLCCVLLVDPFEQEAEDEPLADCVSLVCVVPDDPPGHYHYRYDLVVLVDPDPDADQEAEAQQWYWAFFQDLQQRFTATDIDRFALVSVVSRCVSHPPVDPNGDYHYPDDPVVNVPGHNDGDDSQATDQCLLVLLVCCVVPVPDDSQVVQVPDPHRYDSSSVVSSLVVCCFLQCAPPVRGGALLSVLCNLFPAGSLLSLLCLLLQLLLQNLLSLQLRLCVVFDNLLDQPDDPVCVVPDDPLSVVSNVVSLVLQCVQCVQQQFSSSSSVSLLLVLVVVQPPDPPPLADEDSSVSSSNSRSLSSVSSSVSRVVSCVVSLCADCDFCNHNVNSRPCNQQVLSSLLSLLQSNPPQKWFQDLPVQAIDHPSDRHAEEDPQRNCCVQCPSVVPRVVLFPARMKRFDDHRRYGNTIGGHHPLSCLQRYADLADDPVQKAWDPDPDPFTWIWGDHPNPDIDIDTPVVVVVSNVLSNLSSVVSSCCSVCSVPVVCRHNPHPCVCSSVVSSVVSSVVSVVRCVVRPRDDDDGDPPDPDDDRPRPSVSSSSVLSDLVVVLVVVCVVPDDDDDQDSNAAAEWEKEAEDPDAPVCCQVVDFLVNVCVQPVVPDDDDSDSRYWYKYWYAYVVVGWTAFIWTWDADPNGIHTRTHFGYTHHLVVLQVVCVVVVHDRDDPPSPDRMDIDDPVSRSSVSCCRSPVPVVSPPD

Organism: Drosophila ananassae (NCBI:txid7217)

Sequence (708 aa):
MPTYYHIVKLNYMLLSHCLTGNLQELSIFLLHENMRKDYIDALIKARSNTVKVVLTTEIIESLPLKVPFKYQIDSACRLTPMYDSTNYSIEDRYEWVAKDCLARRELLVNTEAPDSHCFRLIFKEAYDSLSDTSTPPLQTMYLDRICLLVKFLSPHKIIGEYLDFTISPPPMINVHHIVQILKKIDVLDEYEDVTWLGCRLLDIPVPCQLGRLLVFGILLQCLDPILTIVSSLMTADPLGIPFNEDIDHLWDRFTIFIQNRIKNERARLADNQFSDHFIFVRLFQEWQSRLKNKIPPLHLTDEYDFVLNGVMEQLNNTRSEIVSSLRAANLVHSRGQLSMQNLNLMSSNWHVVKAALTGGMYPNICAVDVGKNCLKSVWCSSVHLHPNTVLRDFLEPFNTSALNFRSPWILCNKQRSHILYATVVVPLAVALFAGPTRLRLSQISDTQSNSHDRNVNIFIDEWIWMVMSNSNVQLIMKTRQSFFKLYHDLLKFCTDQERWRIDSPNDGNLALMADSLAKVFESEDTAVGFAKPPPINYRPFVKLPPLYLLTVNAHFSWIQEIEDSLALFQKPQPFNSHFVERQFFLLYTEESSEDFYNNSTSTYIENVLGKFARPIESPNRHIFVILYSKNPDVMISVSRAKTIKGEFTLKEYFRNCIGVYEILEACISLNVNVPVFDGRLMSCLIDKRVGNIIMHLFAFRHHWIHKR

InterPro domains:
  IPR007502 Helicase-associated domain [SM00847] (177-281)
  IPR011709 DEAD-box helicase, OB fold [PF07717] (353-435)

Radius of gyration: 29.23 Å; chains: 1; bounding box: 74×65×95 Å

pLDDT: mean 84.07, std 12.54, range [33.0, 98.5]